Protein AF-A0A0F8DT71-F1 (afdb_monomer_lite)

Foldseek 3Di:
DWDWDADPVRDIWIWDKDKFWWDDDPPFTKGKDKDWLQSLLQQADEDPLDDDDPVVVLVLLVLCVVFPPDDADPAFEKEFDLVQADPVQSVQWDWDWDFDFDPDPDDRDDTTIMIMIIHTADPVNGHPPRSNRRIYGLDCPSVSVSLVVVCVVPVDTDMHMYMYTYPHPDDDPPPSSVVSCCVDPVPPPPPDLVVLCVQLVCCPVNPLVNCLSNPVLSSLLSLVVPDDCVLQVLVQVLCPPNRSVLSSLLSVLCVVLDPLSPDPDSVSSSVVSVVLSSLLSVLSVVLVVDVLCSLQNCNSVLLSNLCSVPVVPPCSVVSSVLVNVLVVVCVVVVVSPDDDDDSVRSSVVSVCLLQVLAQEEEEADDPDPVCVLVVVLVVVLSVVVCVVPVGRRDYDDLVPDDDDDDDDSVVVLLVNLVSYNAYEAEPAPVDPVSVVSLVSNCVVCVVVVNVLSYAYEYEPPRDPPRDRDPVCNPPDYQYHPDSVSVNVVVSVSVNVCCCVRPVPDDDDD

pLDDT: mean 77.31, std 14.42, range [27.39, 97.0]

Radius of gyration: 34.25 Å; chains: 1; bounding box: 77×60×102 Å

Structure (mmCIF, N/CA/C/O backbone):
data_AF-A0A0F8DT71-F1
#
_entry.id   AF-A0A0F8DT71-F1
#
loop_
_atom_site.group_PDB
_atom_site.id
_atom_site.type_symbol
_atom_site.label_atom_id
_atom_site.label_alt_id
_atom_site.label_comp_id
_atom_site.label_asym_id
_atom_site.label_entity_id
_atom_site.label_seq_id
_atom_site.pdbx_PDB_ins_code
_atom_site.Cartn_x
_atom_site.Cartn_y
_atom_site.Cartn_z
_atom_site.occupancy
_atom_site.B_iso_or_equiv
_atom_site.auth_seq_id
_atom_site.auth_comp_id
_atom_site.auth_asym_id
_atom_site.auth_atom_id
_atom_site.pdbx_PDB_model_num
ATOM 1 N N . MET A 1 1 ? -22.049 -19.415 28.858 1.00 54.03 1 MET A N 1
ATOM 2 C CA . MET A 1 1 ? -22.155 -20.859 29.187 1.00 54.03 1 MET A CA 1
ATOM 3 C C . MET A 1 1 ? -23.598 -21.335 29.043 1.00 54.03 1 MET A C 1
ATOM 5 O O . MET A 1 1 ? -24.495 -20.547 29.341 1.00 54.03 1 MET A O 1
ATOM 9 N N . PRO A 1 2 ? -23.836 -22.579 28.586 1.00 56.94 2 PRO A N 1
ATOM 10 C CA . PRO A 1 2 ? -25.172 -23.169 28.523 1.00 56.94 2 PRO A CA 1
ATOM 11 C C . PRO A 1 2 ? -25.809 -23.258 29.915 1.00 56.94 2 PRO A C 1
ATOM 13 O O . PRO A 1 2 ? -25.160 -23.651 30.882 1.00 56.94 2 PRO A O 1
ATOM 16 N N . THR A 1 3 ? -27.079 -22.886 30.004 1.00 67.31 3 THR A N 1
ATOM 17 C CA . THR A 1 3 ? -27.937 -22.995 31.185 1.00 67.31 3 THR A CA 1
ATOM 18 C C . THR A 1 3 ? -28.970 -24.092 30.937 1.00 67.31 3 THR A C 1
ATOM 20 O O . THR A 1 3 ? -29.412 -24.288 29.806 1.00 67.31 3 THR A O 1
ATOM 23 N N . TYR A 1 4 ? -29.344 -24.811 31.992 1.00 60.22 4 TYR A N 1
ATOM 24 C CA . TYR A 1 4 ? -30.255 -25.950 31.921 1.00 60.22 4 TYR A CA 1
ATOM 25 C C . TYR A 1 4 ? -31.569 -25.614 32.629 1.00 60.22 4 TYR A C 1
ATOM 27 O O . TYR A 1 4 ? -31.551 -25.170 33.778 1.00 60.22 4 TYR A O 1
ATOM 35 N N . SER A 1 5 ? -32.704 -25.863 31.973 1.00 55.94 5 SER A N 1
ATOM 36 C CA . SER A 1 5 ? -34.026 -25.879 32.610 1.00 55.94 5 SER A CA 1
ATOM 37 C C . SER A 1 5 ? -34.730 -27.204 32.363 1.00 55.94 5 SER A C 1
ATOM 39 O O . SER A 1 5 ? -34.824 -27.644 31.224 1.00 55.94 5 SER A O 1
ATOM 41 N N . PHE A 1 6 ? -35.242 -27.834 33.416 1.00 51.41 6 PHE A N 1
ATOM 42 C CA . PHE A 1 6 ? -35.923 -29.127 33.341 1.00 51.41 6 PHE A CA 1
ATOM 43 C C . PHE A 1 6 ? -37.441 -28.933 33.318 1.00 51.41 6 PHE A C 1
ATOM 45 O O . PHE A 1 6 ? -37.961 -28.119 34.084 1.00 51.41 6 PHE A O 1
ATOM 52 N N . ASP A 1 7 ? -38.141 -29.657 32.442 1.00 51.72 7 ASP A N 1
ATOM 53 C CA . ASP A 1 7 ? -39.603 -29.740 32.478 1.00 51.72 7 ASP A CA 1
ATOM 54 C C . ASP A 1 7 ? -40.092 -30.697 33.589 1.00 51.72 7 ASP A C 1
ATOM 56 O O . ASP A 1 7 ? -39.301 -31.395 34.230 1.00 51.72 7 ASP A O 1
ATOM 60 N N . GLU A 1 8 ? -41.408 -30.755 33.824 1.00 41.75 8 GLU A N 1
ATOM 61 C CA . GLU A 1 8 ? -42.026 -31.629 34.843 1.00 41.75 8 GLU A CA 1
ATOM 62 C C . GLU A 1 8 ? -41.784 -33.135 34.600 1.00 41.75 8 GLU A C 1
ATOM 64 O O . GLU A 1 8 ? -42.017 -33.954 35.489 1.00 41.75 8 GLU A O 1
ATOM 69 N N . ARG A 1 9 ? -41.292 -33.513 33.411 1.00 47.34 9 ARG A N 1
ATOM 70 C CA . ARG A 1 9 ? -40.943 -34.884 33.012 1.00 47.34 9 ARG A CA 1
ATOM 71 C C . ARG A 1 9 ? -39.435 -35.154 33.071 1.00 47.34 9 ARG A C 1
ATOM 73 O O . ARG A 1 9 ? -39.004 -36.247 32.706 1.00 47.34 9 ARG A O 1
ATOM 80 N N . GLY A 1 10 ? -38.635 -34.196 33.543 1.00 45.47 10 GLY A N 1
ATOM 81 C CA . GLY A 1 10 ? -37.183 -34.316 33.656 1.00 45.47 10 GLY A CA 1
ATOM 82 C C . GLY A 1 10 ? -36.429 -34.177 32.329 1.00 45.47 10 GLY A C 1
ATOM 83 O O . GLY A 1 10 ? -35.224 -34.432 32.300 1.00 45.47 10 GLY A O 1
ATOM 84 N N . GLN A 1 11 ? -37.086 -33.761 31.239 1.00 50.62 11 GLN A N 1
ATOM 85 C CA . GLN A 1 11 ? -36.403 -33.406 29.994 1.00 50.62 11 GLN A CA 1
ATOM 86 C C . GLN A 1 11 ? -35.814 -31.996 30.129 1.00 50.62 11 GLN A C 1
ATOM 88 O O . GLN A 1 11 ? -36.524 -31.008 30.317 1.00 50.62 11 GLN A O 1
ATOM 93 N N . GLY A 1 12 ? -34.482 -31.912 30.093 1.00 58.00 12 GLY A N 1
ATOM 94 C CA . GLY A 1 12 ? -33.745 -30.654 30.179 1.00 58.00 12 GLY A CA 1
ATOM 95 C C . GLY A 1 12 ? -33.685 -29.943 28.830 1.00 58.00 12 GLY A C 1
ATOM 96 O O . GLY A 1 12 ? -33.129 -30.483 27.881 1.00 58.00 12 GLY A O 1
ATOM 97 N N . SER A 1 13 ? -34.190 -28.715 28.756 1.00 64.12 13 SER A N 1
ATOM 98 C CA . SER A 1 13 ? -33.876 -27.776 27.677 1.00 64.12 13 SER A CA 1
ATOM 99 C C . SER A 1 13 ? -32.575 -27.044 28.004 1.00 64.12 13 SER A C 1
ATOM 101 O O . SER A 1 13 ? -32.399 -26.509 29.106 1.00 64.12 13 SER A O 1
ATOM 103 N N . ARG A 1 14 ? -31.639 -27.051 27.051 1.00 82.75 14 ARG A N 1
ATOM 104 C CA . ARG A 1 14 ? -30.366 -26.333 27.139 1.00 82.75 14 ARG A CA 1
ATOM 105 C C . ARG A 1 14 ? -30.484 -25.025 26.377 1.00 82.75 14 ARG A C 1
ATOM 107 O O . ARG A 1 14 ? -30.928 -25.016 25.233 1.00 82.75 14 ARG A O 1
ATOM 114 N N . TYR A 1 15 ? -30.046 -23.929 26.981 1.00 86.88 15 TYR A N 1
ATOM 115 C CA . TYR A 1 15 ? -30.048 -22.629 26.320 1.00 86.88 15 TYR A CA 1
ATOM 116 C C . TYR A 1 15 ? -28.832 -21.788 26.693 1.00 86.88 15 TYR A C 1
ATOM 118 O O . TYR A 1 15 ? -28.318 -21.849 27.806 1.00 86.88 15 TYR A O 1
ATOM 126 N N . ILE A 1 16 ? -28.377 -20.953 25.770 1.00 88.50 16 ILE A N 1
ATOM 127 C CA . ILE A 1 16 ? -27.458 -19.858 26.060 1.00 88.50 16 ILE A CA 1
ATOM 128 C C . ILE A 1 16 ? -28.287 -18.674 26.553 1.00 88.50 16 ILE A C 1
ATOM 130 O O . ILE A 1 16 ? -29.320 -18.342 25.973 1.00 88.50 16 ILE A O 1
ATOM 134 N N . ARG A 1 17 ? -27.839 -18.046 27.642 1.00 89.94 17 ARG A N 1
ATOM 135 C CA . ARG A 1 17 ? -28.493 -16.886 28.247 1.00 89.94 17 ARG A CA 1
ATOM 136 C C . ARG A 1 17 ? -27.676 -15.627 27.993 1.00 89.94 17 ARG A C 1
ATOM 138 O O . ARG A 1 17 ? -26.497 -15.592 28.341 1.00 89.94 17 ARG A O 1
ATOM 145 N N . LEU A 1 18 ? -28.331 -14.593 27.476 1.00 90.75 18 LEU A N 1
ATOM 146 C CA . LEU A 1 18 ? -27.871 -13.210 27.567 1.00 90.75 18 LEU A CA 1
ATOM 147 C C . LEU A 1 18 ? -28.824 -12.413 28.453 1.00 90.75 18 LEU A C 1
ATOM 149 O O . LEU A 1 18 ? -30.006 -12.732 28.566 1.00 90.75 18 LEU A O 1
ATOM 153 N N . GLU A 1 19 ? -28.312 -11.358 29.067 1.00 90.25 19 GLU A N 1
ATOM 154 C CA . GLU A 1 19 ? -29.113 -10.426 29.847 1.00 90.25 19 GLU A CA 1
ATOM 155 C C . GLU A 1 19 ? -28.697 -9.003 29.501 1.00 90.25 19 GLU A C 1
ATOM 157 O O . GLU A 1 19 ? -27.508 -8.712 29.345 1.00 90.25 19 GLU A O 1
ATOM 162 N N . GLY A 1 20 ? -29.678 -8.121 29.366 1.00 90.31 20 GLY A N 1
ATOM 163 C CA . GLY A 1 20 ? -29.418 -6.720 29.101 1.00 90.31 20 GLY A CA 1
ATOM 164 C C . GLY A 1 20 ? -30.557 -5.817 29.535 1.00 90.31 20 GLY A C 1
ATOM 165 O O . GLY A 1 20 ? -31.670 -6.257 29.823 1.00 90.31 20 GLY A O 1
ATOM 166 N N . LEU A 1 21 ? -30.253 -4.530 29.583 1.00 90.19 21 LEU A N 1
ATOM 167 C CA . LEU A 1 21 ? -31.209 -3.468 29.835 1.00 90.19 21 LEU A CA 1
ATOM 168 C C . LEU A 1 21 ? -31.942 -3.144 28.538 1.00 90.19 21 LEU A C 1
ATOM 170 O O . LEU A 1 21 ? -31.316 -2.835 27.522 1.00 90.19 21 LEU A O 1
ATOM 174 N N . GLU A 1 22 ? -33.264 -3.224 28.590 1.00 87.06 22 GLU A N 1
ATOM 175 C CA . GLU A 1 22 ? -34.153 -2.896 27.484 1.00 87.06 22 GLU A CA 1
ATOM 176 C C . GLU A 1 22 ? -34.408 -1.385 27.467 1.00 87.06 22 GLU A C 1
ATOM 178 O O . GLU A 1 22 ? -34.774 -0.787 28.484 1.00 87.06 22 GLU A O 1
ATOM 183 N N . ASN A 1 23 ? -34.171 -0.751 26.321 1.00 83.38 23 ASN A N 1
ATOM 184 C CA . ASN A 1 23 ? -34.373 0.682 26.138 1.00 83.38 23 ASN A CA 1
ATOM 185 C C . ASN A 1 23 ? -34.707 1.006 24.673 1.00 83.38 23 ASN A C 1
ATOM 187 O O . ASN A 1 23 ? -34.608 0.158 23.788 1.00 83.38 23 ASN A O 1
ATOM 191 N N . ARG A 1 24 ? -35.088 2.255 24.400 1.00 79.44 24 ARG A N 1
ATOM 192 C CA . ARG A 1 24 ? -35.326 2.758 23.047 1.00 79.44 24 ARG A CA 1
ATOM 193 C C . ARG A 1 24 ? -34.214 3.729 22.652 1.00 79.44 24 ARG A C 1
ATOM 195 O O . ARG A 1 24 ? -34.066 4.792 23.249 1.00 79.44 24 ARG A O 1
ATOM 202 N N . ALA A 1 25 ? -33.428 3.366 21.643 1.00 73.75 25 ALA A N 1
ATOM 203 C CA . ALA A 1 25 ? -32.403 4.222 21.057 1.00 73.75 25 ALA A CA 1
ATOM 204 C C . ALA A 1 25 ? -32.966 4.886 19.795 1.00 73.75 25 ALA A C 1
ATOM 206 O O . ALA A 1 25 ? -32.996 4.285 18.719 1.00 73.75 25 ALA A O 1
ATOM 207 N N . LEU A 1 26 ? -33.430 6.133 19.934 1.00 77.19 26 LEU A N 1
ATOM 208 C CA . LEU A 1 26 ? -34.192 6.840 18.899 1.00 77.19 26 LEU A CA 1
ATOM 209 C C . LEU A 1 26 ? -35.409 6.008 18.453 1.00 77.19 26 LEU A C 1
ATOM 211 O O . LEU A 1 26 ? -36.350 5.817 19.222 1.00 77.19 26 LEU A O 1
ATOM 215 N N . ASN A 1 27 ? -35.381 5.491 17.226 1.00 76.12 27 ASN A N 1
ATOM 216 C CA . ASN A 1 27 ? -36.475 4.711 16.661 1.00 76.12 27 ASN A CA 1
ATOM 217 C C . ASN A 1 27 ? -36.340 3.212 16.935 1.00 76.12 27 ASN A C 1
ATOM 219 O O . ASN A 1 27 ? -37.333 2.509 16.811 1.00 76.12 27 ASN A O 1
ATOM 223 N N . TYR A 1 28 ? -35.166 2.738 17.356 1.00 80.25 28 TYR A N 1
ATOM 224 C CA . TYR A 1 28 ? -34.903 1.315 17.525 1.00 80.25 28 TYR A CA 1
ATOM 225 C C . TYR A 1 28 ? -35.113 0.852 18.958 1.00 80.25 28 TYR A C 1
ATOM 227 O O . TYR A 1 28 ? -34.681 1.494 19.920 1.00 80.25 28 TYR A O 1
ATOM 235 N N . HIS A 1 29 ? -35.737 -0.310 19.084 1.00 85.38 29 HIS A N 1
ATOM 236 C CA . HIS A 1 29 ? -35.796 -1.048 20.328 1.00 85.38 29 HIS A CA 1
ATOM 237 C C . HIS A 1 29 ? -34.479 -1.812 20.530 1.00 85.38 29 HIS A C 1
ATOM 239 O O . HIS A 1 29 ? -34.037 -2.534 19.635 1.00 85.38 29 HIS A O 1
ATOM 245 N N . VAL A 1 30 ? -33.812 -1.618 21.672 1.00 88.88 30 VAL A N 1
ATOM 246 C CA . VAL A 1 30 ? -32.473 -2.172 21.919 1.00 88.88 30 VAL A CA 1
ATOM 247 C C . VAL A 1 30 ? -32.356 -2.834 23.286 1.00 88.88 30 VAL A C 1
ATOM 249 O O . VAL A 1 30 ? -32.930 -2.378 24.273 1.00 88.88 30 VAL A O 1
ATOM 252 N N . ILE A 1 31 ? -31.547 -3.888 23.349 1.00 91.44 31 ILE A N 1
ATOM 253 C CA . ILE A 1 31 ? -31.153 -4.569 24.583 1.00 91.44 31 ILE A CA 1
ATOM 254 C C . ILE A 1 31 ? -29.634 -4.458 24.703 1.00 91.44 31 ILE A C 1
ATOM 256 O O . ILE A 1 31 ? -28.906 -4.986 23.861 1.00 91.44 31 ILE A O 1
ATOM 260 N N . ARG A 1 32 ? -29.144 -3.762 25.734 1.00 92.62 32 ARG A N 1
ATOM 261 C CA . ARG A 1 32 ? -27.702 -3.565 25.963 1.00 92.62 32 ARG A CA 1
ATOM 262 C C . ARG A 1 32 ? -27.213 -4.325 27.181 1.00 92.62 32 ARG A C 1
ATOM 264 O O . ARG A 1 32 ? -27.830 -4.247 28.240 1.00 92.62 32 ARG A O 1
ATOM 271 N N . GLY A 1 33 ? -26.094 -5.023 27.053 1.00 91.81 33 GLY A N 1
ATOM 272 C CA . GLY A 1 33 ? -25.553 -5.843 28.131 1.00 91.81 33 GLY A CA 1
ATOM 273 C C . GLY A 1 33 ? -24.082 -6.175 27.941 1.00 91.81 33 GLY A C 1
ATOM 274 O O . GLY A 1 33 ? -23.389 -5.575 27.120 1.00 91.81 33 GLY A O 1
ATOM 275 N N . PHE A 1 34 ? -23.617 -7.150 28.714 1.00 90.81 34 PHE A N 1
ATOM 276 C CA . PHE A 1 34 ? -22.254 -7.661 28.647 1.00 90.81 34 PHE A CA 1
ATOM 277 C C . PHE A 1 34 ? -22.280 -9.168 28.435 1.00 90.81 34 PHE A C 1
ATOM 279 O O . PHE A 1 34 ? -23.103 -9.870 29.024 1.00 90.81 34 PHE A O 1
ATOM 286 N N . ALA A 1 35 ? -21.383 -9.668 27.594 1.00 89.50 35 ALA A N 1
ATOM 287 C CA . ALA A 1 35 ? -21.276 -11.089 27.309 1.00 89.50 35 ALA A CA 1
ATOM 288 C C . ALA A 1 35 ? -19.842 -11.470 26.955 1.00 89.50 35 ALA A C 1
ATOM 290 O O . ALA A 1 35 ? -19.049 -10.638 26.515 1.00 89.50 35 ALA A O 1
ATOM 291 N N . HIS A 1 36 ? -19.533 -12.749 27.131 1.00 86.25 36 HIS A N 1
ATOM 292 C CA . HIS A 1 36 ? -18.288 -13.322 26.647 1.00 86.25 36 HIS A CA 1
ATOM 293 C C . HIS A 1 36 ? -18.224 -13.270 25.121 1.00 86.25 36 HIS A C 1
ATOM 295 O O . HIS A 1 36 ? -19.224 -13.564 24.453 1.00 86.25 36 HIS A O 1
ATOM 301 N N . ILE A 1 37 ? -17.052 -12.951 24.573 1.00 82.88 37 ILE A N 1
ATOM 302 C CA . ILE A 1 37 ? -16.852 -12.909 23.122 1.00 82.88 37 ILE A CA 1
ATOM 303 C C . ILE A 1 37 ? -17.176 -14.271 22.501 1.00 82.88 37 ILE A C 1
ATOM 305 O O . ILE A 1 37 ? -17.926 -14.315 21.525 1.00 82.88 37 ILE A O 1
ATOM 309 N N . SER A 1 38 ? -16.725 -15.373 23.113 1.00 81.44 38 SER A N 1
ATOM 310 C CA . SER A 1 38 ? -17.038 -16.732 22.640 1.00 81.44 38 SER A CA 1
ATOM 311 C C . SER A 1 38 ? -18.548 -16.979 22.525 1.00 81.44 38 SER A C 1
ATOM 313 O O . SER A 1 38 ? -19.035 -17.627 21.600 1.00 81.44 38 SER A O 1
ATOM 315 N N . THR A 1 39 ? -19.321 -16.417 23.459 1.00 86.88 39 THR A N 1
ATOM 316 C CA . THR A 1 39 ? -20.773 -16.566 23.498 1.00 86.88 39 THR A CA 1
ATOM 317 C C . THR A 1 39 ? -21.420 -15.752 22.385 1.00 86.88 39 THR A C 1
ATOM 319 O O . THR A 1 39 ? -22.256 -16.292 21.667 1.00 86.88 39 THR A O 1
ATOM 322 N N . LEU A 1 40 ? -21.022 -14.487 22.207 1.00 88.38 40 LEU A N 1
ATOM 323 C CA . LEU A 1 40 ? -21.535 -13.636 21.128 1.00 88.38 40 LEU A CA 1
ATOM 324 C C . LEU A 1 40 ? -21.206 -14.211 19.752 1.00 88.38 40 LEU A C 1
ATOM 326 O O . LEU A 1 40 ? -22.043 -14.173 18.852 1.00 88.38 40 LEU A O 1
ATOM 330 N N . GLU A 1 41 ? -20.014 -14.779 19.594 1.00 85.31 41 GLU A N 1
ATOM 331 C CA . GLU A 1 41 ? -19.627 -15.436 18.360 1.00 85.31 41 GLU A CA 1
ATOM 332 C C . GLU A 1 41 ? -20.486 -16.678 18.091 1.00 85.31 41 GLU A C 1
ATOM 334 O O . GLU A 1 41 ? -21.040 -16.830 17.000 1.00 85.31 41 GLU A O 1
ATOM 339 N N . LYS A 1 42 ? -20.651 -17.536 19.103 1.00 85.56 42 LYS A N 1
ATOM 340 C CA . LYS A 1 42 ? -21.396 -18.792 18.997 1.00 85.56 42 LYS A CA 1
ATOM 341 C C . LYS A 1 42 ? -22.853 -18.591 18.582 1.00 85.56 42 LYS A C 1
ATOM 343 O O . LYS A 1 42 ? -23.379 -19.410 17.829 1.00 85.56 42 LYS A O 1
ATOM 348 N N . ILE A 1 43 ? -23.500 -17.530 19.062 1.00 88.06 43 ILE A N 1
ATOM 349 C CA . ILE A 1 43 ? -24.932 -17.286 18.836 1.00 88.06 43 ILE A CA 1
ATOM 350 C C . ILE A 1 43 ? -25.257 -16.480 17.576 1.00 88.06 43 ILE A C 1
ATOM 352 O O . ILE A 1 43 ? -26.432 -16.388 17.235 1.00 88.06 43 ILE A O 1
ATOM 356 N N . SER A 1 44 ? -24.269 -15.859 16.925 1.00 88.31 44 SER A N 1
ATOM 357 C CA . SER A 1 44 ? -24.514 -14.882 15.857 1.00 88.31 44 SER A CA 1
ATOM 358 C C . SER A 1 44 ? -23.790 -15.212 14.558 1.00 88.31 44 SER A C 1
ATOM 360 O O . SER A 1 44 ? -22.685 -15.761 14.569 1.00 88.31 44 SER A O 1
ATOM 362 N N . ASN A 1 45 ? -24.394 -14.818 13.438 1.00 86.75 45 ASN A N 1
ATOM 363 C CA . ASN A 1 45 ? -23.830 -14.974 12.101 1.00 86.75 45 ASN A CA 1
ATOM 364 C C . ASN A 1 45 ? -23.382 -13.627 11.504 1.00 86.75 45 ASN A C 1
ATOM 366 O O . ASN A 1 45 ? -23.837 -12.564 11.927 1.00 86.75 45 ASN A O 1
ATOM 370 N N . SER A 1 46 ? -22.489 -13.655 10.517 1.00 79.94 46 SER A N 1
ATOM 371 C CA . SER A 1 46 ? -22.071 -12.471 9.748 1.00 79.94 46 SER A CA 1
ATOM 372 C C . SER A 1 46 ? -22.590 -12.545 8.316 1.00 79.94 46 SER A C 1
ATOM 374 O O . SER A 1 46 ? -22.650 -13.633 7.749 1.00 79.94 46 SER A O 1
ATOM 376 N N . ASP A 1 47 ? -22.916 -11.403 7.716 1.00 69.19 47 ASP A N 1
ATOM 377 C CA . ASP A 1 47 ? -23.427 -11.335 6.342 1.00 69.19 47 ASP A CA 1
ATOM 378 C C . ASP A 1 47 ? -22.347 -10.922 5.317 1.00 69.19 47 ASP A C 1
ATOM 380 O O . ASP A 1 47 ? -21.257 -10.480 5.682 1.00 69.19 47 ASP A O 1
ATOM 384 N N . LYS A 1 48 ? -22.670 -11.030 4.021 1.00 59.97 48 LYS A N 1
ATOM 385 C CA . LYS A 1 48 ? -21.767 -10.786 2.877 1.00 59.97 48 LYS A CA 1
ATOM 386 C C . LYS A 1 48 ? -21.449 -9.313 2.598 1.00 59.97 48 LYS A C 1
ATOM 388 O O . LYS A 1 48 ? -20.508 -9.043 1.862 1.00 59.97 48 LYS A O 1
ATOM 393 N N . TYR A 1 49 ? -22.224 -8.366 3.131 1.00 53.09 49 TYR A N 1
ATOM 394 C CA . TYR A 1 49 ? -21.997 -6.924 2.921 1.00 53.09 49 TYR A CA 1
ATOM 395 C C . TYR A 1 49 ? -20.839 -6.359 3.761 1.00 53.09 49 TYR A C 1
ATOM 397 O O . TYR A 1 49 ? -20.469 -5.192 3.620 1.00 53.09 49 TYR A O 1
ATOM 405 N N . GLN A 1 50 ? -20.275 -7.163 4.660 1.00 56.91 50 GLN A N 1
ATOM 406 C CA . GLN A 1 50 ? -19.070 -6.811 5.399 1.00 56.91 50 GLN A CA 1
ATOM 407 C C . GLN A 1 50 ? -17.841 -7.057 4.522 1.00 56.91 50 GLN A C 1
ATOM 409 O O . GLN A 1 50 ? -17.827 -7.986 3.717 1.00 56.91 50 GLN A O 1
ATOM 414 N N . ARG A 1 51 ? -16.815 -6.205 4.656 1.00 52.25 51 ARG A N 1
ATOM 415 C CA . ARG A 1 51 ? -15.579 -6.328 3.869 1.00 52.25 51 ARG A CA 1
ATOM 416 C C . ARG A 1 51 ? -14.944 -7.701 4.097 1.00 52.25 51 ARG A C 1
ATOM 418 O O . ARG A 1 51 ? -15.042 -8.251 5.198 1.00 52.25 51 ARG A O 1
ATOM 425 N N . GLU A 1 52 ? -14.273 -8.223 3.068 1.00 54.78 52 GLU A N 1
ATOM 426 C CA . GLU A 1 52 ? -13.333 -9.323 3.270 1.00 54.78 52 GLU A CA 1
ATOM 427 C C . GLU A 1 52 ? -12.365 -8.962 4.393 1.00 54.78 52 GLU A C 1
ATOM 429 O O . GLU A 1 52 ? -12.083 -7.789 4.663 1.00 54.78 52 GLU A O 1
ATOM 434 N N . ILE A 1 53 ? -11.930 -9.990 5.108 1.00 53.38 53 ILE A N 1
ATOM 435 C CA . ILE A 1 53 ? -11.083 -9.805 6.267 1.00 53.38 53 ILE A CA 1
ATOM 436 C C . ILE A 1 53 ? -9.762 -9.186 5.826 1.00 53.38 53 ILE A C 1
ATOM 438 O O . ILE A 1 53 ? -8.981 -9.823 5.133 1.00 53.38 53 ILE A O 1
ATOM 442 N N . ASP A 1 54 ? -9.527 -7.953 6.263 1.00 57.50 54 ASP A N 1
ATOM 443 C CA . ASP A 1 54 ? -8.215 -7.329 6.196 1.00 57.50 54 ASP A CA 1
ATOM 444 C C . ASP A 1 54 ? -7.305 -8.028 7.218 1.00 57.50 54 ASP A C 1
ATOM 446 O O . ASP A 1 54 ? -7.480 -7.882 8.435 1.00 57.50 54 ASP A O 1
ATOM 450 N N . GLU A 1 55 ? -6.392 -8.858 6.711 1.00 56.03 55 GLU A N 1
ATOM 451 C CA . GLU A 1 55 ? -5.427 -9.617 7.510 1.00 56.03 55 GLU A CA 1
ATOM 452 C C . GLU A 1 55 ? -4.452 -8.705 8.275 1.00 56.03 55 GLU A C 1
ATOM 454 O O . GLU A 1 55 ? -4.001 -9.075 9.359 1.00 56.03 55 GLU A O 1
ATOM 459 N N . ASP A 1 56 ? -4.177 -7.490 7.794 1.00 53.22 56 ASP A N 1
ATOM 460 C CA . ASP A 1 56 ? -3.315 -6.541 8.503 1.00 53.22 56 ASP A CA 1
ATOM 461 C C . ASP A 1 56 ? -4.073 -5.912 9.679 1.00 53.22 56 ASP A C 1
ATOM 463 O O . ASP A 1 56 ? -3.590 -5.907 10.817 1.00 53.22 56 ASP A O 1
ATOM 467 N N . HIS A 1 57 ? -5.322 -5.490 9.451 1.00 56.47 57 HIS A N 1
ATOM 468 C CA . HIS A 1 57 ? -6.185 -4.978 10.521 1.00 56.47 57 HIS A CA 1
ATOM 469 C C . HIS A 1 57 ? -6.463 -6.039 11.603 1.00 56.47 57 HIS A C 1
ATOM 471 O O . HIS A 1 57 ? -6.560 -5.735 12.797 1.00 56.47 57 HIS A O 1
ATOM 477 N N . ALA A 1 58 ? -6.543 -7.308 11.198 1.00 58.19 58 ALA A N 1
ATOM 478 C CA . ALA A 1 58 ? -6.626 -8.456 12.094 1.00 58.19 58 ALA A CA 1
ATOM 479 C C . ALA A 1 58 ? -5.443 -8.548 13.061 1.00 58.19 58 ALA A C 1
ATOM 481 O O . ALA A 1 58 ? -5.614 -8.739 14.272 1.00 58.19 58 ALA A O 1
ATOM 482 N N . LEU A 1 59 ? -4.231 -8.433 12.512 1.00 61.03 59 LEU A N 1
ATOM 483 C CA . LEU A 1 59 ? -2.987 -8.527 13.264 1.00 61.03 59 LEU A CA 1
ATOM 484 C C . LEU A 1 59 ? -2.863 -7.379 14.263 1.00 61.03 59 LEU A C 1
ATOM 486 O O . LEU A 1 59 ? -2.382 -7.601 15.377 1.00 61.03 59 LEU A O 1
ATOM 490 N N . ASP A 1 60 ? -3.345 -6.190 13.915 1.00 62.03 60 ASP A N 1
ATOM 491 C CA . ASP A 1 60 ? -3.341 -5.035 14.811 1.00 62.03 60 ASP A CA 1
ATOM 492 C C . ASP A 1 60 ? -4.296 -5.216 15.998 1.00 62.03 60 ASP A C 1
ATOM 494 O O . ASP A 1 60 ? -3.891 -5.003 17.145 1.00 62.03 60 ASP A O 1
ATOM 498 N N . ILE A 1 61 ? -5.511 -5.735 15.776 1.00 63.34 61 ILE A N 1
ATOM 499 C CA . ILE A 1 61 ? -6.430 -6.101 16.871 1.00 63.34 61 ILE A CA 1
ATOM 500 C C . ILE A 1 61 ? -5.803 -7.191 17.761 1.00 63.34 61 ILE A C 1
ATOM 502 O O . ILE A 1 61 ? -5.879 -7.112 18.991 1.00 63.34 61 ILE A O 1
ATOM 506 N N . LYS A 1 62 ? -5.131 -8.190 17.169 1.00 62.19 62 LYS A N 1
ATOM 507 C CA . LYS A 1 62 ? -4.439 -9.257 17.918 1.00 62.19 62 LYS A CA 1
ATOM 508 C C . LYS A 1 62 ? -3.295 -8.699 18.774 1.00 62.19 62 LYS A C 1
ATOM 510 O O . LYS A 1 62 ? -3.158 -9.090 19.934 1.00 62.19 62 LYS A O 1
ATOM 515 N N . LYS A 1 63 ? -2.487 -7.771 18.246 1.00 64.38 63 LYS A N 1
ATOM 516 C CA . LYS A 1 63 ? -1.426 -7.075 19.003 1.00 64.38 63 LYS A CA 1
ATOM 517 C C . LYS A 1 63 ? -2.008 -6.240 20.143 1.00 64.38 63 LYS A C 1
ATOM 519 O O . LYS A 1 63 ? -1.495 -6.313 21.261 1.00 64.38 63 LYS A O 1
ATOM 524 N N . TYR A 1 64 ? -3.100 -5.521 19.884 1.00 65.94 64 TYR A N 1
ATOM 525 C CA . TYR A 1 64 ? -3.799 -4.708 20.878 1.00 65.94 64 TYR A CA 1
ATOM 526 C C . TYR A 1 64 ? -4.290 -5.547 22.068 1.00 65.94 64 TYR A C 1
ATOM 528 O O . TYR A 1 64 ? -4.010 -5.215 23.221 1.00 65.94 64 TYR A O 1
ATOM 536 N N . LEU A 1 65 ? -4.934 -6.690 21.803 1.00 64.25 65 LEU A N 1
ATOM 537 C CA . LEU A 1 65 ? -5.400 -7.606 22.851 1.00 64.25 65 LEU A CA 1
ATOM 538 C C . LEU A 1 65 ? -4.247 -8.279 23.625 1.00 64.25 65 LEU A C 1
ATOM 540 O O . LEU A 1 65 ? -4.380 -8.495 24.832 1.00 64.25 65 LEU A O 1
ATOM 544 N N . LYS A 1 66 ? -3.112 -8.569 22.963 1.00 63.03 66 LYS A N 1
ATOM 545 C CA . LYS A 1 66 ? -1.914 -9.182 23.576 1.00 63.03 66 LYS A CA 1
ATOM 546 C C . LYS A 1 66 ? -1.110 -8.229 24.470 1.00 63.03 66 LYS A C 1
ATOM 548 O O . LYS A 1 66 ? -0.563 -8.677 25.475 1.00 63.03 66 LYS A O 1
ATOM 553 N N . GLY A 1 67 ? -0.963 -6.958 24.084 1.00 57.44 67 GLY A N 1
ATOM 554 C CA . GLY A 1 67 ? 0.077 -6.075 24.636 1.00 57.44 67 GLY A CA 1
ATOM 555 C C . GLY A 1 67 ? -0.387 -4.743 25.229 1.00 57.44 67 GLY A C 1
ATOM 556 O O . GLY A 1 67 ? 0.380 -4.135 25.987 1.00 57.44 67 GLY A O 1
ATOM 557 N N . GLY A 1 68 ? -1.606 -4.293 24.916 1.00 56.69 68 GLY A N 1
ATOM 558 C CA . GLY A 1 68 ? -2.090 -2.966 25.294 1.00 56.69 68 GLY A CA 1
ATOM 559 C C . GLY A 1 68 ? -2.290 -2.816 26.803 1.00 56.69 68 GLY A C 1
ATOM 560 O O . GLY A 1 68 ? -2.889 -3.677 27.453 1.00 56.69 68 GLY A O 1
ATOM 561 N N . VAL A 1 69 ? -1.803 -1.715 27.386 1.00 52.53 69 VAL A N 1
ATOM 562 C CA . VAL A 1 69 ? -2.091 -1.390 28.804 1.00 52.53 69 VAL A CA 1
ATOM 563 C C . VAL A 1 69 ? -3.558 -0.971 28.975 1.00 52.53 69 VAL A C 1
ATOM 565 O O . VAL A 1 69 ? -4.166 -1.232 30.011 1.00 52.53 69 VAL A O 1
ATOM 568 N N . ASN A 1 70 ? -4.148 -0.393 27.925 1.00 55.41 70 ASN A N 1
ATOM 569 C CA . ASN A 1 70 ? -5.538 0.046 27.871 1.00 55.41 70 ASN A CA 1
ATOM 570 C C . ASN A 1 70 ? -6.323 -0.861 26.924 1.00 55.41 70 ASN A C 1
ATOM 572 O O . ASN A 1 70 ? -6.274 -0.655 25.718 1.00 55.41 70 ASN A O 1
ATOM 576 N N . ARG A 1 71 ? -7.045 -1.852 27.460 1.00 66.62 71 ARG A N 1
ATOM 577 C CA . ARG A 1 71 ? -7.859 -2.802 26.682 1.00 66.62 71 ARG A CA 1
ATOM 578 C C . ARG A 1 71 ? -9.334 -2.410 26.750 1.00 66.62 71 ARG A C 1
ATOM 580 O O . ARG A 1 71 ? -9.996 -2.664 27.751 1.00 66.62 71 ARG A O 1
ATOM 587 N N . PHE A 1 72 ? -9.840 -1.789 25.691 1.00 70.00 72 PHE A N 1
ATOM 588 C CA . PHE A 1 72 ? -11.245 -1.437 25.520 1.00 70.00 72 PHE A CA 1
ATOM 589 C C . PHE A 1 72 ? -11.682 -1.789 24.099 1.00 70.00 72 PHE A C 1
ATOM 591 O O . PHE A 1 72 ? -11.115 -1.297 23.127 1.00 70.00 72 PHE A O 1
ATOM 598 N N . LEU A 1 73 ? -12.699 -2.640 23.976 1.00 72.69 73 LEU A N 1
ATOM 599 C CA . LEU A 1 73 ? -13.318 -2.941 22.691 1.00 72.69 73 LEU A CA 1
ATOM 600 C C . LEU A 1 73 ? -14.598 -2.116 22.543 1.00 72.69 73 LEU A C 1
ATOM 602 O O . LEU A 1 73 ? -15.424 -2.125 23.459 1.00 72.69 73 LEU A O 1
ATOM 606 N N . PRO A 1 74 ? -14.798 -1.436 21.399 1.00 75.44 74 PRO A N 1
ATOM 607 C CA . PRO A 1 74 ? -16.078 -0.817 21.097 1.00 75.44 74 PRO A CA 1
ATOM 608 C C . PRO A 1 74 ? -17.211 -1.850 21.133 1.00 75.44 74 PRO A C 1
ATOM 610 O O . PRO A 1 74 ? -17.000 -3.026 20.815 1.00 75.44 74 PRO A O 1
ATOM 613 N N . GLU A 1 75 ? -18.411 -1.386 21.482 1.00 86.06 75 GLU A N 1
ATOM 614 C CA . GLU A 1 75 ? -19.619 -2.206 21.629 1.00 86.06 75 GLU A CA 1
ATOM 615 C C . GLU A 1 75 ? -19.894 -3.044 20.368 1.00 86.06 75 GLU A C 1
ATOM 617 O O . GLU A 1 75 ? -19.788 -2.555 19.238 1.00 86.06 75 GLU A O 1
ATOM 622 N N . ILE A 1 76 ? -20.218 -4.324 20.560 1.00 89.19 76 ILE A N 1
ATOM 623 C CA . ILE A 1 76 ? -20.621 -5.229 19.479 1.00 89.19 76 ILE A CA 1
ATOM 624 C C . ILE A 1 76 ? -22.096 -4.988 19.163 1.00 89.19 76 ILE A C 1
ATOM 626 O O . ILE A 1 76 ? -22.944 -5.095 20.049 1.00 89.19 76 ILE A O 1
ATOM 630 N N . ILE A 1 77 ? -22.418 -4.691 17.904 1.00 90.12 77 ILE A N 1
ATOM 631 C CA . ILE A 1 77 ? -23.794 -4.395 17.495 1.00 90.12 77 ILE A CA 1
ATOM 632 C C . ILE A 1 77 ? -24.362 -5.613 16.779 1.00 90.12 77 ILE A C 1
ATOM 634 O O . ILE A 1 77 ? -23.890 -6.022 15.717 1.00 90.12 77 ILE A O 1
ATOM 638 N N . LEU A 1 78 ? -25.399 -6.183 17.377 1.00 91.19 78 LEU A N 1
ATOM 639 C CA . LEU A 1 78 ? -26.152 -7.316 16.868 1.00 91.19 78 LEU A CA 1
ATOM 640 C C . LEU A 1 78 ? -27.556 -6.857 16.477 1.00 91.19 78 LEU A C 1
ATOM 642 O O . LEU A 1 78 ? -28.076 -5.875 17.002 1.00 91.19 78 LEU A O 1
ATOM 646 N N . SER A 1 79 ? -28.195 -7.605 15.594 1.00 89.50 79 SER A N 1
ATOM 647 C CA . SER A 1 79 ? -29.614 -7.457 15.274 1.00 89.50 79 SER A CA 1
ATOM 648 C C . SER A 1 79 ? -30.332 -8.771 15.529 1.00 89.50 79 SER A C 1
ATOM 650 O O . SER A 1 79 ? -29.761 -9.828 15.278 1.00 89.50 79 SER A O 1
ATOM 652 N N . LEU A 1 80 ? -31.558 -8.703 16.042 1.00 89.31 80 LEU A N 1
ATOM 653 C CA . LEU A 1 80 ? -32.453 -9.839 16.215 1.00 89.31 80 LEU A CA 1
ATOM 654 C C . LEU A 1 80 ? -33.596 -9.730 15.206 1.00 89.31 80 LEU A C 1
ATOM 656 O O . LEU A 1 80 ? -34.385 -8.790 15.264 1.00 89.31 80 LEU A O 1
ATOM 660 N N . ASN A 1 81 ? -33.703 -10.704 14.306 1.00 87.50 81 ASN A N 1
ATOM 661 C CA . ASN A 1 81 ? -34.759 -10.774 13.305 1.00 87.50 81 ASN A CA 1
ATOM 662 C C . ASN A 1 81 ? -35.279 -12.210 13.163 1.00 87.50 81 ASN A C 1
ATOM 664 O O . ASN A 1 81 ? -34.758 -13.014 12.389 1.00 87.50 81 ASN A O 1
ATOM 668 N N . LEU A 1 82 ? -36.355 -12.528 13.887 1.00 84.88 82 LEU A N 1
ATOM 669 C CA . LEU A 1 82 ? -36.965 -13.861 13.856 1.00 84.88 82 LEU A CA 1
ATOM 670 C C . LEU A 1 82 ? -37.573 -14.220 12.490 1.00 84.88 82 LEU A C 1
ATOM 672 O O . LEU A 1 82 ? -37.798 -15.396 12.228 1.00 84.88 82 LEU A O 1
ATOM 676 N N . ASN A 1 83 ? -37.806 -13.255 11.591 1.00 82.69 83 ASN A N 1
ATOM 677 C CA . ASN A 1 83 ? -38.321 -13.537 10.245 1.00 82.69 83 ASN A CA 1
ATOM 678 C C . ASN A 1 83 ? -37.280 -14.201 9.330 1.00 82.69 83 ASN A C 1
ATOM 680 O O . ASN A 1 83 ? -37.652 -14.761 8.302 1.00 82.69 83 ASN A O 1
ATOM 684 N N . LYS A 1 84 ? -35.991 -14.164 9.697 1.00 80.00 84 LYS A N 1
ATOM 685 C CA . LYS A 1 84 ? -34.907 -14.863 8.984 1.00 80.00 84 LYS A CA 1
ATOM 686 C C . LYS A 1 84 ? -34.796 -16.347 9.345 1.00 80.00 84 LYS A C 1
ATOM 688 O O . LYS A 1 84 ? -33.916 -17.036 8.837 1.00 80.00 84 LYS A O 1
ATOM 693 N N . VAL A 1 85 ? -35.669 -16.832 10.224 1.00 83.81 85 VAL A N 1
ATOM 694 C CA . VAL A 1 85 ? -35.627 -18.182 10.781 1.00 83.81 85 VAL A CA 1
ATOM 695 C C . VAL A 1 85 ? -36.950 -18.903 10.485 1.00 83.81 85 VAL A C 1
ATOM 697 O O . VAL A 1 85 ? -38.006 -18.265 10.552 1.00 83.81 85 VAL A O 1
ATOM 700 N N . PRO A 1 86 ? -36.937 -20.213 10.158 1.00 83.75 86 PRO A N 1
ATOM 701 C CA . PRO A 1 86 ? -38.169 -20.969 9.938 1.00 83.75 86 PRO A CA 1
ATOM 702 C C . PRO A 1 86 ? -39.090 -20.936 11.169 1.00 83.75 86 PRO A C 1
ATOM 704 O O . PRO A 1 86 ? -38.616 -20.890 12.304 1.00 83.75 86 PRO A O 1
ATOM 707 N N . GLU A 1 87 ? -40.410 -20.996 10.960 1.00 83.81 87 GLU A N 1
ATOM 708 C CA . GLU A 1 87 ? -41.417 -20.879 12.035 1.00 83.81 87 GLU A CA 1
ATOM 709 C C . GLU A 1 87 ? -41.168 -21.829 13.219 1.00 83.81 87 GLU A C 1
ATOM 711 O O . GLU A 1 87 ? -41.281 -21.431 14.376 1.00 83.81 87 GLU A O 1
ATOM 716 N N . GLU A 1 88 ? -40.748 -23.066 12.947 1.00 83.44 88 GLU A N 1
ATOM 717 C CA . GLU A 1 88 ? -40.459 -24.085 13.969 1.00 83.44 88 GLU A CA 1
ATOM 718 C C . GLU A 1 88 ? -39.267 -23.739 14.884 1.00 83.44 88 GLU A C 1
ATOM 720 O O . GLU A 1 88 ? -39.130 -24.293 15.976 1.00 83.44 88 GLU A O 1
ATOM 725 N N . TYR A 1 89 ? -38.412 -22.807 14.458 1.00 82.50 89 TYR A N 1
ATOM 726 C CA . TYR A 1 89 ? -37.243 -22.343 15.199 1.00 82.50 89 TYR A CA 1
ATOM 727 C C . TYR A 1 89 ? -37.484 -20.994 15.896 1.00 82.50 89 TYR A C 1
ATOM 729 O O . TYR A 1 89 ? -36.705 -20.638 16.777 1.00 82.50 89 TYR A O 1
ATOM 737 N N . LYS A 1 90 ? -38.562 -20.255 15.592 1.00 82.62 90 LYS A N 1
ATOM 738 C CA . LYS A 1 90 ? -38.839 -18.957 16.243 1.00 82.62 90 LYS A CA 1
ATOM 739 C C . LYS A 1 90 ? -39.028 -19.081 17.755 1.00 82.62 90 LYS A C 1
ATOM 741 O O . LYS A 1 90 ? -38.547 -18.240 18.505 1.00 82.62 90 LYS A O 1
ATOM 746 N N . SER A 1 91 ? -39.661 -20.162 18.213 1.00 83.56 91 SER A N 1
ATOM 747 C CA . SER A 1 91 ? -39.845 -20.459 19.642 1.00 83.56 91 SER A CA 1
ATOM 748 C C . SER A 1 91 ? -38.548 -20.834 20.369 1.00 83.56 91 SER A C 1
ATOM 750 O O . SER A 1 91 ? -38.530 -20.872 21.597 1.00 83.56 91 SER A O 1
ATOM 752 N N . LYS A 1 92 ? -37.453 -21.086 19.636 1.00 86.38 92 LYS A N 1
ATOM 753 C CA . LYS A 1 92 ? -36.131 -21.398 20.199 1.00 86.38 92 LYS A CA 1
ATOM 754 C C . LYS A 1 92 ? -35.336 -20.153 20.608 1.00 86.38 92 LYS A C 1
ATOM 756 O O . LYS A 1 92 ? -34.241 -20.301 21.150 1.00 86.38 92 LYS A O 1
ATOM 761 N N . ILE A 1 93 ? -35.870 -18.949 20.394 1.00 86.62 93 ILE A N 1
ATOM 762 C CA . ILE A 1 93 ? -35.360 -17.709 20.989 1.00 86.62 93 ILE A CA 1
ATOM 763 C C . ILE A 1 93 ? -36.469 -17.081 21.835 1.00 86.62 93 ILE A C 1
ATOM 765 O O . ILE A 1 93 ? -37.516 -16.699 21.322 1.00 86.62 93 ILE A O 1
ATOM 769 N N . GLU A 1 94 ? -36.236 -16.952 23.140 1.00 88.25 94 GLU A N 1
ATOM 770 C CA . GLU A 1 94 ? -37.201 -16.383 24.084 1.00 88.25 94 GLU A CA 1
ATOM 771 C C . GLU A 1 94 ? -36.680 -15.066 24.665 1.00 88.25 94 GLU A C 1
ATOM 773 O O . GLU A 1 94 ? -35.568 -15.009 25.190 1.00 88.25 94 GLU A O 1
ATOM 778 N N . LEU A 1 95 ? -37.515 -14.024 24.645 1.00 86.56 95 LEU A N 1
ATOM 779 C CA . LEU A 1 95 ? -37.264 -12.750 25.323 1.00 86.56 95 LEU A CA 1
ATOM 780 C C . LEU A 1 95 ? -38.105 -12.676 26.603 1.00 86.56 95 LEU A C 1
ATOM 782 O O . LEU A 1 95 ? -39.313 -12.432 26.555 1.00 86.56 95 LEU A O 1
ATOM 786 N N . LYS A 1 96 ? -37.482 -12.887 27.766 1.00 88.00 96 LYS A N 1
ATOM 787 C CA . LYS A 1 96 ? -38.146 -12.796 29.075 1.00 88.00 96 LYS A CA 1
ATOM 788 C C . LYS A 1 96 ? -37.864 -11.456 29.728 1.00 88.00 96 LYS A C 1
ATOM 790 O O . LYS A 1 96 ? -36.769 -11.198 30.218 1.00 88.00 96 LYS A O 1
ATOM 795 N N . ARG A 1 97 ? -38.894 -10.616 29.765 1.00 86.69 97 ARG A N 1
ATOM 796 C CA . ARG A 1 97 ? -38.845 -9.280 30.360 1.00 86.69 97 ARG A CA 1
ATOM 797 C C . ARG A 1 97 ? -39.124 -9.345 31.854 1.00 86.69 97 ARG A C 1
ATOM 799 O O . ARG A 1 97 ? -40.158 -9.861 32.280 1.00 86.69 97 ARG A O 1
ATOM 806 N N . LYS A 1 98 ? -38.232 -8.768 32.650 1.00 82.94 98 LYS A N 1
ATOM 807 C CA . LYS A 1 98 ? -38.371 -8.618 34.097 1.00 82.94 98 LYS A CA 1
ATOM 808 C C . LYS A 1 98 ? -38.302 -7.140 34.461 1.00 82.94 98 LYS A C 1
ATOM 810 O O . LYS A 1 98 ? -37.259 -6.498 34.344 1.00 82.94 98 LYS A O 1
ATOM 815 N N . LYS A 1 99 ? -39.420 -6.600 34.951 1.00 75.38 99 LYS A N 1
ATOM 816 C CA . LYS A 1 99 ? -39.439 -5.263 35.556 1.00 75.38 99 LYS A CA 1
ATOM 817 C C . LYS A 1 99 ? -38.700 -5.325 36.886 1.00 75.38 99 LYS A C 1
ATOM 819 O O . LYS A 1 99 ? -39.064 -6.123 37.752 1.00 75.38 99 LYS A O 1
ATOM 824 N N . THR A 1 100 ? -37.672 -4.501 37.038 1.00 64.38 100 THR A N 1
ATOM 825 C CA . THR A 1 100 ? -36.894 -4.422 38.274 1.00 64.38 100 THR A CA 1
ATOM 826 C C . THR A 1 100 ? -37.025 -3.018 38.849 1.00 64.38 100 THR A C 1
ATOM 828 O O . THR A 1 100 ? -36.811 -2.032 38.150 1.00 64.38 100 THR A O 1
ATOM 831 N N . LEU A 1 101 ? -37.385 -2.927 40.130 1.00 57.94 101 LEU A N 1
ATOM 832 C CA . LEU A 1 101 ? -37.343 -1.673 40.878 1.00 57.94 101 LEU A CA 1
ATOM 833 C C . LEU A 1 101 ? -35.886 -1.411 41.260 1.00 57.94 101 LEU A C 1
ATOM 835 O O . LEU A 1 101 ? -35.324 -2.130 42.088 1.00 57.94 101 LEU A O 1
ATOM 839 N N . MET A 1 102 ? -35.258 -0.407 40.653 1.00 53.53 102 MET A N 1
ATOM 840 C CA . MET A 1 102 ? -33.997 0.111 41.172 1.00 53.53 102 MET A CA 1
ATOM 841 C C . MET A 1 102 ? -34.315 1.060 42.328 1.00 53.53 102 MET A C 1
ATOM 843 O O . MET A 1 102 ? -34.936 2.099 42.136 1.00 53.53 102 MET A O 1
ATOM 847 N N . ASN A 1 103 ? -33.892 0.699 43.542 1.00 47.16 103 ASN A N 1
ATOM 848 C CA . ASN A 1 103 ? -33.898 1.613 44.684 1.00 47.16 103 ASN A CA 1
ATOM 849 C C . ASN A 1 103 ? -32.783 2.654 44.494 1.00 47.16 103 ASN A C 1
ATOM 851 O O . ASN A 1 103 ? -31.721 2.562 45.106 1.00 47.16 103 ASN A O 1
ATOM 855 N N . SER A 1 104 ? -33.003 3.646 43.635 1.00 49.38 104 SER A N 1
ATOM 856 C CA . SER A 1 104 ? -32.225 4.881 43.663 1.00 49.38 104 SER A CA 1
ATOM 857 C C . SER A 1 104 ? -32.811 5.777 44.747 1.00 49.38 104 SER A C 1
ATOM 859 O O . SER A 1 104 ? -33.966 6.197 44.678 1.00 49.38 104 SER A O 1
ATOM 861 N N . GLY A 1 105 ? -32.025 6.026 45.794 1.00 47.16 105 GLY A N 1
ATOM 862 C CA . GLY A 1 105 ? -32.424 6.898 46.888 1.00 47.16 105 GLY A CA 1
ATOM 863 C C . GLY A 1 105 ? -32.962 8.243 46.389 1.00 47.16 105 GLY A C 1
ATOM 864 O O . GLY A 1 105 ? -32.429 8.857 45.467 1.00 47.16 105 GLY A O 1
ATOM 865 N N . SER A 1 106 ? -33.991 8.721 47.082 1.00 49.72 106 SER A N 1
ATOM 866 C CA . SER A 1 106 ? -34.626 10.046 47.005 1.00 49.72 106 SER A CA 1
ATOM 867 C C . SER A 1 106 ? -35.616 10.338 45.875 1.00 49.72 106 SER A C 1
ATOM 869 O O . SER A 1 106 ? -36.550 11.071 46.177 1.00 49.72 106 SER A O 1
ATOM 871 N N . HIS A 1 107 ? -35.520 9.794 44.657 1.00 47.91 107 HIS A N 1
ATOM 872 C CA . HIS A 1 107 ? -36.545 9.969 43.602 1.00 47.91 107 HIS A CA 1
ATOM 873 C C . HIS A 1 107 ? -36.754 8.633 42.854 1.00 47.91 107 HIS A C 1
ATOM 875 O O . HIS A 1 107 ? -35.834 8.183 42.168 1.00 47.91 107 HIS A O 1
ATOM 881 N N . PRO A 1 108 ? -37.914 7.959 42.997 1.00 47.59 108 PRO A N 1
ATOM 882 C CA . PRO A 1 108 ? -38.193 6.713 42.295 1.00 47.59 108 PRO A CA 1
ATOM 883 C C . PRO A 1 108 ? -38.602 7.039 40.858 1.00 47.59 108 PRO A C 1
ATOM 885 O O . PRO A 1 108 ? -39.784 7.226 40.583 1.00 47.59 108 PRO A O 1
ATOM 888 N N . ASP A 1 109 ? -37.630 7.141 39.952 1.00 46.97 109 ASP A N 1
ATOM 889 C CA . ASP A 1 109 ? -37.908 7.346 38.531 1.00 46.97 109 ASP A CA 1
ATOM 890 C C . ASP A 1 109 ? -37.682 6.048 37.734 1.00 46.97 109 ASP A C 1
ATOM 892 O O . ASP A 1 109 ? -36.566 5.565 37.573 1.00 46.97 109 ASP A O 1
ATOM 896 N N . ASN A 1 110 ? -38.817 5.524 37.266 1.00 49.94 110 ASN A N 1
ATOM 897 C CA . ASN A 1 110 ? -39.096 4.569 36.189 1.00 49.94 110 ASN A CA 1
ATOM 898 C C . ASN A 1 110 ? -38.549 3.125 36.234 1.00 49.94 110 ASN A C 1
ATOM 900 O O . ASN A 1 110 ? -37.367 2.838 36.365 1.00 49.94 110 ASN A O 1
ATOM 904 N N . ASN A 1 111 ? -39.490 2.190 36.037 1.00 59.31 111 ASN A N 1
ATOM 905 C CA . ASN A 1 111 ? -39.291 0.747 35.892 1.00 59.31 111 ASN A CA 1
ATOM 906 C C . ASN A 1 111 ? -38.245 0.413 34.813 1.00 59.31 111 ASN A C 1
ATOM 908 O O . ASN A 1 111 ? -38.577 0.345 33.628 1.00 59.31 111 ASN A O 1
ATOM 912 N N . THR A 1 112 ? -37.014 0.115 35.219 1.00 67.25 112 THR A N 1
ATOM 913 C CA . THR A 1 112 ? -36.014 -0.474 34.329 1.00 67.25 112 THR A CA 1
ATOM 914 C C . THR A 1 112 ? -36.448 -1.889 33.956 1.00 67.25 112 THR A C 1
ATOM 916 O O . THR A 1 112 ? -36.692 -2.735 34.826 1.00 67.25 112 THR A O 1
ATOM 919 N N . THR A 1 113 ? -36.559 -2.156 32.655 1.00 82.06 113 THR A N 1
ATOM 920 C CA . THR A 1 113 ? -36.861 -3.501 32.161 1.00 82.06 113 THR A CA 1
ATOM 921 C C . THR A 1 113 ? -35.552 -4.198 31.829 1.00 82.06 113 THR A C 1
ATOM 923 O O . THR A 1 113 ? -34.762 -3.725 31.016 1.00 82.06 113 THR A O 1
ATOM 926 N N . VAL A 1 114 ? -35.299 -5.302 32.523 1.00 85.44 114 VAL A N 1
ATOM 927 C CA . VAL A 1 114 ? -34.191 -6.208 32.227 1.00 85.44 114 VAL A CA 1
ATOM 928 C C . VAL A 1 114 ? -34.754 -7.321 31.360 1.00 85.44 114 VAL A C 1
ATOM 930 O O . VAL A 1 114 ? -35.744 -7.949 31.741 1.00 85.44 114 VAL A O 1
ATOM 933 N N . THR A 1 115 ? -34.131 -7.577 30.218 1.00 88.44 115 THR A N 1
ATOM 934 C CA . THR A 1 115 ? -34.558 -8.621 29.288 1.00 88.44 115 THR A CA 1
ATOM 935 C C . THR A 1 115 ? -33.532 -9.737 29.260 1.00 88.44 115 THR A C 1
ATOM 937 O O . THR A 1 115 ? -32.362 -9.534 28.936 1.00 88.44 115 THR A O 1
ATOM 940 N N . GLU A 1 116 ? -33.990 -10.930 29.625 1.00 89.81 116 GLU A N 1
ATOM 941 C CA . GLU A 1 116 ? -33.254 -12.177 29.485 1.00 89.81 116 GLU A CA 1
ATOM 942 C C . GLU A 1 116 ? -33.549 -12.767 28.101 1.00 89.81 116 GLU A C 1
ATOM 944 O O . GLU A 1 116 ? -34.698 -13.069 27.782 1.00 89.81 116 GLU A O 1
ATOM 949 N N . ILE A 1 117 ? -32.512 -12.945 27.289 1.00 89.62 117 ILE A N 1
ATOM 950 C CA . ILE A 1 117 ? -32.591 -13.568 25.967 1.00 89.62 117 ILE A CA 1
ATOM 951 C C . ILE A 1 117 ? -32.118 -15.013 26.122 1.00 89.62 117 ILE A C 1
ATOM 953 O O . ILE A 1 117 ? -30.968 -15.253 26.501 1.00 89.62 117 ILE A O 1
ATOM 957 N N . ARG A 1 118 ? -32.992 -15.983 25.848 1.00 91.31 118 ARG A N 1
ATOM 958 C CA . ARG A 1 118 ? -32.663 -17.415 25.888 1.00 91.31 118 ARG A CA 1
ATOM 959 C C . ARG A 1 118 ? -32.619 -17.968 24.481 1.00 91.31 118 ARG A C 1
ATOM 961 O O . ARG A 1 118 ? -33.593 -17.840 23.753 1.00 91.31 118 ARG A O 1
ATOM 968 N N . ILE A 1 119 ? -31.507 -18.593 24.122 1.00 89.75 119 ILE A N 1
ATOM 969 C CA . ILE A 1 119 ? -31.268 -19.161 22.795 1.00 89.75 119 ILE A CA 1
ATOM 970 C C . ILE A 1 119 ? -31.057 -20.655 22.984 1.00 89.75 119 ILE A C 1
ATOM 972 O O . ILE A 1 119 ? -30.042 -21.062 23.552 1.00 89.75 119 ILE A O 1
ATOM 976 N N . HIS A 1 120 ? -32.026 -21.468 22.576 1.00 88.31 120 HIS A N 1
ATOM 977 C CA . HIS A 1 120 ? -31.958 -22.917 22.756 1.00 88.31 120 HIS A CA 1
ATOM 978 C C . HIS A 1 120 ? -30.850 -23.524 21.890 1.00 88.31 120 HIS A C 1
ATOM 980 O O . HIS A 1 120 ? -30.660 -23.138 20.735 1.00 88.31 120 HIS A O 1
ATOM 986 N N . VAL A 1 121 ? -30.120 -24.469 22.473 1.00 86.19 121 VAL A N 1
ATOM 987 C CA . VAL A 1 121 ? -29.013 -25.188 21.833 1.00 86.19 121 VAL A CA 1
ATOM 988 C C . VAL A 1 121 ? -29.354 -26.666 21.676 1.00 86.19 121 VAL A C 1
ATOM 990 O O . VAL A 1 121 ? -30.270 -27.169 22.328 1.00 86.19 121 VAL A O 1
ATOM 993 N N . ASP A 1 122 ? -28.635 -27.348 20.794 1.00 84.25 122 ASP A N 1
ATOM 994 C CA . ASP A 1 122 ? -28.736 -28.794 20.613 1.00 84.25 122 ASP A CA 1
ATOM 995 C C . ASP A 1 122 ? -28.061 -29.591 21.752 1.00 84.25 122 ASP A C 1
ATOM 997 O O . ASP A 1 122 ? -27.596 -29.043 22.763 1.00 84.25 122 ASP A O 1
ATOM 1001 N N . ASP A 1 123 ? -28.026 -30.915 21.597 1.00 79.69 123 ASP A N 1
ATOM 1002 C CA . ASP A 1 123 ? -27.460 -31.846 22.577 1.00 79.69 123 ASP A CA 1
ATOM 1003 C C . ASP A 1 123 ? -25.936 -31.711 22.739 1.00 79.69 123 ASP A C 1
ATOM 1005 O O . ASP A 1 123 ? -25.399 -32.045 23.802 1.00 79.69 123 ASP A O 1
ATOM 1009 N N . GLU A 1 124 ? -25.240 -31.173 21.736 1.00 79.56 124 GLU A N 1
ATOM 1010 C CA . GLU A 1 124 ? -23.807 -30.847 21.784 1.00 79.56 124 GLU A CA 1
ATOM 1011 C C . GLU A 1 124 ? -23.569 -29.466 22.423 1.00 79.56 124 GLU A C 1
ATOM 1013 O O . GLU A 1 124 ? -22.457 -29.113 22.819 1.00 79.56 124 GLU A O 1
ATOM 1018 N N . GLY A 1 125 ? -24.648 -28.712 22.646 1.00 77.25 125 GLY A N 1
ATOM 1019 C CA . GLY A 1 125 ? -24.628 -27.382 23.227 1.00 77.25 125 GLY A CA 1
ATOM 1020 C C . GLY A 1 125 ? -24.385 -26.290 22.193 1.00 77.25 125 GLY A C 1
ATOM 1021 O O . GLY A 1 125 ? -24.068 -25.165 22.596 1.00 77.25 125 GLY A O 1
ATOM 1022 N N . ASP A 1 126 ? -24.521 -26.594 20.902 1.00 81.62 126 ASP A N 1
ATOM 1023 C CA . ASP A 1 126 ? -24.362 -25.674 19.785 1.00 81.62 126 ASP A CA 1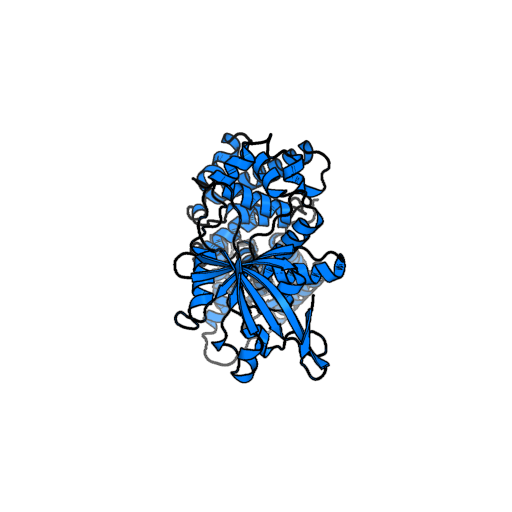
ATOM 1024 C C . ASP A 1 126 ? -25.685 -25.049 19.334 1.00 81.62 126 ASP A C 1
ATOM 1026 O O . ASP A 1 126 ? -26.779 -25.573 19.533 1.00 81.62 126 ASP A O 1
ATOM 1030 N N . VAL A 1 127 ? -25.588 -23.835 18.785 1.00 84.50 127 VAL A N 1
ATOM 1031 C CA . VAL A 1 127 ? -26.752 -23.127 18.242 1.00 84.50 127 VAL A CA 1
ATOM 1032 C C . VAL A 1 127 ? -26.990 -23.648 16.825 1.00 84.50 127 VAL A C 1
ATOM 1034 O O . VAL A 1 127 ? -26.081 -23.501 16.000 1.00 84.50 127 VAL A O 1
ATOM 1037 N N . PRO A 1 128 ? -28.182 -24.196 16.509 1.00 85.12 128 PRO A N 1
ATOM 1038 C CA . PRO A 1 128 ? -28.491 -24.684 15.169 1.00 85.12 128 PRO A CA 1
ATOM 1039 C C . PRO A 1 128 ? -28.229 -23.615 14.103 1.00 85.12 128 PRO A C 1
ATOM 1041 O O . PRO A 1 128 ? -28.576 -22.450 14.307 1.00 85.12 128 PRO A O 1
ATOM 1044 N N . SER A 1 129 ? -27.657 -23.993 12.957 1.00 80.81 129 SER A N 1
ATOM 1045 C CA . SER A 1 129 ? -27.269 -23.030 11.912 1.00 80.81 129 SER A CA 1
ATOM 1046 C C . SER A 1 129 ? -28.431 -22.151 11.442 1.00 80.81 129 SER A C 1
ATOM 1048 O O . SER A 1 129 ? -28.252 -20.945 11.290 1.00 80.81 129 SER A O 1
ATOM 1050 N N . ASP A 1 130 ? -29.636 -22.714 11.304 1.00 81.44 130 ASP A N 1
ATOM 1051 C CA . ASP A 1 130 ? -30.834 -21.946 10.940 1.00 81.44 130 ASP A CA 1
ATOM 1052 C C . ASP A 1 130 ? -31.227 -20.929 12.017 1.00 81.44 130 ASP A C 1
ATOM 1054 O O . ASP A 1 130 ? -31.716 -19.849 11.698 1.00 81.44 130 ASP A O 1
ATOM 1058 N N . LEU A 1 131 ? -30.963 -21.235 13.293 1.00 83.56 131 LEU A N 1
ATOM 1059 C CA . LEU A 1 131 ? -31.241 -20.343 14.419 1.00 83.56 131 LEU A CA 1
ATOM 1060 C C . LEU A 1 131 ? -30.225 -19.197 14.509 1.00 83.56 131 LEU A C 1
ATOM 1062 O O . LEU A 1 131 ? -30.591 -18.095 14.912 1.00 83.56 131 LEU A O 1
ATOM 1066 N N . LYS A 1 132 ? -28.970 -19.411 14.086 1.00 83.69 132 LYS A N 1
ATOM 1067 C CA . LYS A 1 132 ? -27.952 -18.343 14.042 1.00 83.69 132 LYS A CA 1
ATOM 1068 C C . LYS A 1 132 ? -28.341 -17.197 13.106 1.00 83.69 132 LYS A C 1
ATOM 1070 O O . LYS A 1 132 ? -27.938 -16.064 13.348 1.00 83.69 132 LYS A O 1
ATOM 1075 N N . ASN A 1 133 ? -29.158 -17.459 12.084 1.00 85.19 133 ASN A N 1
ATOM 1076 C CA . ASN A 1 133 ? -29.632 -16.430 11.152 1.00 85.19 133 ASN A CA 1
ATOM 1077 C C . ASN A 1 133 ? -30.614 -15.431 11.788 1.00 85.19 133 ASN A C 1
ATOM 1079 O O . ASN A 1 133 ? -30.835 -14.362 11.221 1.00 85.19 133 ASN A O 1
ATOM 1083 N N . ALA A 1 134 ? -31.177 -15.736 12.966 1.00 87.56 134 ALA A N 1
ATOM 1084 C CA . ALA A 1 134 ? -31.956 -14.754 13.719 1.00 87.56 134 ALA A CA 1
ATOM 1085 C C . ALA A 1 134 ? -31.081 -13.651 14.314 1.00 87.56 134 ALA A C 1
ATOM 1087 O O . ALA A 1 134 ? -31.600 -12.563 14.543 1.00 87.56 134 ALA A O 1
ATOM 1088 N N . ILE A 1 135 ? -29.798 -13.913 14.594 1.00 90.06 135 ILE A N 1
ATOM 1089 C CA . ILE A 1 135 ? -28.908 -12.951 15.248 1.00 90.06 135 ILE A CA 1
ATOM 1090 C C . ILE A 1 135 ? -27.758 -12.603 14.308 1.00 90.06 135 ILE A C 1
ATOM 1092 O O . ILE A 1 135 ? -26.763 -13.321 14.225 1.00 90.06 135 ILE A O 1
ATOM 1096 N N . MET A 1 136 ? -27.876 -11.472 13.617 1.00 87.94 136 MET A N 1
ATOM 1097 C CA . MET A 1 136 ? -26.856 -11.022 12.668 1.00 87.94 136 MET A CA 1
ATOM 1098 C C . MET A 1 136 ? -25.932 -9.988 13.308 1.00 87.94 136 MET A C 1
ATOM 1100 O O . MET A 1 136 ? -26.385 -9.044 13.961 1.00 87.94 136 MET A O 1
ATOM 1104 N N . ARG A 1 137 ? -24.626 -10.138 13.084 1.00 88.38 137 ARG A N 1
ATOM 1105 C CA . ARG A 1 137 ? -23.608 -9.144 13.431 1.00 88.38 137 ARG A CA 1
ATOM 1106 C C . ARG A 1 137 ? -23.767 -7.962 12.490 1.00 88.38 137 ARG A C 1
ATOM 1108 O O . ARG A 1 137 ? -23.490 -8.087 11.303 1.00 88.38 137 ARG A O 1
ATOM 1115 N N . VAL A 1 138 ? -24.199 -6.822 13.014 1.00 83.38 138 VAL A N 1
ATOM 1116 C CA . VAL A 1 138 ? -24.274 -5.580 12.242 1.00 83.38 138 VAL A CA 1
ATOM 1117 C C . VAL A 1 138 ? -22.902 -4.923 12.229 1.00 83.38 138 VAL A C 1
ATOM 1119 O O . VAL A 1 138 ? -22.412 -4.591 11.160 1.00 83.38 138 VAL A O 1
ATOM 1122 N N . ASP A 1 139 ? -22.251 -4.819 13.390 1.00 82.50 139 ASP A N 1
ATOM 1123 C CA . ASP A 1 139 ? -20.892 -4.295 13.529 1.00 82.50 139 ASP A CA 1
ATOM 1124 C C . ASP A 1 139 ? -20.106 -5.079 14.597 1.00 82.50 139 ASP A C 1
ATOM 1126 O O . ASP A 1 139 ? -20.662 -5.587 15.572 1.00 82.50 139 ASP A O 1
ATOM 1130 N N . GLY A 1 140 ? -18.793 -5.196 14.399 1.00 77.88 140 GLY A N 1
ATOM 1131 C CA . GLY A 1 140 ? -17.889 -5.928 15.290 1.00 77.88 140 GLY A CA 1
ATOM 1132 C C . GLY A 1 140 ? -17.560 -7.354 14.873 1.00 77.88 140 GLY A C 1
ATOM 1133 O O . GLY A 1 140 ? -17.013 -8.111 15.670 1.00 77.88 140 GLY A O 1
ATOM 1134 N N . ASN A 1 141 ? -17.813 -7.725 13.617 1.00 80.19 141 ASN A N 1
ATOM 1135 C CA . ASN A 1 141 ? -17.479 -9.060 13.126 1.00 80.19 141 ASN A CA 1
ATOM 1136 C C . ASN A 1 141 ? -15.976 -9.376 13.186 1.00 80.19 141 ASN A C 1
ATOM 1138 O O . ASN A 1 141 ? -15.609 -10.430 13.697 1.00 80.19 141 ASN A O 1
ATOM 1142 N N . HIS A 1 142 ? -15.115 -8.445 12.756 1.00 70.88 142 HIS A N 1
ATOM 1143 C CA . HIS A 1 142 ? -13.659 -8.584 12.901 1.00 70.88 142 HIS A CA 1
ATOM 1144 C C . HIS A 1 142 ? -13.277 -8.794 14.377 1.00 70.88 142 HIS A C 1
ATOM 1146 O O . HIS A 1 142 ? -12.557 -9.729 14.709 1.00 70.88 142 HIS A O 1
ATOM 1152 N N . ARG A 1 143 ? -13.855 -8.000 15.290 1.00 72.56 143 ARG A N 1
ATOM 1153 C CA . ARG A 1 143 ? -13.614 -8.104 16.741 1.00 72.56 143 ARG A CA 1
ATOM 1154 C C . ARG A 1 143 ? -13.999 -9.481 17.308 1.00 72.56 143 ARG A C 1
ATOM 1156 O O . ARG A 1 143 ? -13.252 -10.014 18.120 1.00 72.56 143 ARG A O 1
ATOM 1163 N N . LEU A 1 144 ? -15.124 -10.062 16.877 1.00 72.75 144 LEU A N 1
ATOM 1164 C CA . LEU A 1 144 ? -15.579 -11.382 17.339 1.00 72.75 144 LEU A CA 1
ATOM 1165 C C . LEU A 1 144 ? -14.764 -12.537 16.745 1.00 72.75 144 LEU A C 1
ATOM 1167 O O . LEU A 1 144 ? -14.366 -13.435 17.481 1.00 72.75 144 LEU A O 1
ATOM 1171 N N . ARG A 1 145 ? -14.494 -12.513 15.434 1.00 68.31 145 ARG A N 1
ATOM 1172 C CA . ARG A 1 145 ? -13.796 -13.610 14.747 1.00 68.31 145 ARG A CA 1
ATOM 1173 C C . ARG A 1 145 ? -12.341 -13.746 15.204 1.00 68.31 145 ARG A C 1
ATOM 1175 O O . ARG A 1 145 ? -11.894 -14.852 15.467 1.00 68.31 145 ARG A O 1
ATOM 1182 N N . PHE A 1 146 ? -11.630 -12.635 15.413 1.00 61.88 146 PHE A N 1
ATOM 1183 C CA . PHE A 1 146 ? -10.242 -12.698 15.897 1.00 61.88 146 PHE A CA 1
ATOM 1184 C C . PHE A 1 146 ? -10.119 -13.071 17.360 1.00 61.88 146 PHE A C 1
ATOM 1186 O O . PHE A 1 146 ? -9.160 -13.734 17.748 1.00 61.88 146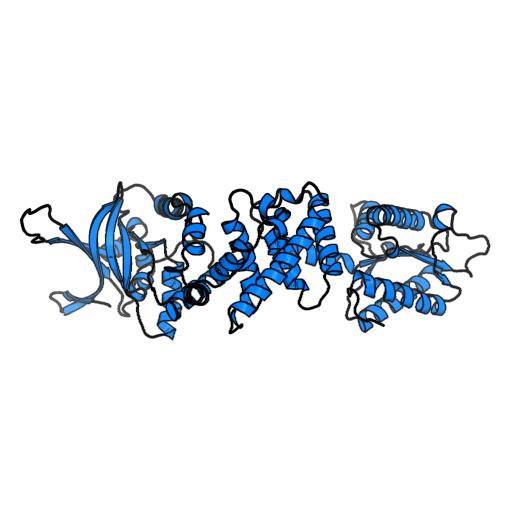 PHE A O 1
ATOM 1193 N N . ALA A 1 147 ? -11.081 -12.659 18.179 1.00 59.06 147 ALA A N 1
ATOM 1194 C CA . ALA A 1 147 ? -11.128 -13.109 19.552 1.00 59.06 147 ALA A CA 1
ATOM 1195 C C . ALA A 1 147 ? -11.386 -14.620 19.630 1.00 59.06 147 ALA A C 1
ATOM 1197 O O . ALA A 1 147 ? -10.808 -15.249 20.497 1.00 59.06 147 ALA A O 1
ATOM 1198 N N . SER A 1 148 ? -12.146 -15.221 18.711 1.00 58.69 148 SER A N 1
ATOM 1199 C CA . SER A 1 148 ? -12.318 -16.680 18.634 1.00 58.69 148 SER A CA 1
ATOM 1200 C C . SER A 1 148 ? -11.024 -17.439 18.359 1.00 58.69 148 SER A C 1
ATOM 1202 O O . SER A 1 148 ? -10.598 -18.248 19.185 1.00 58.69 148 SER A O 1
ATOM 1204 N N . ASP A 1 149 ? -10.346 -17.091 17.256 1.00 62.50 149 ASP A N 1
ATOM 1205 C CA . ASP A 1 149 ? -9.066 -17.691 16.859 1.00 62.50 149 ASP A CA 1
ATOM 1206 C C . ASP A 1 149 ? -8.000 -17.504 17.961 1.00 62.50 149 ASP A C 1
ATOM 1208 O O . ASP A 1 149 ? -7.119 -18.339 18.172 1.00 62.50 149 ASP A O 1
ATOM 1212 N N . TYR A 1 150 ? -8.092 -16.404 18.714 1.00 58.00 150 TYR A N 1
ATOM 1213 C CA . TYR A 1 150 ? -7.211 -16.096 19.836 1.00 58.00 150 TYR A CA 1
ATOM 1214 C C . TYR A 1 150 ? -7.593 -16.786 21.153 1.00 58.00 150 TYR A C 1
ATOM 1216 O O . TYR A 1 150 ? -6.705 -17.192 21.900 1.00 58.00 150 TYR A O 1
ATOM 1224 N N . ILE A 1 151 ? -8.882 -16.942 21.466 1.00 57.38 151 ILE A N 1
ATOM 1225 C CA . ILE A 1 151 ? -9.361 -17.628 22.678 1.00 57.38 151 ILE A CA 1
ATOM 1226 C C . ILE A 1 151 ? -8.877 -19.083 22.669 1.00 57.38 151 ILE A C 1
ATOM 1228 O O . ILE A 1 151 ? -8.475 -19.589 23.719 1.00 57.38 151 ILE A O 1
ATOM 1232 N N . SER A 1 152 ? -8.795 -19.719 21.492 1.00 57.38 152 SER A N 1
ATOM 1233 C CA . SER A 1 152 ? -8.146 -21.030 21.348 1.00 57.38 152 SER A CA 1
ATOM 1234 C C . SER A 1 152 ? -6.643 -21.030 21.660 1.00 57.38 152 SER A C 1
ATOM 1236 O O . SER A 1 152 ? -6.113 -22.067 22.051 1.00 57.38 152 SER A O 1
ATOM 1238 N N . GLU A 1 153 ? -5.952 -19.894 21.524 1.00 56.03 153 GLU A N 1
ATOM 1239 C CA . GLU A 1 153 ? -4.514 -19.759 21.797 1.00 56.03 153 GLU A CA 1
ATOM 1240 C C . GLU A 1 153 ? -4.202 -19.332 23.247 1.00 56.03 153 GLU A C 1
ATOM 1242 O O . GLU A 1 153 ? -3.140 -19.688 23.757 1.00 56.03 153 GLU A O 1
ATOM 1247 N N . VAL A 1 154 ? -5.068 -18.543 23.907 1.00 53.16 154 VAL A N 1
ATOM 1248 C CA . VAL A 1 154 ? -4.699 -17.805 25.143 1.00 53.16 154 VAL A CA 1
ATOM 1249 C C . VAL A 1 154 ? -5.561 -18.125 26.372 1.00 53.16 154 VAL A C 1
ATOM 1251 O O . VAL A 1 154 ? -5.262 -17.657 27.464 1.00 53.16 154 VAL A O 1
ATOM 1254 N N . SER A 1 155 ? -6.560 -19.007 26.257 1.00 51.28 155 SER A N 1
ATOM 1255 C CA . SER A 1 155 ? -7.352 -19.541 27.387 1.00 51.28 155 SER A CA 1
ATOM 1256 C C . SER A 1 155 ? -8.188 -18.521 28.194 1.00 51.28 155 SER A C 1
ATOM 1258 O O . SER A 1 155 ? -8.898 -18.940 29.110 1.00 51.28 155 SER A O 1
ATOM 1260 N N . ASP A 1 156 ? -8.166 -17.227 27.853 1.00 62.16 156 ASP A N 1
ATOM 1261 C CA . ASP A 1 156 ? -8.972 -16.173 28.487 1.00 62.16 156 ASP A CA 1
ATOM 1262 C C . ASP A 1 156 ? -10.131 -15.736 27.573 1.00 62.16 156 ASP A C 1
ATOM 1264 O O . ASP A 1 156 ? -9.913 -15.214 26.480 1.00 62.16 156 ASP A O 1
ATOM 1268 N N . ASP A 1 157 ? -11.374 -15.903 28.038 1.00 71.44 157 ASP A N 1
ATOM 1269 C CA . ASP A 1 157 ? -12.592 -15.470 27.339 1.00 71.44 157 ASP A CA 1
ATOM 1270 C C . ASP A 1 157 ? -13.058 -14.095 27.848 1.00 71.44 157 ASP A C 1
ATOM 1272 O O . ASP A 1 157 ? -13.650 -13.973 28.926 1.00 71.44 157 ASP A O 1
ATOM 1276 N N . TYR A 1 158 ? -12.772 -13.038 27.085 1.00 76.88 158 TYR A N 1
ATOM 1277 C CA . TYR A 1 158 ? -13.053 -11.659 27.490 1.00 76.88 158 TYR A CA 1
ATOM 1278 C C . TYR A 1 158 ? -14.549 -11.327 27.491 1.00 76.88 158 TYR A C 1
ATOM 1280 O O . TYR A 1 158 ? -15.309 -11.765 26.629 1.00 76.88 158 TYR A O 1
ATOM 1288 N N . ILE A 1 159 ? -14.956 -10.476 28.436 1.00 81.81 159 ILE A N 1
ATOM 1289 C CA . ILE A 1 159 ? -16.300 -9.894 28.495 1.00 81.81 159 ILE A CA 1
ATOM 1290 C C . ILE A 1 159 ? -16.296 -8.562 27.740 1.00 81.81 159 ILE A C 1
ATOM 1292 O O . ILE A 1 159 ? -15.471 -7.692 28.018 1.00 81.81 159 ILE A O 1
ATOM 1296 N N . VAL A 1 160 ? -17.239 -8.389 26.815 1.00 85.81 160 VAL A N 1
ATOM 1297 C CA . VAL A 1 160 ? -17.428 -7.164 26.023 1.00 85.81 160 VAL A CA 1
ATOM 1298 C C . VAL A 1 160 ? -18.861 -6.655 26.133 1.00 85.81 160 VAL A C 1
ATOM 1300 O O . VAL A 1 160 ? -19.777 -7.417 26.455 1.00 85.81 160 VAL A O 1
ATOM 1303 N N . SER A 1 161 ? -19.064 -5.364 25.867 1.00 90.69 161 SER A N 1
ATOM 1304 C CA . SER A 1 161 ? -20.407 -4.802 25.736 1.00 90.69 161 SER A CA 1
ATOM 1305 C C . SER A 1 161 ? -21.036 -5.196 24.401 1.00 90.69 161 SER A C 1
ATOM 1307 O O . SER A 1 161 ? -20.364 -5.263 23.367 1.00 90.69 161 SER A O 1
ATOM 1309 N N . PHE A 1 162 ? -22.345 -5.434 24.420 1.00 92.38 162 PHE A N 1
ATOM 1310 C CA . PHE A 1 162 ? -23.140 -5.649 23.219 1.00 92.38 162 PHE A CA 1
ATOM 1311 C C . PHE A 1 162 ? -24.407 -4.791 23.228 1.00 92.38 162 PHE A C 1
ATOM 1313 O O . PHE A 1 162 ? -24.978 -4.502 24.282 1.00 92.38 162 PHE A O 1
ATOM 1320 N N . CYS A 1 163 ? -24.879 -4.453 22.032 1.00 92.31 163 CYS A N 1
ATOM 1321 C CA . CYS A 1 163 ? -26.184 -3.860 21.779 1.00 92.31 163 CYS A CA 1
ATOM 1322 C C . CYS A 1 163 ? -26.926 -4.731 20.767 1.00 92.31 163 CYS A C 1
ATOM 1324 O O . CYS A 1 163 ? -26.505 -4.846 19.619 1.00 92.31 163 CYS A O 1
ATOM 1326 N N . LEU A 1 164 ? -28.021 -5.354 21.199 1.00 91.31 164 LEU A N 1
ATOM 1327 C CA . LEU A 1 164 ? -28.914 -6.126 20.346 1.00 91.31 164 LEU A CA 1
ATOM 1328 C C . LEU A 1 164 ? -30.086 -5.244 19.917 1.00 91.31 164 LEU A C 1
ATOM 1330 O O . LEU A 1 164 ? -30.873 -4.812 20.756 1.00 91.31 164 LEU A O 1
ATOM 1334 N N . ILE A 1 165 ? -30.194 -4.981 18.621 1.00 89.88 165 ILE A N 1
ATOM 1335 C CA . ILE A 1 165 ? -31.293 -4.232 18.015 1.00 89.88 165 ILE A CA 1
ATOM 1336 C C . ILE A 1 165 ? -32.416 -5.215 17.687 1.00 89.88 165 ILE A C 1
ATOM 1338 O O . ILE A 1 165 ? -32.225 -6.114 16.871 1.00 89.88 165 ILE A O 1
ATOM 1342 N N . ASP A 1 166 ? -33.578 -5.060 18.316 1.00 86.94 166 ASP A N 1
ATOM 1343 C CA . ASP A 1 166 ? -34.744 -5.897 18.037 1.00 86.94 166 ASP A CA 1
ATOM 1344 C C . ASP A 1 166 ? -35.471 -5.374 16.792 1.00 86.94 166 ASP A C 1
ATOM 1346 O O . ASP A 1 166 ? -36.100 -4.317 16.824 1.00 86.94 166 ASP A O 1
ATOM 1350 N N . LEU A 1 167 ? -35.343 -6.097 15.677 1.00 81.75 167 LEU A N 1
ATOM 1351 C CA . LEU A 1 167 ? -35.922 -5.741 14.377 1.00 81.75 167 LEU A CA 1
ATOM 1352 C C . LEU A 1 167 ? -37.246 -6.472 14.110 1.00 81.75 167 LEU A C 1
ATOM 1354 O O . LEU A 1 167 ? -37.690 -6.554 12.966 1.00 81.75 167 LEU A O 1
ATOM 1358 N N . GLN A 1 168 ? -37.882 -7.025 15.146 1.00 69.94 168 GLN A N 1
ATOM 1359 C CA . GLN A 1 168 ? -39.147 -7.746 14.999 1.00 69.94 168 GLN A CA 1
ATOM 1360 C C . GLN A 1 168 ? -40.331 -6.846 14.614 1.00 69.94 168 GLN A C 1
ATOM 1362 O O . GLN A 1 168 ? -41.249 -7.332 13.955 1.00 69.94 168 GLN A O 1
ATOM 1367 N N . GLU A 1 169 ? -40.320 -5.561 14.991 1.00 55.44 169 GLU A N 1
ATOM 1368 C CA . GLU A 1 169 ? -41.497 -4.681 14.871 1.00 55.44 169 GLU A CA 1
ATOM 1369 C C . GLU A 1 169 ? -41.420 -3.605 13.770 1.00 55.44 169 GLU A C 1
ATOM 1371 O O . GLU A 1 169 ? -42.439 -2.982 13.492 1.00 55.44 169 GLU A O 1
ATOM 1376 N N . ASP A 1 170 ? -40.294 -3.425 13.066 1.00 50.09 170 ASP A N 1
ATOM 1377 C CA . ASP A 1 170 ? -40.163 -2.379 12.036 1.00 50.09 170 ASP A CA 1
ATOM 1378 C C . ASP A 1 170 ? -39.511 -2.884 10.728 1.00 50.09 170 ASP A C 1
ATOM 1380 O O . ASP A 1 170 ? -38.306 -3.106 10.636 1.00 50.09 170 ASP A O 1
ATOM 1384 N N . ILE A 1 171 ? -40.356 -3.020 9.697 1.00 47.75 171 ILE A N 1
ATOM 1385 C CA . ILE A 1 171 ? -40.089 -2.819 8.259 1.00 47.75 171 ILE A CA 1
ATOM 1386 C C . ILE A 1 171 ? -38.784 -3.439 7.703 1.00 47.75 171 ILE A C 1
ATOM 1388 O O . ILE A 1 171 ? -37.773 -2.761 7.576 1.00 47.75 171 ILE A O 1
ATOM 1392 N N . GLY A 1 172 ? -38.874 -4.676 7.198 1.00 45.94 172 GLY A N 1
ATOM 1393 C CA . GLY A 1 172 ? -38.076 -5.178 6.064 1.00 45.94 172 GLY A CA 1
ATOM 1394 C C . GLY A 1 172 ? -36.582 -5.488 6.287 1.00 45.94 172 GLY A C 1
ATOM 1395 O O . GLY A 1 172 ? -35.871 -4.876 7.073 1.00 45.94 172 GLY A O 1
ATOM 1396 N N . THR A 1 173 ? -36.074 -6.445 5.509 1.00 48.69 173 THR A N 1
ATOM 1397 C CA . THR A 1 173 ? -34.670 -6.908 5.453 1.00 48.69 173 THR A CA 1
ATOM 1398 C C . THR A 1 173 ? -33.644 -5.841 5.039 1.00 48.69 173 THR A C 1
ATOM 1400 O O . THR A 1 173 ? -32.449 -6.072 5.153 1.00 48.69 173 THR A O 1
ATOM 1403 N N . SER A 1 174 ? -34.077 -4.660 4.593 1.00 51.44 174 SER A N 1
ATOM 1404 C CA . SER A 1 174 ? -33.227 -3.540 4.155 1.00 51.44 174 SER A CA 1
ATOM 1405 C C . SER A 1 174 ? -32.625 -2.694 5.295 1.00 51.44 174 SER A C 1
ATOM 1407 O O . SER A 1 174 ? -31.961 -1.693 5.027 1.00 51.44 174 SER A O 1
ATOM 1409 N N . ASN A 1 175 ? -32.830 -3.077 6.562 1.00 64.94 175 ASN A N 1
ATOM 1410 C CA . ASN A 1 175 ? -32.369 -2.304 7.720 1.00 64.94 175 ASN A CA 1
ATOM 1411 C C . ASN A 1 175 ? -30.951 -2.650 8.194 1.00 64.94 175 ASN A C 1
ATOM 1413 O O . ASN A 1 175 ? -30.248 -1.731 8.596 1.00 64.94 175 ASN A O 1
ATOM 1417 N N . GLU A 1 176 ? -30.475 -3.901 8.153 1.00 73.69 176 GLU A N 1
ATOM 1418 C CA . GLU A 1 176 ? -29.140 -4.211 8.709 1.00 73.69 176 GLU A CA 1
ATOM 1419 C C . GLU A 1 176 ? -28.008 -3.580 7.890 1.00 73.69 176 GLU A C 1
ATOM 1421 O O . GLU A 1 176 ? -27.107 -2.968 8.462 1.00 73.69 176 GLU A O 1
ATOM 1426 N N . GLU A 1 177 ? -28.097 -3.649 6.559 1.00 71.88 177 GLU A N 1
ATOM 1427 C CA . GLU A 1 177 ? -27.174 -2.979 5.634 1.00 71.88 177 GLU A CA 1
ATOM 1428 C C . GLU A 1 177 ? -27.205 -1.459 5.809 1.00 71.88 177 GLU A C 1
ATOM 1430 O O . GLU A 1 177 ? -26.163 -0.803 5.813 1.00 71.88 177 GLU A O 1
ATOM 1435 N N . PHE A 1 178 ? -28.398 -0.886 5.995 1.00 72.44 178 PHE A N 1
ATOM 1436 C CA . PHE A 1 178 ? -28.555 0.549 6.199 1.00 72.44 178 PHE A CA 1
ATOM 1437 C C . PHE A 1 178 ? -28.044 0.992 7.574 1.00 72.44 178 PHE A C 1
ATOM 1439 O O . PHE A 1 178 ? -27.382 2.021 7.675 1.00 72.44 178 PHE A O 1
ATOM 1446 N N . ILE A 1 179 ? -28.275 0.210 8.632 1.00 76.19 179 ILE A N 1
ATOM 1447 C CA . ILE A 1 179 ? -27.719 0.453 9.968 1.00 76.19 179 ILE A CA 1
ATOM 1448 C C . ILE A 1 179 ? -26.192 0.328 9.920 1.00 76.19 179 ILE A C 1
ATOM 1450 O O . ILE A 1 179 ? -25.505 1.212 10.426 1.00 76.19 179 ILE A O 1
ATOM 1454 N N . PHE A 1 180 ? -25.647 -0.695 9.255 1.00 74.31 180 PHE A N 1
ATOM 1455 C CA . PHE A 1 180 ? -24.207 -0.827 9.020 1.00 74.31 180 PHE A CA 1
ATOM 1456 C C . PHE A 1 180 ? -23.651 0.381 8.257 1.00 74.31 180 PHE A C 1
ATOM 1458 O O . PHE A 1 180 ? -22.647 0.965 8.668 1.00 74.31 180 PHE A O 1
ATOM 1465 N N . TYR A 1 181 ? -24.329 0.813 7.190 1.00 70.12 181 TYR A N 1
ATOM 1466 C CA . TYR A 1 181 ? -23.980 2.021 6.447 1.00 70.12 181 TYR A CA 1
ATOM 1467 C C . TYR A 1 181 ? -23.996 3.262 7.347 1.00 70.12 181 TYR A C 1
ATOM 1469 O O . TYR A 1 181 ? -23.055 4.050 7.291 1.00 70.12 181 TYR A O 1
ATOM 1477 N N . LEU A 1 182 ? -25.020 3.446 8.185 1.00 72.00 182 LEU A N 1
ATOM 1478 C CA . LEU A 1 182 ? -25.125 4.582 9.101 1.00 72.00 182 LEU A CA 1
ATOM 1479 C C . LEU A 1 182 ? -23.993 4.570 10.132 1.00 72.00 182 LEU A C 1
ATOM 1481 O O . LEU A 1 182 ? -23.340 5.596 10.309 1.00 72.00 182 LEU A O 1
ATOM 1485 N N . ILE A 1 183 ? -23.721 3.423 10.759 1.00 72.19 183 ILE A N 1
ATOM 1486 C CA . ILE A 1 183 ? -22.637 3.276 11.738 1.00 72.19 183 ILE A CA 1
ATOM 1487 C C . ILE A 1 183 ? -21.293 3.636 11.101 1.00 72.19 183 ILE A C 1
ATOM 1489 O O . ILE A 1 183 ? -20.539 4.396 11.691 1.00 72.19 183 ILE A O 1
ATOM 1493 N N . ASN A 1 184 ? -21.013 3.165 9.883 1.00 62.81 184 ASN A N 1
ATOM 1494 C CA . ASN A 1 184 ? -19.696 3.342 9.261 1.00 62.81 184 ASN A CA 1
ATOM 1495 C C . ASN A 1 184 ? -19.524 4.644 8.461 1.00 62.81 184 ASN A C 1
ATOM 1497 O O . ASN A 1 184 ? -18.399 5.103 8.298 1.00 62.81 184 ASN A O 1
ATOM 1501 N N . ASN A 1 185 ? -20.602 5.234 7.929 1.00 57.53 185 ASN A N 1
ATOM 1502 C CA . ASN A 1 185 ? -20.521 6.436 7.084 1.00 57.53 185 ASN A CA 1
ATOM 1503 C C . ASN A 1 185 ? -21.029 7.711 7.762 1.00 57.53 185 ASN A C 1
ATOM 1505 O O . ASN A 1 185 ? -20.616 8.803 7.369 1.00 57.53 185 ASN A O 1
ATOM 1509 N N . LYS A 1 186 ? -21.940 7.626 8.746 1.00 56.19 186 LYS A N 1
ATOM 1510 C CA . LYS A 1 186 ? -22.366 8.812 9.517 1.00 56.19 186 LYS A CA 1
ATOM 1511 C C . LYS A 1 186 ? -21.466 9.065 10.718 1.00 56.19 186 LYS A C 1
ATOM 1513 O O . LYS A 1 186 ? -21.287 10.229 11.070 1.00 56.19 186 LYS A O 1
ATOM 1518 N N . ALA A 1 187 ? -20.859 8.027 11.296 1.00 48.19 187 ALA A N 1
ATOM 1519 C CA . ALA A 1 187 ? -19.680 8.213 12.127 1.00 48.19 187 ALA A CA 1
ATOM 1520 C C . ALA A 1 187 ? -18.494 8.419 11.180 1.00 48.19 187 ALA A C 1
ATOM 1522 O O . ALA A 1 187 ? -17.883 7.458 10.725 1.00 48.19 187 ALA A O 1
ATOM 1523 N N . LYS A 1 188 ? -18.199 9.673 10.814 1.00 41.88 188 LYS A N 1
ATOM 1524 C CA . LYS A 1 188 ? -16.904 9.979 10.193 1.00 41.88 188 LYS A CA 1
ATOM 1525 C C . LYS A 1 188 ? -15.823 9.338 11.074 1.00 41.88 188 LYS A C 1
ATOM 1527 O O . LYS A 1 188 ? -15.819 9.626 12.273 1.00 41.88 188 LYS A O 1
ATOM 1532 N N . PRO A 1 189 ? -14.952 8.469 10.534 1.00 42.97 189 PRO A N 1
ATOM 1533 C CA . PRO A 1 189 ? -13.816 7.972 11.287 1.00 42.97 189 PRO A CA 1
ATOM 1534 C C . PRO A 1 189 ? -13.046 9.176 11.821 1.00 42.97 189 PRO A C 1
ATOM 1536 O O . PRO A 1 189 ? -12.603 10.019 11.047 1.00 42.97 189 PRO A O 1
ATOM 1539 N N . LEU A 1 190 ? -12.936 9.257 13.144 1.00 44.41 190 LEU A N 1
ATOM 1540 C CA . LEU A 1 190 ? -12.263 10.312 13.902 1.00 44.41 190 LEU A CA 1
ATOM 1541 C C . LEU A 1 190 ? -10.731 10.230 13.744 1.00 44.41 190 LEU A C 1
ATOM 1543 O O . LEU A 1 190 ? -9.991 10.370 14.711 1.00 44.41 190 LEU A O 1
ATOM 1547 N N . MET A 1 191 ? -10.234 10.039 12.524 1.00 55.25 191 MET A N 1
ATOM 1548 C CA . MET A 1 191 ? -8.873 10.433 12.152 1.00 55.25 191 MET A CA 1
ATOM 1549 C C . MET A 1 191 ? -8.937 11.861 11.607 1.00 55.25 191 MET A C 1
ATOM 1551 O O . MET A 1 191 ? -8.516 12.148 10.490 1.00 55.25 191 MET A O 1
ATOM 1555 N N . ASP A 1 192 ? -9.560 12.740 12.391 1.00 68.50 192 ASP A N 1
ATOM 1556 C CA . ASP A 1 192 ? -9.596 14.162 12.108 1.00 68.50 192 ASP A CA 1
ATOM 1557 C C . ASP A 1 192 ? -8.269 14.772 12.571 1.00 68.50 192 ASP A C 1
ATOM 1559 O O . ASP A 1 192 ? -7.712 14.403 13.609 1.00 68.50 192 ASP A O 1
ATOM 1563 N N . GLU A 1 193 ? -7.768 15.721 11.786 1.00 82.62 193 GLU A N 1
ATOM 1564 C CA . GLU A 1 193 ? -6.525 16.460 12.022 1.00 82.62 193 GLU A CA 1
ATOM 1565 C C . GLU A 1 193 ? -6.403 16.966 13.477 1.00 82.62 193 GLU A C 1
ATOM 1567 O O . GLU A 1 193 ? -5.319 16.970 14.060 1.00 82.62 193 GLU A O 1
ATOM 1572 N N . GLU A 1 194 ? -7.529 17.329 14.096 1.00 79.31 194 GLU A N 1
ATOM 1573 C CA . GLU A 1 194 ? -7.620 17.803 15.480 1.00 79.31 194 GLU A CA 1
ATOM 1574 C C . GLU A 1 194 ? -7.305 16.717 16.523 1.00 79.31 194 GLU A C 1
ATOM 1576 O O . GLU A 1 194 ? -6.640 17.005 17.521 1.00 79.31 194 GLU A O 1
ATOM 1581 N N . ASN A 1 195 ? -7.710 15.465 16.289 1.00 81.31 195 ASN A N 1
ATOM 1582 C CA . ASN A 1 195 ? -7.413 14.353 17.199 1.00 81.31 195 ASN A CA 1
ATOM 1583 C C . ASN A 1 195 ? -5.935 13.988 17.151 1.00 81.31 195 ASN A C 1
ATOM 1585 O O . ASN A 1 195 ? -5.304 13.810 18.194 1.00 81.31 195 ASN A O 1
ATOM 1589 N N . LEU A 1 196 ? -5.370 13.926 15.940 1.00 86.94 196 LEU A N 1
ATOM 1590 C CA . LEU A 1 196 ? -3.933 13.738 15.771 1.00 86.94 196 LEU A CA 1
ATOM 1591 C C . LEU A 1 196 ? -3.191 14.866 16.480 1.00 86.94 196 LEU A C 1
ATOM 1593 O O . LEU A 1 196 ? -2.304 14.598 17.283 1.00 86.94 196 LEU A O 1
ATOM 1597 N N . LYS A 1 197 ? -3.608 16.119 16.285 1.00 87.19 197 LYS A N 1
ATOM 1598 C CA . LYS A 1 197 ? -3.001 17.262 16.966 1.00 87.19 197 LYS A CA 1
ATOM 1599 C C . LYS A 1 197 ? -3.029 17.114 18.488 1.00 87.19 197 LYS A C 1
ATOM 1601 O O . LYS A 1 197 ? -1.992 17.282 19.122 1.00 87.19 197 LYS A O 1
ATOM 1606 N N . PHE A 1 198 ? -4.163 16.721 19.072 1.00 84.75 198 PHE A N 1
ATOM 1607 C CA . PHE A 1 198 ? -4.279 16.483 20.515 1.00 84.75 198 PHE A CA 1
ATOM 1608 C C . PHE A 1 198 ? -3.281 15.433 21.026 1.00 84.75 198 PHE A C 1
ATOM 1610 O O . PHE A 1 198 ? -2.652 15.634 22.066 1.00 84.75 198 PHE A O 1
ATOM 1617 N N . ILE A 1 199 ? -3.099 14.333 20.291 1.00 85.94 199 ILE A N 1
ATOM 1618 C CA . ILE A 1 199 ? -2.156 13.271 20.665 1.00 85.94 199 ILE A CA 1
ATOM 1619 C C . ILE A 1 199 ? -0.703 13.738 20.494 1.00 85.94 199 ILE A C 1
ATOM 1621 O O . ILE A 1 199 ? 0.142 13.522 21.369 1.00 85.94 199 ILE A O 1
ATOM 1625 N N . ILE A 1 200 ? -0.386 14.386 19.372 1.00 89.12 200 ILE A N 1
ATOM 1626 C CA . ILE A 1 200 ? 0.978 14.806 19.032 1.00 89.12 200 ILE A CA 1
ATOM 1627 C C . ILE A 1 200 ? 1.475 15.928 19.960 1.00 89.12 200 ILE A C 1
ATOM 1629 O O . ILE A 1 200 ? 2.634 15.879 20.397 1.00 89.12 200 ILE A O 1
ATOM 1633 N N . ASP A 1 201 ? 0.601 16.873 20.319 1.00 86.62 201 ASP A N 1
ATOM 1634 C CA . ASP A 1 201 ? 0.927 18.057 21.126 1.00 86.62 201 ASP A CA 1
ATOM 1635 C C . ASP A 1 201 ? 0.897 17.800 22.644 1.00 86.62 201 ASP A C 1
ATOM 1637 O O . ASP A 1 201 ? 1.362 18.644 23.412 1.00 86.62 201 ASP A O 1
ATOM 1641 N N . ASN A 1 202 ? 0.415 16.637 23.103 1.00 83.94 202 ASN A N 1
ATOM 1642 C CA . ASN A 1 202 ? 0.309 16.304 24.528 1.00 83.94 202 ASN A CA 1
ATOM 1643 C C . ASN A 1 202 ? 1.272 15.172 24.957 1.00 83.94 202 ASN A C 1
ATOM 1645 O O . ASN A 1 202 ? 0.845 14.039 25.198 1.00 83.94 202 ASN A O 1
ATOM 1649 N N . PRO A 1 203 ? 2.583 15.454 25.107 1.00 84.25 203 PRO A N 1
ATOM 1650 C CA . PRO A 1 203 ? 3.577 14.453 25.502 1.00 84.25 203 PRO A CA 1
ATOM 1651 C C . PRO A 1 203 ? 3.429 13.974 26.956 1.00 84.25 203 PRO A C 1
ATOM 1653 O O . PRO A 1 203 ? 4.036 12.973 27.326 1.00 84.25 203 PRO A O 1
ATOM 1656 N N . VAL A 1 204 ? 2.647 14.680 27.784 1.00 79.62 204 VAL A N 1
ATOM 1657 C CA . VAL A 1 204 ? 2.383 14.293 29.179 1.00 79.62 204 VAL A CA 1
ATOM 1658 C C . VAL A 1 204 ? 1.382 13.141 29.230 1.00 79.62 204 VAL A C 1
ATOM 1660 O O . VAL A 1 204 ? 1.630 12.153 29.913 1.00 79.62 204 VAL A O 1
ATOM 1663 N N . ALA A 1 205 ? 0.269 13.253 28.497 1.00 72.94 205 ALA A N 1
ATOM 1664 C CA . ALA A 1 205 ? -0.728 12.186 28.412 1.00 72.94 205 ALA A CA 1
ATOM 1665 C C . ALA A 1 205 ? -0.278 11.042 27.489 1.00 72.94 205 ALA A C 1
ATOM 1667 O O . ALA A 1 205 ? -0.569 9.880 27.758 1.00 72.94 205 ALA A O 1
ATOM 1668 N N . PHE A 1 206 ? 0.463 11.368 26.426 1.00 82.62 206 PHE A N 1
ATOM 1669 C CA . PHE A 1 206 ? 0.939 10.415 25.429 1.00 82.62 206 PHE A CA 1
ATOM 1670 C C . PHE A 1 206 ? 2.461 10.496 25.339 1.00 82.62 206 PHE A C 1
ATOM 1672 O O . PHE A 1 206 ? 2.995 11.167 24.460 1.00 82.62 206 PHE A O 1
ATOM 1679 N N . SER A 1 207 ? 3.185 9.855 26.253 1.00 87.00 207 SER A N 1
ATOM 1680 C CA . SER A 1 207 ? 4.654 9.854 26.211 1.00 87.00 207 SER A CA 1
ATOM 1681 C C . SER A 1 207 ? 5.191 9.133 24.967 1.00 87.00 207 SER A C 1
ATOM 1683 O O . SER A 1 207 ? 4.494 8.322 24.358 1.00 87.00 207 SER A O 1
ATOM 1685 N N . ASP A 1 208 ? 6.437 9.407 24.576 1.00 89.88 208 ASP A N 1
ATOM 1686 C CA . ASP A 1 208 ? 7.066 8.719 23.437 1.00 89.88 208 ASP A CA 1
ATOM 1687 C C . ASP A 1 208 ? 7.122 7.200 23.664 1.00 89.88 208 ASP A C 1
ATOM 1689 O O . ASP A 1 208 ? 6.786 6.435 22.767 1.00 89.88 208 ASP A O 1
ATOM 1693 N N . ALA A 1 209 ? 7.420 6.758 24.892 1.00 85.75 209 ALA A N 1
ATOM 1694 C CA . ALA A 1 209 ? 7.386 5.346 25.273 1.00 85.75 209 ALA A CA 1
ATOM 1695 C C . ALA A 1 209 ? 5.980 4.726 25.155 1.00 85.75 209 ALA A C 1
ATOM 1697 O O . ALA A 1 209 ? 5.852 3.565 24.766 1.00 85.75 209 ALA A O 1
ATOM 1698 N N . PHE A 1 210 ? 4.929 5.492 25.474 1.00 82.25 210 PHE A N 1
ATOM 1699 C CA . PHE A 1 210 ? 3.545 5.055 25.295 1.00 82.25 210 PHE A CA 1
ATOM 1700 C C . PHE A 1 210 ? 3.211 4.893 23.810 1.00 82.25 210 PHE A C 1
ATOM 1702 O O . PHE A 1 210 ? 2.762 3.824 23.406 1.00 82.25 210 PHE A O 1
ATOM 1709 N N . LEU A 1 211 ? 3.495 5.907 22.984 1.00 85.81 211 LEU A N 1
ATOM 1710 C CA . LEU A 1 211 ? 3.249 5.829 21.541 1.00 85.81 211 LEU A CA 1
ATOM 1711 C C . LEU A 1 211 ? 4.065 4.708 20.894 1.00 85.81 211 LEU A C 1
ATOM 1713 O O . LEU A 1 211 ? 3.518 3.925 20.133 1.00 85.81 211 LEU A O 1
ATOM 1717 N N . LYS A 1 212 ? 5.341 4.550 21.267 1.00 86.25 212 LYS A N 1
ATOM 1718 C CA . LYS A 1 212 ? 6.206 3.470 20.770 1.00 86.25 212 LYS A CA 1
ATOM 1719 C C . LYS A 1 212 ? 5.575 2.088 20.943 1.00 86.25 212 LYS A C 1
ATOM 1721 O O . LYS A 1 212 ? 5.760 1.221 20.094 1.00 86.25 212 LYS A O 1
ATOM 1726 N N . LYS A 1 213 ? 4.874 1.888 22.062 1.00 79.81 213 LYS A N 1
ATOM 1727 C CA . LYS A 1 213 ? 4.241 0.623 22.426 1.00 79.81 213 LYS A CA 1
ATOM 1728 C C . LYS A 1 213 ? 2.864 0.443 21.784 1.00 79.81 213 LYS A C 1
ATOM 1730 O O . LYS A 1 213 ? 2.562 -0.657 21.334 1.00 79.81 213 LYS A O 1
ATOM 1735 N N . GLU A 1 214 ? 2.030 1.477 21.814 1.00 78.25 214 GLU A N 1
ATOM 1736 C CA . GLU A 1 214 ? 0.608 1.359 21.469 1.00 78.25 214 GLU A CA 1
ATOM 1737 C C . GLU A 1 214 ? 0.328 1.674 19.987 1.00 78.25 214 GLU A C 1
ATOM 1739 O O . GLU A 1 214 ? -0.498 1.003 19.381 1.00 78.25 214 GLU A O 1
ATOM 1744 N N . ASP A 1 215 ? 1.031 2.641 19.386 1.00 82.25 215 ASP A N 1
ATOM 1745 C CA . ASP A 1 215 ? 0.931 2.995 17.960 1.00 82.25 215 ASP A CA 1
ATOM 1746 C C . ASP A 1 215 ? 2.236 3.683 17.508 1.00 82.25 215 ASP A C 1
ATOM 1748 O O . ASP A 1 215 ? 2.434 4.898 17.641 1.00 82.25 215 ASP A O 1
ATOM 1752 N N . PHE A 1 216 ? 3.171 2.876 17.003 1.00 86.56 216 PHE A N 1
ATOM 1753 C CA . PHE A 1 216 ? 4.485 3.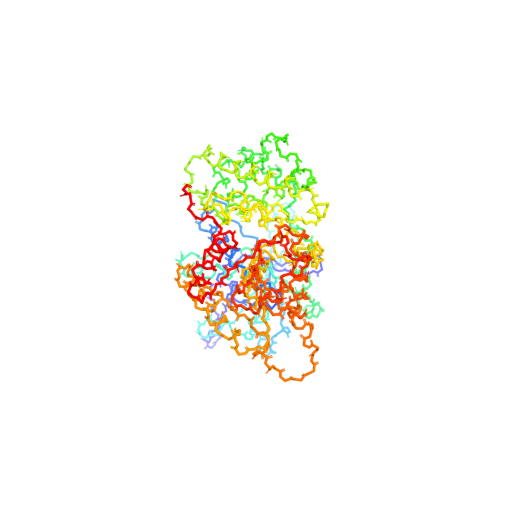351 16.572 1.00 86.56 216 PHE A CA 1
ATOM 1754 C C . PHE A 1 216 ? 4.413 4.404 15.443 1.00 86.56 216 PHE A C 1
ATOM 1756 O O . PHE A 1 216 ? 5.138 5.401 15.529 1.00 86.56 216 PHE A O 1
ATOM 1763 N N . PRO A 1 217 ? 3.534 4.280 14.425 1.00 90.62 217 PRO A N 1
ATOM 1764 C CA . PRO A 1 217 ? 3.282 5.359 13.468 1.00 90.62 217 PRO A CA 1
ATOM 1765 C C . PRO A 1 217 ? 2.948 6.724 14.097 1.00 90.62 217 PRO A C 1
ATOM 1767 O O . PRO A 1 217 ? 3.426 7.744 13.589 1.00 90.62 217 PRO A O 1
ATOM 1770 N N . LEU A 1 218 ? 2.217 6.797 15.220 1.00 91.19 218 LEU A N 1
ATOM 1771 C CA . LEU A 1 218 ? 1.988 8.075 15.925 1.00 91.19 218 LEU A CA 1
ATOM 1772 C C . LEU A 1 218 ? 3.280 8.679 16.494 1.00 91.19 218 LEU A C 1
ATOM 1774 O O . LEU A 1 218 ? 3.453 9.901 16.459 1.00 91.19 218 LEU A O 1
ATOM 1778 N N . LEU A 1 219 ? 4.216 7.854 16.976 1.00 92.00 219 LEU A N 1
ATOM 1779 C CA . LEU A 1 219 ? 5.530 8.330 17.423 1.00 92.00 219 LEU A CA 1
ATOM 1780 C C . LEU A 1 219 ? 6.328 8.933 16.260 1.00 92.00 219 LEU A C 1
ATOM 1782 O O . LEU A 1 219 ? 6.853 10.043 16.361 1.00 92.00 219 LEU A O 1
ATOM 1786 N N . LEU A 1 220 ? 6.382 8.222 15.133 1.00 93.00 220 LEU A N 1
ATOM 1787 C CA . LEU A 1 220 ? 7.049 8.696 13.919 1.00 93.00 220 LEU A CA 1
ATOM 1788 C C . LEU A 1 220 ? 6.420 10.003 13.412 1.00 93.00 220 LEU A C 1
ATOM 1790 O O . LEU A 1 220 ? 7.131 10.949 13.068 1.00 93.00 220 LEU A O 1
ATOM 1794 N N . THR A 1 221 ? 5.088 10.085 13.452 1.00 93.19 221 THR A N 1
ATOM 1795 C CA . THR A 1 221 ? 4.318 11.290 13.113 1.00 93.19 221 THR A CA 1
ATOM 1796 C C . THR A 1 221 ? 4.719 12.464 13.991 1.00 93.19 221 THR A C 1
ATOM 1798 O O . THR A 1 221 ? 4.961 13.556 13.479 1.00 93.19 221 THR A O 1
ATOM 1801 N N . ARG A 1 222 ? 4.854 12.245 15.306 1.00 92.88 222 ARG A N 1
ATOM 1802 C CA . ARG A 1 222 ? 5.302 13.273 16.253 1.00 92.88 222 ARG A CA 1
ATOM 1803 C C . ARG A 1 222 ? 6.682 13.801 15.897 1.00 92.88 222 ARG A C 1
ATOM 1805 O O . ARG A 1 222 ? 6.892 15.011 15.950 1.00 92.88 222 ARG A O 1
ATOM 1812 N N . TYR A 1 223 ? 7.613 12.916 15.550 1.00 92.94 223 TYR A N 1
ATOM 1813 C CA . TYR A 1 223 ? 8.965 13.320 15.177 1.00 92.94 223 TYR A CA 1
ATOM 1814 C C . TYR A 1 223 ? 8.985 14.154 13.903 1.00 92.94 223 TYR A C 1
ATOM 1816 O O . TYR A 1 223 ? 9.586 15.222 13.913 1.00 92.94 223 TYR A O 1
ATOM 1824 N N . ILE A 1 224 ? 8.270 13.742 12.855 1.00 92.25 224 ILE A N 1
ATOM 1825 C CA . ILE A 1 224 ? 8.183 14.520 11.611 1.00 92.25 224 ILE A CA 1
ATOM 1826 C C . ILE A 1 224 ? 7.490 15.872 11.855 1.00 92.25 224 ILE A C 1
ATOM 1828 O O . ILE A 1 224 ? 7.982 16.915 11.424 1.00 92.25 224 ILE A O 1
ATOM 1832 N N . ALA A 1 225 ? 6.367 15.881 12.579 1.00 90.12 225 ALA A N 1
ATOM 1833 C CA . ALA A 1 225 ? 5.554 17.078 12.787 1.00 90.12 225 ALA A CA 1
ATOM 1834 C C . ALA A 1 225 ? 6.258 18.169 13.613 1.00 90.12 225 ALA A C 1
ATOM 1836 O O . ALA A 1 225 ? 5.979 19.352 13.410 1.00 90.12 225 ALA A O 1
ATOM 1837 N N . LYS A 1 226 ? 7.157 17.782 14.529 1.00 87.38 226 LYS A N 1
ATOM 1838 C CA . LYS A 1 226 ? 7.926 18.707 15.379 1.00 87.38 226 LYS A CA 1
ATOM 1839 C C . LYS A 1 226 ? 9.178 19.276 14.708 1.00 87.38 226 LYS A C 1
ATOM 1841 O O . LYS A 1 226 ? 9.791 20.180 15.276 1.00 87.38 226 LYS A O 1
ATOM 1846 N N . GLU A 1 227 ? 9.570 18.775 13.538 1.00 83.94 227 GLU A N 1
ATOM 1847 C CA . GLU A 1 227 ? 10.705 19.330 12.802 1.00 83.94 227 GLU A CA 1
ATOM 1848 C C . GLU A 1 227 ? 10.384 20.649 12.097 1.00 83.94 227 GLU A C 1
ATOM 1850 O O . GLU A 1 227 ? 9.235 20.973 11.786 1.00 83.94 227 GLU A O 1
ATOM 1855 N N . ASN A 1 228 ? 11.444 21.416 11.827 1.00 66.62 228 ASN A N 1
ATOM 1856 C CA . ASN A 1 228 ? 11.344 22.733 11.211 1.00 66.62 228 ASN A CA 1
ATOM 1857 C C . ASN A 1 228 ? 10.652 22.667 9.839 1.00 66.62 228 ASN A C 1
ATOM 1859 O O . ASN A 1 228 ? 11.106 21.993 8.912 1.00 66.62 228 ASN A O 1
ATOM 1863 N N . THR A 1 229 ? 9.568 23.430 9.701 1.00 66.19 229 THR A N 1
ATOM 1864 C CA . THR A 1 229 ? 8.699 23.429 8.524 1.00 66.19 229 THR A CA 1
ATOM 1865 C C . THR A 1 229 ? 9.365 23.928 7.252 1.00 66.19 229 THR A C 1
ATOM 1867 O O . THR A 1 229 ? 8.929 23.543 6.173 1.00 66.19 229 THR A O 1
ATOM 1870 N N . ALA A 1 230 ? 10.433 24.722 7.358 1.00 73.12 230 ALA A N 1
ATOM 1871 C CA . ALA A 1 230 ? 11.113 25.285 6.195 1.00 73.12 230 ALA A CA 1
ATOM 1872 C C . ALA A 1 230 ? 11.804 24.228 5.315 1.00 73.12 230 ALA A C 1
ATOM 1874 O O . ALA A 1 230 ? 11.967 24.449 4.121 1.00 73.12 230 ALA A O 1
ATOM 1875 N N . ILE A 1 231 ? 12.201 23.083 5.884 1.00 75.94 231 ILE A N 1
ATOM 1876 C CA . ILE A 1 231 ? 12.914 22.022 5.152 1.00 75.94 231 ILE A CA 1
ATOM 1877 C C . ILE A 1 231 ? 11.947 21.165 4.318 1.00 75.94 231 ILE A C 1
ATOM 1879 O O . ILE A 1 231 ? 12.353 20.576 3.323 1.00 75.94 231 ILE A O 1
ATOM 1883 N N . PHE A 1 232 ? 10.670 21.110 4.704 1.00 84.56 232 PHE A N 1
ATOM 1884 C CA . PHE A 1 232 ? 9.652 20.247 4.090 1.00 84.56 232 PHE A CA 1
ATOM 1885 C C . PHE A 1 232 ? 8.499 21.050 3.473 1.00 84.56 232 PHE A C 1
ATOM 1887 O O . PHE A 1 232 ? 7.383 20.548 3.345 1.00 84.56 232 PHE A O 1
ATOM 1894 N N . ASP A 1 233 ? 8.750 22.317 3.130 1.00 83.06 233 ASP A N 1
ATOM 1895 C CA . ASP A 1 233 ? 7.731 23.265 2.667 1.00 83.06 233 ASP A CA 1
ATOM 1896 C C . ASP A 1 233 ? 6.969 22.743 1.438 1.00 83.06 233 ASP A C 1
ATOM 1898 O O . ASP A 1 233 ? 5.747 22.856 1.367 1.00 83.06 233 ASP A O 1
ATOM 1902 N N . SER A 1 234 ? 7.669 22.087 0.510 1.00 83.81 234 SER A N 1
ATOM 1903 C CA . SER A 1 234 ? 7.100 21.516 -0.715 1.00 83.81 234 SER A CA 1
ATOM 1904 C C . SER A 1 234 ? 6.037 20.451 -0.424 1.00 83.81 234 SER A C 1
ATOM 1906 O O . SER A 1 234 ? 4.907 20.548 -0.910 1.00 83.81 234 SER A O 1
ATOM 1908 N N . ILE A 1 235 ? 6.366 19.462 0.413 1.00 88.75 235 ILE A N 1
ATOM 1909 C CA . ILE A 1 235 ? 5.413 18.430 0.843 1.00 88.75 235 ILE A CA 1
ATOM 1910 C C . ILE A 1 235 ? 4.312 19.030 1.729 1.00 88.75 235 ILE A C 1
ATOM 1912 O O . ILE A 1 235 ? 3.139 18.699 1.574 1.00 88.75 235 ILE A O 1
ATOM 1916 N N . TYR A 1 236 ? 4.647 19.940 2.646 1.00 88.06 236 TYR A N 1
ATOM 1917 C CA . TYR A 1 236 ? 3.658 20.530 3.552 1.00 88.06 236 TYR A CA 1
ATOM 1918 C C . TYR A 1 236 ? 2.630 21.404 2.830 1.00 88.06 236 TYR A C 1
ATOM 1920 O O . TYR A 1 236 ? 1.456 21.371 3.196 1.00 88.06 236 TYR A O 1
ATOM 1928 N N . LYS A 1 237 ? 3.023 22.111 1.766 1.00 85.75 237 LYS A N 1
ATOM 1929 C CA . LYS A 1 237 ? 2.084 22.807 0.874 1.00 85.75 237 LYS A CA 1
ATOM 1930 C C . LYS A 1 237 ? 1.124 21.844 0.185 1.00 85.75 237 LYS A C 1
ATOM 1932 O O . LYS A 1 237 ? -0.056 22.156 0.070 1.00 85.75 237 LYS A O 1
ATOM 1937 N N . ASN A 1 238 ? 1.611 20.680 -0.243 1.00 85.75 238 ASN A N 1
ATOM 1938 C CA . ASN A 1 238 ? 0.769 19.649 -0.847 1.00 85.75 238 ASN A CA 1
ATOM 1939 C C . ASN A 1 238 ? -0.232 19.052 0.144 1.00 85.75 238 ASN A C 1
ATOM 1941 O O . ASN A 1 238 ? -1.382 18.823 -0.216 1.00 85.75 238 ASN A O 1
ATOM 1945 N N . PHE A 1 239 ? 0.178 18.851 1.396 1.00 87.19 239 PHE A N 1
ATOM 1946 C CA . PHE A 1 239 ? -0.704 18.301 2.423 1.00 87.19 239 PHE A CA 1
ATOM 1947 C C . PHE A 1 239 ? -1.853 19.236 2.820 1.00 87.19 239 PHE A C 1
ATOM 1949 O O . PHE A 1 239 ? -2.893 18.753 3.279 1.00 87.19 239 PHE A O 1
ATOM 1956 N N . GLY A 1 240 ? -1.679 20.551 2.654 1.00 85.31 240 GLY A N 1
ATOM 1957 C CA . GLY A 1 240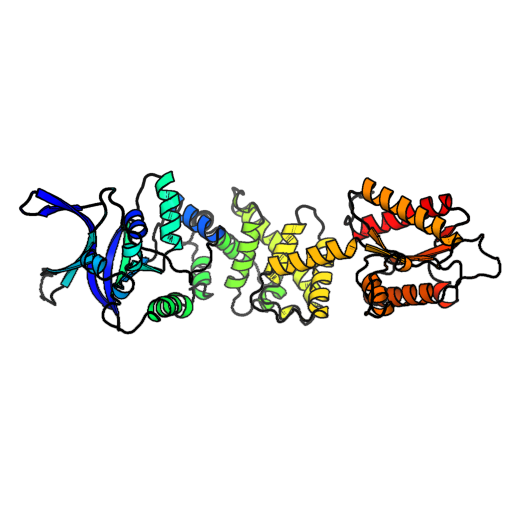 ? -2.697 21.551 2.970 1.00 85.31 240 GLY A CA 1
ATOM 1958 C C . GLY A 1 240 ? -3.214 21.423 4.407 1.00 85.31 240 GLY A C 1
ATOM 1959 O O . GLY A 1 240 ? -2.437 21.267 5.350 1.00 85.31 240 GLY A O 1
ATOM 1960 N N . ASP A 1 241 ? -4.539 21.442 4.566 1.00 84.06 241 ASP A N 1
ATOM 1961 C CA . ASP A 1 241 ? -5.212 21.406 5.874 1.00 84.06 241 ASP A CA 1
ATOM 1962 C C . ASP A 1 241 ? -5.147 20.037 6.580 1.00 84.06 241 ASP A C 1
ATOM 1964 O O . ASP A 1 241 ? -5.518 19.925 7.745 1.00 84.06 241 ASP A O 1
ATOM 1968 N N . LYS A 1 242 ? -4.682 18.982 5.895 1.00 85.25 242 LYS A N 1
ATOM 1969 C CA . LYS A 1 242 ? -4.600 17.605 6.420 1.00 85.25 242 LYS A CA 1
ATOM 1970 C C . LYS A 1 242 ? -3.155 17.186 6.687 1.00 85.25 242 LYS A C 1
ATOM 1972 O O . LYS A 1 242 ? -2.724 16.095 6.300 1.00 85.25 242 LYS A O 1
ATOM 1977 N N . LYS A 1 243 ? -2.363 18.080 7.275 1.00 88.38 243 LYS A N 1
ATOM 1978 C CA . LYS A 1 243 ? -0.917 17.900 7.440 1.00 88.38 243 LYS A CA 1
ATOM 1979 C C . LYS A 1 243 ? -0.569 16.657 8.260 1.00 88.38 243 LYS A C 1
ATOM 1981 O O . LYS A 1 243 ? 0.163 15.800 7.773 1.00 88.38 243 LYS A O 1
ATOM 1986 N N . LEU A 1 244 ? -1.071 16.543 9.483 1.00 89.88 244 LEU A N 1
ATOM 1987 C CA . LEU A 1 244 ? -0.807 15.429 10.393 1.00 89.88 244 LEU A CA 1
ATOM 1988 C C . LEU A 1 244 ? -1.364 14.121 9.848 1.00 89.88 244 LEU A C 1
ATOM 1990 O O . LEU A 1 244 ? -0.696 13.098 9.947 1.00 89.88 244 LEU A O 1
ATOM 1994 N N . SER A 1 245 ? -2.538 14.159 9.223 1.00 88.12 245 SER A N 1
ATOM 1995 C CA . SER A 1 245 ? -3.156 12.977 8.612 1.00 88.12 245 SER A CA 1
ATOM 1996 C C . SER A 1 245 ? -2.285 12.390 7.489 1.00 88.12 245 SER A C 1
ATOM 1998 O O . SER A 1 245 ? -2.076 11.175 7.399 1.00 88.12 245 SER A O 1
ATOM 2000 N N . ASN A 1 246 ? -1.709 13.258 6.653 1.00 88.69 246 ASN A N 1
ATOM 2001 C CA . ASN A 1 246 ? -0.787 12.846 5.598 1.00 88.69 246 ASN A CA 1
ATOM 2002 C C . ASN A 1 246 ? 0.580 12.410 6.146 1.00 88.69 246 ASN A C 1
ATOM 2004 O O . ASN A 1 246 ? 1.115 11.395 5.700 1.00 88.69 246 ASN A O 1
ATOM 2008 N N . ILE A 1 247 ? 1.123 13.109 7.151 1.00 91.69 247 ILE A N 1
ATOM 2009 C CA . ILE A 1 247 ? 2.351 12.680 7.842 1.00 91.69 247 ILE A CA 1
ATOM 2010 C C . ILE A 1 247 ? 2.155 11.292 8.463 1.00 91.69 247 ILE A C 1
ATOM 2012 O O . ILE A 1 247 ? 3.020 10.435 8.305 1.00 91.69 247 ILE A O 1
ATOM 2016 N N . TYR A 1 248 ? 1.017 11.050 9.116 1.00 91.19 248 TYR A N 1
ATOM 2017 C CA . TYR A 1 248 ? 0.680 9.752 9.694 1.00 91.19 248 TYR A CA 1
ATOM 2018 C C . TYR A 1 248 ? 0.633 8.656 8.636 1.00 91.19 248 TYR A C 1
ATOM 2020 O O . TYR A 1 248 ? 1.199 7.584 8.829 1.00 91.19 248 TYR A O 1
ATOM 2028 N N . SER A 1 249 ? 0.045 8.946 7.476 1.00 88.31 249 SER A N 1
ATOM 2029 C CA . SER A 1 249 ? 0.033 8.004 6.356 1.00 88.31 249 SER A CA 1
ATOM 2030 C C . SER A 1 249 ? 1.455 7.633 5.915 1.00 88.31 249 SER A C 1
ATOM 2032 O O . SER A 1 249 ? 1.761 6.454 5.768 1.00 88.31 249 SER A O 1
ATOM 2034 N N . VAL A 1 250 ? 2.351 8.616 5.771 1.00 90.50 250 VAL A N 1
ATOM 2035 C CA . VAL A 1 250 ? 3.769 8.395 5.423 1.00 90.50 250 VAL A CA 1
ATOM 2036 C C . VAL A 1 250 ? 4.513 7.614 6.513 1.00 90.50 250 VAL A C 1
ATOM 2038 O O . VAL A 1 250 ? 5.276 6.690 6.213 1.00 90.50 250 VAL A O 1
ATOM 2041 N N . ALA A 1 251 ? 4.274 7.949 7.780 1.00 91.44 251 ALA A N 1
ATOM 2042 C CA . ALA A 1 251 ? 4.815 7.230 8.927 1.00 91.44 251 ALA A CA 1
ATOM 2043 C C . ALA A 1 251 ? 4.366 5.763 8.940 1.00 91.44 251 ALA A C 1
ATOM 2045 O O . ALA A 1 251 ? 5.184 4.881 9.196 1.00 91.44 251 ALA A O 1
ATOM 2046 N N . ASN A 1 252 ? 3.104 5.497 8.598 1.00 88.56 252 ASN A N 1
ATOM 2047 C CA . ASN A 1 252 ? 2.559 4.148 8.521 1.00 88.56 252 ASN A CA 1
ATOM 2048 C C . ASN A 1 252 ? 3.212 3.330 7.395 1.00 88.56 252 ASN A C 1
ATOM 2050 O O . ASN A 1 252 ? 3.679 2.219 7.640 1.00 88.56 252 ASN A O 1
ATOM 2054 N N . VAL A 1 253 ? 3.354 3.904 6.189 1.00 87.94 253 VAL A N 1
ATOM 2055 C CA . VAL A 1 253 ? 4.104 3.257 5.089 1.00 87.94 253 VAL A CA 1
ATOM 2056 C C . VAL A 1 253 ? 5.524 2.919 5.530 1.00 87.94 253 VAL A C 1
ATOM 2058 O O . VAL A 1 253 ? 6.011 1.815 5.289 1.00 87.94 253 VAL A O 1
ATOM 2061 N N . THR A 1 254 ? 6.179 3.861 6.210 1.00 89.44 254 THR A N 1
ATOM 2062 C CA . THR A 1 254 ? 7.551 3.669 6.676 1.00 89.44 254 THR A CA 1
ATOM 2063 C C . THR A 1 254 ? 7.634 2.546 7.700 1.00 89.44 254 THR A C 1
ATOM 2065 O O . THR A 1 254 ? 8.470 1.660 7.552 1.00 89.44 254 THR A O 1
ATOM 2068 N N . ASN A 1 255 ? 6.754 2.539 8.701 1.00 88.00 255 ASN A N 1
ATOM 2069 C CA . ASN A 1 255 ? 6.692 1.485 9.710 1.00 88.00 255 ASN A CA 1
ATOM 2070 C C . ASN A 1 255 ? 6.488 0.094 9.092 1.00 88.00 255 ASN A C 1
ATOM 2072 O O . ASN A 1 255 ? 7.130 -0.860 9.516 1.00 88.00 255 ASN A O 1
ATOM 2076 N N . ASN A 1 256 ? 5.642 -0.021 8.069 1.00 84.56 256 ASN A N 1
ATOM 2077 C CA . ASN A 1 256 ? 5.340 -1.316 7.458 1.00 84.56 256 ASN A CA 1
ATOM 2078 C C . ASN A 1 256 ? 6.501 -1.866 6.617 1.00 84.56 256 ASN A C 1
ATOM 2080 O O . ASN A 1 256 ? 6.677 -3.078 6.532 1.00 84.56 256 ASN A O 1
ATOM 2084 N N . LEU A 1 257 ? 7.305 -0.991 6.005 1.00 79.88 257 LEU A N 1
ATOM 2085 C CA . LEU A 1 257 ? 8.410 -1.391 5.124 1.00 79.88 257 LEU A CA 1
ATOM 2086 C C . LEU A 1 257 ? 9.782 -1.400 5.799 1.00 79.88 257 LEU A C 1
ATOM 2088 O O . LEU A 1 257 ? 10.760 -1.853 5.204 1.00 79.88 257 LEU A O 1
ATOM 2092 N N . THR A 1 258 ? 9.885 -0.888 7.022 1.00 76.38 258 THR A N 1
ATOM 2093 C CA . THR A 1 258 ? 11.162 -0.773 7.724 1.00 76.38 258 THR A CA 1
ATOM 2094 C C . THR A 1 258 ? 11.078 -1.384 9.105 1.00 76.38 258 THR A C 1
ATOM 2096 O O . THR A 1 258 ? 10.086 -1.265 9.814 1.00 76.38 258 THR A O 1
ATOM 2099 N N . SER A 1 259 ? 12.176 -1.976 9.557 1.00 71.88 259 SER A N 1
ATOM 2100 C CA . SER A 1 259 ? 12.278 -2.478 10.924 1.00 71.88 259 SER A CA 1
ATOM 2101 C C . SER A 1 259 ? 12.546 -1.357 11.939 1.00 71.88 259 SER A C 1
ATOM 2103 O O . SER A 1 259 ? 13.198 -1.605 12.941 1.00 71.88 259 SER A O 1
ATOM 2105 N N . LEU A 1 260 ? 12.082 -0.116 11.721 1.00 69.75 260 LEU A N 1
ATOM 2106 C CA . LEU A 1 260 ? 12.366 1.016 12.622 1.00 69.75 260 LEU A CA 1
ATOM 2107 C C . LEU A 1 260 ? 11.888 0.792 14.071 1.00 69.75 260 LEU A C 1
ATOM 2109 O O . LEU A 1 260 ? 12.394 1.417 14.999 1.00 69.75 260 LEU A O 1
ATOM 2113 N N . SER A 1 261 ? 10.948 -0.119 14.299 1.00 66.62 261 SER A N 1
ATOM 2114 C CA . SER A 1 261 ? 10.527 -0.505 15.647 1.00 66.62 261 SER A CA 1
ATOM 2115 C C . SER A 1 261 ? 11.624 -1.211 16.461 1.00 66.62 261 SER A C 1
ATOM 2117 O O . SER A 1 261 ? 11.539 -1.225 17.688 1.00 66.62 261 SER A O 1
ATOM 2119 N N . ILE A 1 262 ? 12.674 -1.752 15.821 1.00 64.50 262 ILE A N 1
ATOM 2120 C CA . ILE A 1 262 ? 13.755 -2.494 16.501 1.00 64.50 262 ILE A CA 1
ATOM 2121 C C . ILE A 1 262 ? 14.799 -1.591 17.170 1.00 64.50 262 ILE A C 1
ATOM 2123 O O . ILE A 1 262 ? 15.645 -2.090 17.909 1.00 64.50 262 ILE A O 1
ATOM 2127 N N . TYR A 1 263 ? 14.791 -0.280 16.908 1.00 73.75 263 TYR A N 1
ATOM 2128 C CA . TYR A 1 263 ? 15.775 0.625 17.502 1.00 73.75 263 TYR A CA 1
ATOM 2129 C C . TYR A 1 263 ? 15.476 0.854 18.993 1.00 73.75 263 TYR A C 1
ATOM 2131 O O . TYR A 1 263 ? 14.383 1.278 19.386 1.00 73.75 263 TYR A O 1
ATOM 2139 N N . GLU A 1 264 ? 16.475 0.600 19.842 1.00 63.84 264 GLU A N 1
ATOM 2140 C CA . GLU A 1 264 ? 16.327 0.700 21.298 1.00 63.84 264 GLU A CA 1
ATOM 2141 C C . GLU A 1 264 ? 16.209 2.155 21.777 1.00 63.84 264 GLU A C 1
ATOM 2143 O O . GLU A 1 264 ? 15.434 2.430 22.695 1.00 63.84 264 GLU A O 1
ATOM 2148 N N . LYS A 1 265 ? 16.908 3.099 21.130 1.00 74.19 265 LYS A N 1
ATOM 2149 C CA . LYS A 1 265 ? 16.938 4.518 21.520 1.00 74.19 265 LYS A CA 1
ATOM 2150 C C . LYS A 1 265 ? 16.061 5.394 20.628 1.00 74.19 265 LYS A C 1
ATOM 2152 O O . LYS A 1 265 ? 16.103 5.305 19.404 1.00 74.19 265 LYS A O 1
ATOM 2157 N N . ASP A 1 266 ? 15.337 6.314 21.252 1.00 70.31 266 ASP A N 1
ATOM 2158 C CA . ASP A 1 266 ? 14.432 7.248 20.569 1.00 70.31 266 ASP A CA 1
ATOM 2159 C C . ASP A 1 266 ? 15.169 8.223 19.632 1.00 70.31 266 ASP A C 1
ATOM 2161 O O . ASP A 1 266 ? 14.658 8.581 18.571 1.00 70.31 266 ASP A O 1
ATOM 2165 N N . GLU A 1 267 ? 16.408 8.597 19.965 1.00 73.44 267 GLU A N 1
ATOM 2166 C CA . GLU A 1 267 ? 17.261 9.448 19.121 1.00 73.44 267 GLU A CA 1
ATOM 2167 C C . GLU A 1 267 ? 17.630 8.772 17.786 1.00 73.44 267 GLU A C 1
ATOM 2169 O O . GLU A 1 267 ? 17.664 9.436 16.745 1.00 73.44 267 GLU A O 1
ATOM 2174 N N . ASP A 1 268 ? 17.808 7.446 17.784 1.00 82.44 268 ASP A N 1
ATOM 2175 C CA . ASP A 1 268 ? 18.055 6.664 16.568 1.00 82.44 268 ASP A CA 1
ATOM 2176 C C . ASP A 1 268 ? 16.789 6.578 15.704 1.00 82.44 268 ASP A C 1
ATOM 2178 O O . ASP A 1 268 ? 16.850 6.772 14.487 1.00 82.44 268 ASP A O 1
ATOM 2182 N N . ILE A 1 269 ? 15.624 6.368 16.332 1.00 87.69 269 ILE A N 1
ATOM 2183 C CA . ILE A 1 269 ? 14.323 6.336 15.641 1.00 87.69 269 ILE A CA 1
ATOM 2184 C C . ILE A 1 269 ? 14.057 7.676 14.965 1.00 87.69 269 ILE A C 1
ATOM 2186 O O . ILE A 1 269 ? 13.812 7.713 13.756 1.00 87.69 269 ILE A O 1
ATOM 2190 N N . ARG A 1 270 ? 14.147 8.776 15.726 1.00 90.88 270 ARG A N 1
ATOM 2191 C CA . ARG A 1 270 ? 13.937 10.137 15.221 1.00 90.88 270 ARG A CA 1
ATOM 2192 C C . ARG A 1 270 ? 14.886 10.439 14.067 1.00 90.88 270 ARG A C 1
ATOM 2194 O O . ARG A 1 270 ? 14.454 10.895 13.015 1.00 90.88 270 ARG A O 1
ATOM 2201 N N . THR A 1 271 ? 16.174 10.154 14.228 1.00 89.19 271 THR A N 1
ATOM 2202 C CA . THR A 1 271 ? 17.171 10.431 13.187 1.00 89.19 271 THR A CA 1
ATOM 2203 C C . THR A 1 271 ? 16.861 9.673 11.895 1.00 89.19 271 THR A C 1
ATOM 2205 O O . THR A 1 271 ? 16.952 10.240 10.805 1.00 89.19 271 THR A O 1
ATOM 2208 N N . ASN A 1 272 ? 16.470 8.402 11.992 1.00 88.88 272 ASN A N 1
ATOM 2209 C CA . ASN A 1 272 ? 16.215 7.577 10.817 1.00 88.88 272 ASN A CA 1
ATOM 2210 C C . ASN A 1 272 ? 14.925 7.969 10.089 1.00 88.88 272 ASN A C 1
ATOM 2212 O O . ASN A 1 272 ? 14.954 8.101 8.864 1.00 88.88 272 ASN A O 1
ATOM 2216 N N . ILE A 1 273 ? 13.824 8.227 10.808 1.00 91.31 273 ILE A N 1
ATOM 2217 C CA . ILE A 1 273 ? 12.580 8.664 10.157 1.00 91.31 273 ILE A CA 1
ATOM 2218 C C . ILE A 1 273 ? 12.760 10.011 9.456 1.00 91.31 273 ILE A C 1
ATOM 2220 O O . ILE A 1 273 ? 12.287 10.190 8.336 1.00 91.31 273 ILE A O 1
ATOM 2224 N N . LEU A 1 274 ? 13.515 10.934 10.053 1.00 91.00 274 LEU A N 1
ATOM 2225 C CA . LEU A 1 274 ? 13.775 12.236 9.444 1.00 91.00 274 LEU A CA 1
ATOM 2226 C C . LEU A 1 274 ? 14.678 12.143 8.217 1.00 91.00 274 LEU A C 1
ATOM 2228 O O . LEU A 1 274 ? 14.452 12.867 7.253 1.00 91.00 274 LEU A O 1
ATOM 2232 N N . LYS A 1 275 ? 15.653 11.225 8.199 1.00 89.25 275 LYS A N 1
ATOM 2233 C CA . LYS A 1 275 ? 16.448 10.942 6.991 1.00 89.25 275 LYS A CA 1
ATOM 2234 C C . LYS A 1 275 ? 15.574 10.430 5.848 1.00 89.25 275 LYS A C 1
ATOM 2236 O O . LYS A 1 275 ? 15.726 10.894 4.720 1.00 89.25 275 LYS A O 1
ATOM 2241 N N . ILE A 1 276 ? 14.662 9.500 6.138 1.00 89.56 276 ILE A N 1
ATOM 2242 C CA . ILE A 1 276 ? 13.712 8.972 5.150 1.00 89.56 276 ILE A CA 1
ATOM 2243 C C . ILE A 1 276 ? 12.822 10.106 4.641 1.00 89.56 276 ILE A C 1
ATOM 2245 O O . ILE A 1 276 ? 12.754 10.335 3.436 1.00 89.56 276 ILE A O 1
ATOM 2249 N N . PHE A 1 277 ? 12.209 10.867 5.548 1.00 91.38 277 PHE A N 1
ATOM 2250 C CA . PHE A 1 277 ? 11.298 11.951 5.189 1.00 91.38 277 PHE A CA 1
ATOM 2251 C C . PHE A 1 277 ? 11.991 13.062 4.386 1.00 91.38 277 PHE A C 1
ATOM 2253 O O . PHE A 1 277 ? 11.447 13.546 3.397 1.00 91.38 277 PHE A O 1
ATOM 2260 N N . PHE A 1 278 ? 13.236 13.403 4.732 1.00 90.56 278 PHE A N 1
ATOM 2261 C CA . PHE A 1 278 ? 14.063 14.329 3.956 1.00 90.56 278 PHE A CA 1
ATOM 2262 C C . PHE A 1 278 ? 14.301 13.838 2.532 1.00 90.56 278 PHE A C 1
ATOM 2264 O O . PHE A 1 278 ? 14.221 14.612 1.577 1.00 90.56 278 PHE A O 1
ATOM 2271 N N . LYS A 1 279 ? 14.557 12.540 2.369 1.00 88.81 279 LYS A N 1
ATOM 2272 C CA . LYS A 1 279 ? 14.782 11.969 1.048 1.00 88.81 279 LYS A CA 1
ATOM 2273 C C . LYS A 1 279 ? 13.512 11.930 0.204 1.00 88.81 279 LYS A C 1
ATOM 2275 O O . LYS A 1 279 ? 13.566 12.260 -0.977 1.00 88.81 279 LYS A O 1
ATOM 2280 N N . VAL A 1 280 ? 12.381 11.606 0.825 1.00 90.81 280 VAL A N 1
ATOM 2281 C CA . VAL A 1 280 ? 11.053 11.674 0.202 1.00 90.81 280 VAL A CA 1
ATOM 2282 C C . VAL A 1 280 ? 10.734 13.104 -0.239 1.00 90.81 280 VAL A C 1
ATOM 2284 O O . VAL A 1 280 ? 10.284 13.289 -1.367 1.00 90.81 280 VAL A O 1
ATOM 2287 N N . ASN A 1 281 ? 11.044 14.118 0.579 1.00 91.31 281 ASN A N 1
ATOM 2288 C CA . ASN A 1 281 ? 10.884 15.526 0.198 1.00 91.31 281 ASN A CA 1
ATOM 2289 C C . ASN A 1 281 ? 11.707 15.894 -1.039 1.00 91.31 281 ASN A C 1
ATOM 2291 O O . ASN A 1 281 ? 11.165 16.476 -1.972 1.00 91.31 281 ASN A O 1
ATOM 2295 N N . ALA A 1 282 ? 12.978 15.490 -1.093 1.00 89.75 282 ALA A N 1
ATOM 2296 C CA . ALA A 1 282 ? 13.828 15.757 -2.252 1.00 89.75 282 ALA A CA 1
ATOM 2297 C C . ALA A 1 282 ? 13.315 15.079 -3.541 1.00 89.75 282 ALA A C 1
ATOM 2299 O O . ALA A 1 282 ? 13.348 15.683 -4.610 1.00 89.75 282 ALA A O 1
ATOM 2300 N N . LEU A 1 283 ? 12.832 13.833 -3.456 1.00 89.19 283 LEU A N 1
ATOM 2301 C CA . LEU A 1 283 ? 12.231 13.135 -4.602 1.00 89.19 283 LEU A CA 1
ATOM 2302 C C . LEU A 1 283 ? 10.940 13.826 -5.061 1.00 89.19 283 LEU A C 1
ATOM 2304 O O . LEU A 1 283 ? 10.738 14.032 -6.256 1.00 89.19 283 LEU A O 1
ATOM 2308 N N . TYR A 1 284 ? 10.088 14.218 -4.113 1.00 89.88 284 TYR A N 1
ATOM 2309 C CA . TYR A 1 284 ? 8.853 14.944 -4.392 1.00 89.88 284 TYR A CA 1
ATOM 2310 C C . TYR A 1 284 ? 9.120 16.276 -5.103 1.00 89.88 284 TYR A C 1
ATOM 2312 O O . TYR A 1 284 ? 8.494 16.554 -6.123 1.00 89.88 284 TYR A O 1
ATOM 2320 N N . GLU A 1 285 ? 10.088 17.063 -4.628 1.00 89.12 285 GLU A N 1
ATOM 2321 C CA . GLU A 1 285 ? 10.483 18.334 -5.250 1.00 89.12 285 GLU A CA 1
ATOM 2322 C C . GLU A 1 285 ? 10.909 18.174 -6.711 1.00 89.12 285 GLU A C 1
ATOM 2324 O O . GLU A 1 285 ? 10.483 18.957 -7.558 1.00 89.12 285 GLU A O 1
ATOM 2329 N N . ASN A 1 286 ? 11.681 17.132 -7.031 1.00 86.75 286 ASN A N 1
ATOM 2330 C CA . ASN A 1 286 ? 12.092 16.868 -8.412 1.00 86.75 286 ASN A CA 1
ATOM 2331 C C . ASN A 1 286 ? 10.899 16.512 -9.318 1.00 86.75 286 ASN A C 1
ATOM 2333 O O . ASN A 1 286 ? 10.865 16.906 -10.484 1.00 86.75 286 ASN A O 1
ATOM 2337 N N . LEU A 1 287 ? 9.910 15.784 -8.788 1.00 84.50 287 LEU A N 1
ATOM 2338 C CA . LEU A 1 287 ? 8.719 15.367 -9.538 1.00 84.50 287 LEU A CA 1
ATOM 2339 C C . LEU A 1 287 ? 7.715 16.502 -9.755 1.00 84.50 287 LEU A C 1
ATOM 2341 O O . LEU A 1 287 ? 6.961 16.467 -10.723 1.00 84.50 287 LEU A O 1
ATOM 2345 N N . CYS A 1 288 ? 7.723 17.534 -8.907 1.00 81.56 288 CYS A N 1
ATOM 2346 C CA . CYS A 1 288 ? 6.839 18.701 -9.037 1.00 81.56 288 CYS A CA 1
ATOM 2347 C C . CYS A 1 288 ? 7.094 19.543 -10.300 1.00 81.56 288 CYS A C 1
ATOM 2349 O O . CYS A 1 288 ? 6.385 20.514 -10.540 1.00 81.56 288 CYS A O 1
ATOM 2351 N N . THR A 1 289 ? 8.081 19.178 -11.121 1.00 73.69 289 THR A N 1
ATOM 2352 C CA . THR A 1 289 ? 8.250 19.698 -12.486 1.00 73.69 289 THR A CA 1
ATOM 2353 C C . THR A 1 289 ? 7.081 19.337 -13.413 1.00 73.69 289 THR A C 1
ATOM 2355 O O . THR A 1 289 ? 6.867 20.026 -14.408 1.00 73.69 289 THR A O 1
ATOM 2358 N N . HIS A 1 290 ? 6.301 18.305 -13.079 1.00 70.56 290 HIS A N 1
ATOM 2359 C CA . HIS A 1 290 ? 5.073 17.937 -13.780 1.00 70.56 290 HIS A CA 1
ATOM 2360 C C . HIS A 1 290 ? 3.839 18.503 -13.054 1.00 70.56 290 HIS A C 1
ATOM 2362 O O . HIS A 1 290 ? 3.479 18.036 -11.971 1.00 70.56 290 HIS A O 1
ATOM 2368 N N . ASP A 1 291 ? 3.121 19.439 -13.687 1.00 74.31 291 ASP A N 1
ATOM 2369 C CA . ASP A 1 291 ? 1.981 20.169 -13.090 1.00 74.31 291 ASP A CA 1
ATOM 2370 C C . ASP A 1 291 ? 0.879 19.262 -12.503 1.00 74.31 291 ASP A C 1
ATOM 2372 O O . ASP A 1 291 ? 0.197 19.621 -11.541 1.00 74.31 291 ASP A O 1
ATOM 2376 N N . LYS A 1 292 ? 0.699 18.059 -13.065 1.00 77.38 292 LYS A N 1
ATOM 2377 C CA . LYS A 1 292 ? -0.359 17.115 -12.668 1.00 77.38 292 LYS A CA 1
ATOM 2378 C C . LYS A 1 292 ? -0.027 16.283 -11.430 1.00 77.38 292 LYS A C 1
ATOM 2380 O O . LYS A 1 292 ? -0.927 15.650 -10.881 1.00 77.38 292 LYS A O 1
ATOM 2385 N N . VAL A 1 293 ? 1.223 16.279 -10.965 1.00 78.25 293 VAL A N 1
ATOM 2386 C CA . VAL A 1 293 ? 1.667 15.457 -9.822 1.00 78.25 293 VAL A CA 1
ATOM 2387 C C . VAL A 1 293 ? 0.898 15.802 -8.550 1.00 78.25 293 VAL A C 1
ATOM 2389 O O . VAL A 1 293 ? 0.546 14.913 -7.778 1.00 78.25 293 VAL A O 1
ATOM 2392 N N . HIS A 1 294 ? 0.531 17.071 -8.378 1.00 74.31 294 HIS A N 1
ATOM 2393 C CA . HIS A 1 294 ? -0.264 17.536 -7.242 1.00 74.31 294 HIS A CA 1
ATOM 2394 C C . HIS A 1 294 ? -1.707 17.007 -7.221 1.00 74.31 294 HIS A C 1
ATOM 2396 O O . HIS A 1 294 ? -2.367 17.108 -6.190 1.00 74.31 294 HIS A O 1
ATOM 2402 N N . HIS A 1 295 ? -2.215 16.451 -8.327 1.00 73.88 295 HIS A N 1
ATOM 2403 C CA . HIS A 1 295 ? -3.554 15.853 -8.383 1.00 73.88 295 HIS A CA 1
ATOM 2404 C C . HIS A 1 295 ? -3.605 14.426 -7.825 1.00 73.88 295 HIS A C 1
ATOM 2406 O O . HIS A 1 295 ? -4.694 13.898 -7.606 1.00 73.88 295 HIS A O 1
ATOM 2412 N N . LEU A 1 296 ? -2.450 13.804 -7.576 1.00 75.56 296 LEU A N 1
ATOM 2413 C CA . LEU A 1 296 ? -2.368 12.497 -6.936 1.00 75.56 296 LEU A CA 1
ATOM 2414 C C . LEU A 1 296 ? -2.424 12.668 -5.415 1.00 75.56 296 LEU A C 1
ATOM 2416 O O . LEU A 1 296 ? -1.428 13.020 -4.788 1.00 75.56 296 LEU A O 1
ATOM 2420 N N . GLU A 1 297 ? -3.577 12.370 -4.812 1.00 73.75 297 GLU A N 1
ATOM 2421 C CA . GLU A 1 297 ? -3.785 12.493 -3.357 1.00 73.75 297 GLU A CA 1
ATOM 2422 C C . GLU A 1 297 ? -2.789 11.662 -2.525 1.00 73.75 297 GLU A C 1
ATOM 2424 O O . GLU A 1 297 ? -2.480 12.017 -1.392 1.00 73.75 297 GLU A O 1
ATOM 2429 N N . TYR A 1 298 ? -2.265 10.571 -3.089 1.00 80.25 298 TYR A N 1
ATOM 2430 C CA . TYR A 1 298 ? -1.370 9.621 -2.422 1.00 80.25 298 TYR A CA 1
ATOM 2431 C C . TYR A 1 298 ? 0.106 9.756 -2.838 1.00 80.25 298 TYR A C 1
ATOM 2433 O O . TYR A 1 298 ? 0.904 8.846 -2.596 1.00 80.25 298 TYR A O 1
ATOM 2441 N N . ILE A 1 299 ? 0.488 10.841 -3.523 1.00 86.31 299 ILE A N 1
ATOM 2442 C CA . ILE A 1 299 ? 1.815 10.958 -4.148 1.00 86.31 299 ILE A CA 1
ATOM 2443 C C . ILE A 1 299 ? 2.965 10.799 -3.154 1.00 86.31 299 ILE A C 1
ATOM 2445 O O . ILE A 1 299 ? 3.944 10.117 -3.447 1.00 86.31 299 ILE A O 1
ATOM 2449 N N . VAL A 1 300 ? 2.850 11.372 -1.958 1.00 89.50 300 VAL A N 1
ATOM 2450 C CA . VAL A 1 300 ? 3.932 11.307 -0.970 1.00 89.50 300 VAL A CA 1
ATOM 2451 C C . VAL A 1 300 ? 4.037 9.904 -0.367 1.00 89.50 300 VAL A C 1
ATOM 2453 O O . VAL A 1 300 ? 5.144 9.408 -0.162 1.00 89.50 300 VAL A O 1
ATOM 2456 N N . GLN A 1 301 ? 2.910 9.217 -0.159 1.00 89.19 301 GLN A N 1
ATOM 2457 C CA . GLN A 1 301 ? 2.857 7.821 0.283 1.00 89.19 301 GLN A CA 1
ATOM 2458 C C . GLN A 1 301 ? 3.462 6.895 -0.777 1.00 89.19 301 GLN A C 1
ATOM 2460 O O . GLN A 1 301 ? 4.255 6.020 -0.438 1.00 89.19 301 GLN A O 1
ATOM 2465 N N . LEU A 1 302 ? 3.158 7.133 -2.057 1.00 88.69 302 LEU A N 1
ATOM 2466 C CA . LEU A 1 302 ? 3.756 6.412 -3.177 1.00 88.69 302 LEU A CA 1
ATOM 2467 C C . LEU A 1 302 ? 5.270 6.617 -3.226 1.00 88.69 302 LEU A C 1
ATOM 2469 O O . LEU A 1 302 ? 6.009 5.641 -3.272 1.00 88.69 302 LEU A O 1
ATOM 2473 N N . ILE A 1 303 ? 5.746 7.865 -3.199 1.00 90.06 303 ILE A N 1
ATOM 2474 C CA . ILE A 1 303 ? 7.186 8.156 -3.216 1.00 90.06 303 ILE A CA 1
ATOM 2475 C C . ILE A 1 303 ? 7.864 7.479 -2.026 1.00 90.06 303 ILE A C 1
ATOM 2477 O O . ILE A 1 303 ? 8.918 6.879 -2.199 1.00 90.06 303 ILE A O 1
ATOM 2481 N N . THR A 1 304 ? 7.246 7.521 -0.843 1.00 90.75 304 THR A N 1
ATOM 2482 C CA . THR A 1 304 ? 7.740 6.814 0.348 1.00 90.75 304 THR A CA 1
ATOM 2483 C C . THR A 1 304 ? 7.840 5.312 0.100 1.00 90.75 304 THR A C 1
ATOM 2485 O O . THR A 1 304 ? 8.889 4.723 0.348 1.00 90.75 304 THR A O 1
ATOM 2488 N N . TYR A 1 305 ? 6.778 4.701 -0.425 1.00 88.56 305 TYR A N 1
ATOM 2489 C CA . TYR A 1 305 ? 6.719 3.276 -0.734 1.00 88.56 305 TYR A CA 1
ATOM 2490 C C . TYR A 1 305 ? 7.816 2.869 -1.722 1.00 88.56 305 TYR A C 1
ATOM 2492 O O . TYR A 1 305 ? 8.618 1.991 -1.422 1.00 88.56 305 TYR A O 1
ATOM 2500 N N . VAL A 1 306 ? 7.907 3.563 -2.857 1.00 85.06 306 VAL A N 1
ATOM 2501 C CA . VAL A 1 306 ? 8.892 3.296 -3.912 1.00 85.06 306 VAL A CA 1
ATOM 2502 C C . VAL A 1 306 ? 10.311 3.529 -3.413 1.00 85.06 306 VAL A C 1
ATOM 2504 O O . VAL A 1 306 ? 11.202 2.726 -3.674 1.00 85.06 306 VAL A O 1
ATOM 2507 N N . TYR A 1 307 ? 10.538 4.616 -2.675 1.00 86.12 307 TYR A N 1
ATOM 2508 C CA . TYR A 1 307 ? 11.833 4.892 -2.074 1.00 86.12 307 TYR A CA 1
ATOM 2509 C C . TYR A 1 307 ? 12.262 3.731 -1.181 1.00 86.12 307 TYR A C 1
ATOM 2511 O O . TYR A 1 307 ? 13.336 3.185 -1.398 1.00 86.12 307 TYR A O 1
ATOM 2519 N N . LEU A 1 308 ? 11.415 3.296 -0.247 1.00 84.50 308 LEU A N 1
ATOM 2520 C CA . LEU A 1 308 ? 11.744 2.226 0.696 1.00 84.50 308 LEU A CA 1
ATOM 2521 C C . LEU A 1 308 ? 11.884 0.850 0.030 1.00 84.50 308 LEU A C 1
ATOM 2523 O O . LEU A 1 308 ? 12.821 0.125 0.360 1.00 84.50 308 LEU A O 1
ATOM 2527 N N . ASP A 1 309 ? 11.031 0.529 -0.943 1.00 77.00 309 ASP A N 1
ATOM 2528 C CA . ASP A 1 309 ? 11.107 -0.712 -1.724 1.00 77.00 309 ASP A CA 1
ATOM 2529 C C . ASP A 1 309 ? 12.435 -0.812 -2.506 1.00 77.00 309 ASP A C 1
ATOM 2531 O O . ASP A 1 309 ? 13.106 -1.848 -2.513 1.00 77.00 309 ASP A O 1
ATOM 2535 N N . PHE A 1 310 ? 12.908 0.306 -3.072 1.00 68.94 310 PHE A N 1
ATOM 2536 C CA . PHE A 1 310 ? 14.188 0.372 -3.791 1.00 68.94 310 PHE A CA 1
ATOM 2537 C C . PHE A 1 310 ? 15.407 0.599 -2.873 1.00 68.94 310 PHE A C 1
ATOM 2539 O O . PHE A 1 310 ? 16.542 0.270 -3.244 1.00 68.94 310 PHE A O 1
ATOM 2546 N N . CYS A 1 311 ? 15.209 1.147 -1.671 1.00 56.78 311 CYS A N 1
ATOM 2547 C CA . CYS A 1 311 ? 16.278 1.621 -0.787 1.00 56.78 311 CYS A CA 1
ATOM 2548 C C . CYS A 1 311 ? 17.146 0.552 -0.160 1.00 56.78 311 CYS A C 1
ATOM 2550 O O . CYS A 1 311 ? 18.258 0.869 0.267 1.00 56.78 311 CYS A O 1
ATOM 2552 N N . ASN A 1 312 ? 16.737 -0.711 -0.204 1.00 51.38 312 ASN A N 1
ATOM 2553 C CA . ASN A 1 312 ? 17.619 -1.806 0.185 1.00 51.38 312 ASN A CA 1
ATOM 2554 C C . ASN A 1 312 ? 18.894 -1.903 -0.695 1.00 51.38 312 ASN A C 1
ATOM 2556 O O . ASN A 1 312 ? 19.735 -2.763 -0.444 1.00 51.38 312 ASN A O 1
ATOM 2560 N N . LYS A 1 313 ? 19.077 -1.035 -1.714 1.00 50.09 313 LYS A N 1
ATOM 2561 C CA . LYS A 1 313 ? 20.210 -1.073 -2.661 1.00 50.09 313 LYS A CA 1
ATOM 2562 C C . LYS A 1 313 ? 20.974 0.250 -2.906 1.00 50.09 313 LYS A C 1
ATOM 2564 O O . LYS A 1 313 ? 21.820 0.257 -3.796 1.00 50.09 313 LYS A O 1
ATOM 2569 N N . ASN A 1 314 ? 20.751 1.345 -2.158 1.00 52.06 314 ASN A N 1
ATOM 2570 C CA . ASN A 1 314 ? 21.455 2.645 -2.340 1.00 52.06 314 ASN A CA 1
ATOM 2571 C C . ASN A 1 314 ? 21.423 3.196 -3.789 1.00 52.06 314 ASN A C 1
ATOM 2573 O O . ASN A 1 314 ? 22.463 3.500 -4.381 1.00 52.06 314 ASN A O 1
ATOM 2577 N N . LYS A 1 315 ? 20.230 3.328 -4.385 1.00 61.38 315 LYS A N 1
ATOM 2578 C CA . LYS A 1 315 ? 20.073 3.717 -5.798 1.00 61.38 315 LYS A CA 1
ATOM 2579 C C . LYS A 1 315 ? 19.156 4.918 -6.032 1.00 61.38 315 LYS A C 1
ATOM 2581 O O . LYS A 1 315 ? 18.305 4.882 -6.911 1.00 61.38 315 LYS A O 1
ATOM 2586 N N . ASP A 1 316 ? 19.371 6.018 -5.319 1.00 64.81 316 ASP A N 1
ATOM 2587 C CA . ASP A 1 316 ? 18.519 7.218 -5.406 1.00 64.81 316 ASP A CA 1
ATOM 2588 C C . ASP A 1 316 ? 18.251 7.716 -6.838 1.00 64.81 316 ASP A C 1
ATOM 2590 O O . ASP A 1 316 ? 17.133 8.097 -7.172 1.00 64.81 316 ASP A O 1
ATOM 2594 N N . LYS A 1 317 ? 19.274 7.694 -7.706 1.00 66.00 317 LYS A N 1
ATOM 2595 C CA . LYS A 1 317 ? 19.130 8.083 -9.121 1.00 66.00 317 LYS A CA 1
ATOM 2596 C C . LYS A 1 317 ? 18.240 7.121 -9.911 1.00 66.00 317 LYS A C 1
ATOM 2598 O O . LYS A 1 317 ? 17.601 7.533 -10.871 1.00 66.00 317 LYS A O 1
ATOM 2603 N N . GLU A 1 318 ? 18.229 5.846 -9.537 1.00 70.06 318 GLU A N 1
ATOM 2604 C CA . GLU A 1 318 ? 17.363 4.836 -10.145 1.00 70.06 318 GLU A CA 1
ATOM 2605 C C . GLU A 1 318 ? 15.924 5.014 -9.654 1.00 70.06 318 GLU A C 1
ATOM 2607 O O . GLU A 1 318 ? 15.015 5.034 -10.476 1.00 70.06 318 GLU A O 1
ATOM 2612 N N . THR A 1 319 ? 15.726 5.251 -8.352 1.00 75.31 319 THR A N 1
ATOM 2613 C CA . THR A 1 319 ? 14.415 5.570 -7.764 1.00 75.31 319 THR A CA 1
ATOM 2614 C C . THR A 1 319 ? 13.782 6.789 -8.435 1.00 75.31 319 THR A C 1
ATOM 2616 O O . THR A 1 319 ? 12.637 6.716 -8.868 1.00 75.31 319 THR A O 1
ATOM 2619 N N . GLN A 1 320 ? 14.539 7.883 -8.585 1.00 81.31 320 GLN A N 1
ATOM 2620 C CA . GLN A 1 320 ? 14.071 9.097 -9.262 1.00 81.31 320 GLN A CA 1
ATOM 2621 C C . GLN A 1 320 ? 13.613 8.800 -10.699 1.00 81.31 320 GLN A C 1
ATOM 2623 O O . GLN A 1 320 ? 12.501 9.154 -11.075 1.00 81.31 320 GLN A O 1
ATOM 2628 N N . LYS A 1 321 ? 14.429 8.076 -11.474 1.00 76.38 321 LYS A N 1
ATOM 2629 C CA . LYS A 1 321 ? 14.104 7.715 -12.860 1.00 76.38 321 LYS A CA 1
ATOM 2630 C C . LYS A 1 321 ? 12.840 6.855 -12.961 1.00 76.38 321 LYS A C 1
ATOM 2632 O O . LYS A 1 321 ? 12.030 7.053 -13.860 1.00 76.38 321 LYS A O 1
ATOM 2637 N N . TRP A 1 322 ? 12.674 5.881 -12.068 1.00 77.50 322 TRP A N 1
ATOM 2638 C CA . TRP A 1 322 ? 11.478 5.038 -12.053 1.00 77.50 322 TRP A CA 1
ATOM 2639 C C . TRP A 1 322 ? 10.220 5.829 -11.691 1.00 77.50 322 TRP A C 1
ATOM 2641 O O . TRP A 1 322 ? 9.169 5.583 -12.280 1.00 77.50 322 TRP A O 1
ATOM 2651 N N . LEU A 1 323 ? 10.329 6.789 -10.769 1.00 83.75 323 LEU A N 1
ATOM 2652 C CA . LEU A 1 323 ? 9.231 7.691 -10.432 1.00 83.75 323 LEU A CA 1
ATOM 2653 C C . LEU A 1 323 ? 8.861 8.600 -11.613 1.00 83.75 323 LEU A C 1
ATOM 2655 O O . LEU A 1 323 ? 7.681 8.711 -11.921 1.00 83.75 323 LEU A O 1
ATOM 2659 N N . GLU A 1 324 ? 9.835 9.178 -12.319 1.00 81.19 324 GLU A N 1
ATOM 2660 C CA . GLU A 1 324 ? 9.595 9.968 -13.541 1.00 81.19 324 GLU A CA 1
ATOM 2661 C C . GLU A 1 324 ? 8.877 9.134 -14.612 1.00 81.19 324 GLU A C 1
ATOM 2663 O O . GLU A 1 324 ? 7.812 9.516 -15.091 1.00 81.19 324 GLU A O 1
ATOM 2668 N N . MET A 1 325 ? 9.374 7.924 -14.895 1.00 73.75 325 MET A N 1
ATOM 2669 C CA . MET A 1 325 ? 8.725 6.999 -15.833 1.00 73.75 325 MET A CA 1
ATOM 2670 C C . MET A 1 325 ? 7.299 6.624 -15.408 1.00 73.75 325 MET A C 1
ATOM 2672 O O . MET A 1 325 ? 6.433 6.411 -16.258 1.00 73.75 325 MET A O 1
ATOM 2676 N N . PHE A 1 326 ? 7.048 6.509 -14.103 1.00 81.38 326 PHE A N 1
ATOM 2677 C CA . PHE A 1 326 ? 5.716 6.248 -13.572 1.00 81.38 326 PHE A CA 1
ATOM 2678 C C . PHE A 1 326 ? 4.776 7.437 -13.789 1.00 81.38 326 PHE A C 1
ATOM 2680 O O . PHE A 1 326 ? 3.652 7.234 -14.248 1.00 81.38 326 PHE A O 1
ATOM 2687 N N . ILE A 1 327 ? 5.231 8.664 -13.519 1.00 81.38 327 ILE A N 1
ATOM 2688 C CA . ILE A 1 327 ? 4.465 9.894 -13.762 1.00 81.38 327 ILE A CA 1
ATOM 2689 C C . ILE A 1 327 ? 4.136 10.045 -15.252 1.00 81.38 327 ILE A C 1
ATOM 2691 O O . ILE A 1 327 ? 2.966 10.238 -15.593 1.00 81.38 327 ILE A O 1
ATOM 2695 N N . ASP A 1 328 ? 5.112 9.841 -16.138 1.00 73.44 328 ASP A N 1
ATOM 2696 C CA . ASP A 1 328 ? 4.899 9.843 -17.589 1.00 73.44 328 ASP A CA 1
ATOM 2697 C C . ASP A 1 328 ? 3.888 8.771 -18.009 1.00 73.44 328 ASP A C 1
ATOM 2699 O O . ASP A 1 328 ? 2.994 9.007 -18.823 1.00 73.44 328 ASP A O 1
ATOM 2703 N N . TRP A 1 329 ? 3.990 7.569 -17.436 1.00 76.75 329 TRP A N 1
ATOM 2704 C CA . TRP A 1 329 ? 3.052 6.490 -17.723 1.00 76.75 329 TRP A CA 1
ATOM 2705 C C . TRP A 1 329 ? 1.628 6.827 -17.268 1.00 76.75 329 TRP A C 1
ATOM 2707 O O . TRP A 1 329 ? 0.681 6.563 -18.016 1.00 76.75 329 TRP A O 1
ATOM 2717 N N . LEU A 1 330 ? 1.451 7.436 -16.093 1.00 78.06 330 LEU A N 1
ATOM 2718 C CA . LEU A 1 330 ? 0.141 7.913 -15.649 1.00 78.06 330 LEU A CA 1
ATOM 2719 C C . LEU A 1 330 ? -0.419 8.975 -16.598 1.00 78.06 330 LEU A C 1
ATOM 2721 O O . LEU A 1 330 ? -1.617 8.956 -16.886 1.00 78.06 330 LEU A O 1
ATOM 2725 N N . GLU A 1 331 ? 0.429 9.874 -17.104 1.00 73.12 331 GLU A N 1
ATOM 2726 C CA . GLU A 1 331 ? 0.023 10.930 -18.033 1.00 73.12 331 GLU A CA 1
ATOM 2727 C C . GLU A 1 331 ? -0.435 10.348 -19.365 1.00 73.12 331 GLU A C 1
ATOM 2729 O O . GLU A 1 331 ? -1.557 10.605 -19.803 1.00 73.12 331 GLU A O 1
ATOM 2734 N N . LEU A 1 332 ? 0.395 9.493 -19.961 1.00 69.69 332 LEU A N 1
ATOM 2735 C CA . LEU A 1 332 ? 0.124 8.840 -21.239 1.00 69.69 332 LEU A CA 1
ATOM 2736 C C . LEU A 1 332 ? -1.168 8.016 -21.221 1.00 69.69 332 LEU A C 1
ATOM 2738 O O . LEU A 1 332 ? -1.828 7.881 -22.250 1.00 69.69 332 LEU A O 1
ATOM 2742 N N . ASN A 1 333 ? -1.528 7.457 -20.065 1.00 70.88 333 ASN A N 1
ATOM 2743 C CA . ASN A 1 333 ? -2.717 6.621 -19.908 1.00 70.88 333 ASN A CA 1
ATOM 2744 C C . ASN A 1 333 ? -3.896 7.363 -19.250 1.00 70.88 333 ASN A C 1
ATOM 2746 O O . ASN A 1 333 ? -4.922 6.740 -18.985 1.00 70.88 333 ASN A O 1
ATOM 2750 N N . ASN A 1 334 ? -3.785 8.678 -19.010 1.00 73.12 334 ASN A N 1
ATOM 2751 C CA . ASN A 1 334 ? -4.803 9.506 -18.347 1.00 73.12 334 ASN A CA 1
ATOM 2752 C C . ASN A 1 334 ? -5.273 8.953 -16.985 1.00 73.12 334 ASN A C 1
ATOM 2754 O O . ASN A 1 334 ? -6.455 9.005 -16.647 1.00 73.12 334 ASN A O 1
ATOM 2758 N N . LEU A 1 335 ? -4.344 8.427 -16.184 1.00 77.50 335 LEU A N 1
ATOM 2759 C CA . LEU A 1 335 ? -4.643 7.719 -14.933 1.00 77.50 335 LEU A CA 1
ATOM 2760 C C . LEU A 1 335 ? -4.594 8.605 -13.679 1.00 77.50 335 LEU A C 1
ATOM 2762 O O . LEU A 1 335 ? -4.942 8.142 -12.597 1.00 77.50 335 LEU A O 1
ATOM 2766 N N . PHE A 1 336 ? -4.242 9.888 -13.810 1.00 75.94 336 PHE A N 1
ATOM 2767 C CA . PHE A 1 336 ? -4.228 10.851 -12.695 1.00 75.94 336 PHE A CA 1
ATOM 2768 C C . PHE A 1 336 ? -5.586 11.026 -11.995 1.00 75.94 336 PHE A C 1
ATOM 2770 O O . PHE A 1 336 ? -5.631 11.464 -10.852 1.00 75.94 336 PHE A O 1
ATOM 2777 N N . GLY A 1 337 ? -6.692 10.702 -12.672 1.00 67.75 337 GLY A N 1
ATOM 2778 C CA . GLY A 1 337 ? -8.049 10.817 -12.129 1.00 67.75 337 GLY A CA 1
ATOM 2779 C C . GLY A 1 337 ? -8.593 9.547 -11.470 1.00 67.75 337 GLY A C 1
ATOM 2780 O O . GLY A 1 337 ? -9.764 9.540 -11.083 1.00 67.75 337 GLY A O 1
ATOM 2781 N N . LEU A 1 338 ? -7.804 8.468 -11.386 1.00 67.62 338 LEU A N 1
ATOM 2782 C CA . LEU A 1 338 ? -8.256 7.223 -10.769 1.00 67.62 338 LEU A CA 1
ATOM 2783 C C . LEU A 1 338 ? -8.546 7.439 -9.283 1.00 67.62 338 LEU A C 1
ATOM 2785 O O . LEU A 1 338 ? -7.690 7.860 -8.511 1.00 67.62 338 LEU A O 1
ATOM 2789 N N . LYS A 1 339 ? -9.771 7.104 -8.884 1.00 62.03 339 LYS A N 1
ATOM 2790 C CA . LYS A 1 339 ? -10.192 7.050 -7.484 1.00 62.03 339 LYS A CA 1
ATOM 2791 C C . LYS A 1 339 ? -10.268 5.585 -7.067 1.00 62.03 339 LYS A C 1
ATOM 2793 O O . LYS A 1 339 ? -10.648 4.745 -7.879 1.00 62.03 339 LYS A O 1
ATOM 2798 N N . SER A 1 340 ? -9.929 5.296 -5.812 1.00 59.00 340 SER A N 1
ATOM 2799 C CA . SER A 1 340 ? -10.096 3.970 -5.187 1.00 59.00 340 SER A CA 1
ATOM 2800 C C . SER A 1 340 ? -9.096 2.869 -5.577 1.00 59.00 340 SER A C 1
ATOM 2802 O O . SER A 1 340 ? -9.341 1.719 -5.233 1.00 59.00 340 SER A O 1
ATOM 2804 N N . VAL A 1 341 ? -7.972 3.188 -6.229 1.00 62.66 341 VAL A N 1
ATOM 2805 C CA . VAL A 1 341 ? -6.854 2.240 -6.431 1.00 62.66 341 VAL A CA 1
ATOM 2806 C C . VAL A 1 341 ? -5.744 2.569 -5.438 1.00 62.66 341 VAL A C 1
ATOM 2808 O O . VAL A 1 341 ? -5.406 3.745 -5.279 1.00 62.66 341 VAL A O 1
ATOM 2811 N N . SER A 1 342 ? -5.185 1.565 -4.757 1.00 77.19 342 SER A N 1
ATOM 2812 C CA . SER A 1 342 ? -4.075 1.805 -3.831 1.00 77.19 342 SER A CA 1
ATOM 2813 C C . SER A 1 342 ? -2.797 2.189 -4.585 1.00 77.19 342 SER A C 1
ATOM 2815 O O . SER A 1 342 ? -2.551 1.755 -5.717 1.00 77.19 342 SER A O 1
ATOM 2817 N N . TYR A 1 343 ? -1.942 2.993 -3.948 1.00 79.88 343 TYR A N 1
ATOM 2818 C CA . TYR A 1 343 ? -0.663 3.382 -4.541 1.00 79.88 343 TYR A CA 1
ATOM 2819 C C . TYR A 1 343 ? 0.261 2.173 -4.772 1.00 79.88 343 TYR A C 1
ATOM 2821 O O . TYR A 1 343 ? 1.035 2.188 -5.727 1.00 79.88 343 TYR A O 1
ATOM 2829 N N . GLN A 1 344 ? 0.160 1.109 -3.958 1.00 81.94 344 GLN A N 1
ATOM 2830 C CA . GLN A 1 344 ? 0.923 -0.126 -4.170 1.00 81.94 344 GLN A CA 1
ATOM 2831 C C . GLN A 1 344 ? 0.463 -0.875 -5.421 1.00 81.94 344 GLN A C 1
ATOM 2833 O O . GLN A 1 344 ? 1.291 -1.306 -6.217 1.00 81.94 344 GLN A O 1
ATOM 2838 N N . GLU A 1 345 ? -0.847 -1.037 -5.621 1.00 79.31 345 GLU A N 1
ATOM 2839 C CA . GLU A 1 345 ? -1.383 -1.784 -6.764 1.00 79.31 345 GLU A CA 1
ATOM 2840 C C . GLU A 1 345 ? -1.036 -1.107 -8.086 1.00 79.31 345 GLU A C 1
ATOM 2842 O O . GLU A 1 345 ? -0.552 -1.764 -9.008 1.00 79.31 345 GLU A O 1
ATOM 2847 N N . ILE A 1 346 ? -1.230 0.213 -8.181 1.00 80.12 346 ILE A N 1
ATOM 2848 C CA . ILE A 1 346 ? -0.928 0.946 -9.414 1.00 80.12 346 ILE A CA 1
ATOM 2849 C C . ILE A 1 346 ? 0.574 0.955 -9.710 1.00 80.12 346 ILE A C 1
ATOM 2851 O O . ILE A 1 346 ? 0.971 0.810 -10.869 1.00 80.12 346 ILE A O 1
ATOM 2855 N N . TRP A 1 347 ? 1.410 1.045 -8.670 1.00 83.31 347 TRP A N 1
ATOM 2856 C CA . TRP A 1 347 ? 2.852 0.887 -8.805 1.00 83.31 347 TRP A CA 1
ATOM 2857 C C . TRP A 1 347 ? 3.218 -0.510 -9.300 1.00 83.31 347 TRP A C 1
ATOM 2859 O O . TRP A 1 347 ? 3.978 -0.641 -10.256 1.00 83.31 347 TRP A O 1
ATOM 2869 N N . ASN A 1 348 ? 2.643 -1.556 -8.708 1.00 78.44 348 AS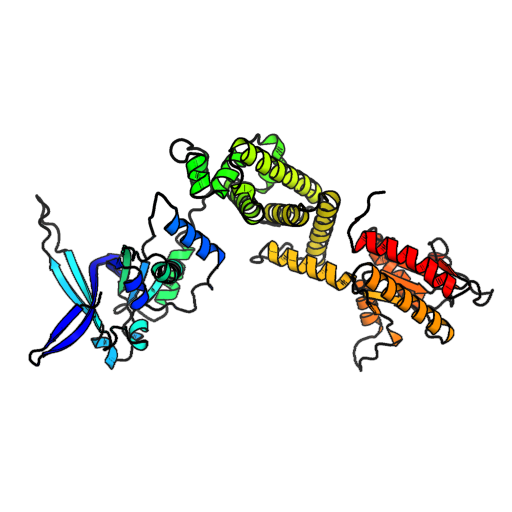N A N 1
ATOM 2870 C CA . ASN A 1 348 ? 2.907 -2.939 -9.089 1.00 78.44 348 ASN A CA 1
ATOM 2871 C C . ASN A 1 348 ? 2.478 -3.224 -10.528 1.00 78.44 348 ASN A C 1
ATOM 2873 O O . ASN A 1 348 ? 3.222 -3.873 -11.257 1.00 78.44 348 ASN A O 1
ATOM 2877 N N . ILE A 1 349 ? 1.336 -2.694 -10.972 1.00 76.06 349 ILE A N 1
ATOM 2878 C CA . ILE A 1 349 ? 0.897 -2.781 -12.371 1.00 76.06 349 ILE A CA 1
ATOM 2879 C C . ILE A 1 349 ? 1.911 -2.092 -13.284 1.00 76.06 349 ILE A C 1
ATOM 2881 O O . ILE A 1 349 ? 2.365 -2.690 -14.260 1.00 76.06 349 ILE A O 1
ATOM 2885 N N . PHE A 1 350 ? 2.300 -0.855 -12.968 1.00 78.06 350 PHE A N 1
ATOM 2886 C CA . PHE A 1 350 ? 3.314 -0.132 -13.732 1.00 78.06 350 PHE A CA 1
ATOM 2887 C C . PHE A 1 350 ? 4.625 -0.921 -13.807 1.00 78.06 350 PHE A C 1
ATOM 2889 O O . PHE A 1 350 ? 5.166 -1.102 -14.900 1.00 78.06 350 PHE A O 1
ATOM 2896 N N . HIS A 1 351 ? 5.102 -1.420 -12.670 1.00 72.44 351 HIS A N 1
ATOM 2897 C CA . HIS A 1 351 ? 6.354 -2.145 -12.546 1.00 72.44 351 HIS A CA 1
ATOM 2898 C C . HIS A 1 351 ? 6.296 -3.473 -13.311 1.00 72.44 351 HIS A C 1
ATOM 2900 O O . HIS A 1 351 ? 7.186 -3.754 -14.106 1.00 72.44 351 HIS A O 1
ATOM 2906 N N . GLN A 1 352 ? 5.207 -4.240 -13.199 1.00 65.81 352 GLN A N 1
ATOM 2907 C CA . GLN A 1 352 ? 4.986 -5.459 -13.983 1.00 65.81 352 GLN A CA 1
ATOM 2908 C C . GLN A 1 352 ? 4.918 -5.172 -15.482 1.00 65.81 352 GLN A C 1
ATOM 2910 O O . GLN A 1 352 ? 5.527 -5.893 -16.268 1.00 65.81 352 GLN A O 1
ATOM 2915 N N . ILE A 1 353 ? 4.220 -4.117 -15.911 1.00 61.78 353 ILE A N 1
ATOM 2916 C CA . ILE A 1 353 ? 4.144 -3.710 -17.320 1.00 61.78 353 ILE A CA 1
ATOM 2917 C C . ILE A 1 353 ? 5.530 -3.318 -17.841 1.00 61.78 353 ILE A C 1
ATOM 2919 O O . ILE A 1 353 ? 5.916 -3.744 -18.928 1.00 61.78 353 ILE A O 1
ATOM 2923 N N . HIS A 1 354 ? 6.292 -2.539 -17.077 1.00 60.06 354 HIS A N 1
ATOM 2924 C CA . HIS A 1 354 ? 7.613 -2.064 -17.482 1.00 60.06 354 HIS A CA 1
ATOM 2925 C C . HIS A 1 354 ? 8.712 -3.110 -17.328 1.00 60.06 354 HIS A C 1
ATOM 2927 O O . HIS A 1 354 ? 9.723 -2.989 -18.009 1.00 60.06 354 HIS A O 1
ATOM 2933 N N . GLN A 1 355 ? 8.518 -4.155 -16.523 1.00 56.81 355 GLN A N 1
ATOM 2934 C CA . GLN A 1 355 ? 9.375 -5.339 -16.518 1.00 56.81 355 GLN A CA 1
ATOM 2935 C C . GLN A 1 355 ? 9.009 -6.304 -17.661 1.00 56.81 355 GLN A C 1
ATOM 2937 O O . GLN A 1 355 ? 9.901 -6.764 -18.377 1.00 56.81 355 GLN A O 1
ATOM 2942 N N . SER A 1 356 ? 7.714 -6.552 -17.906 1.00 49.62 356 SER A N 1
ATOM 2943 C CA . SER A 1 356 ? 7.215 -7.529 -18.895 1.00 49.62 356 SER A CA 1
ATOM 2944 C C . SER A 1 356 ? 7.274 -7.059 -20.354 1.00 49.62 356 SER A C 1
ATOM 2946 O O . SER A 1 356 ? 7.684 -7.833 -21.218 1.00 49.62 356 SER A O 1
ATOM 2948 N N . LYS A 1 357 ? 6.950 -5.792 -20.659 1.00 51.12 357 LYS A N 1
ATOM 2949 C CA . LYS A 1 357 ? 7.114 -5.212 -22.015 1.00 51.12 357 LYS A CA 1
ATOM 2950 C C . LYS A 1 357 ? 8.586 -5.153 -22.439 1.00 51.12 357 LYS A C 1
ATOM 2952 O O . LYS A 1 357 ? 8.941 -5.212 -23.607 1.00 51.12 357 LYS A O 1
ATOM 2957 N N . SER A 1 358 ? 9.471 -5.125 -21.456 1.00 57.47 358 SER A N 1
ATOM 2958 C CA . SER A 1 358 ? 10.896 -4.890 -21.620 1.00 57.47 358 SER A CA 1
ATOM 2959 C C . SER A 1 358 ? 11.662 -6.074 -22.233 1.00 57.47 358 SER A C 1
ATOM 2961 O O . SER A 1 358 ? 12.743 -5.876 -22.788 1.00 57.47 358 SER A O 1
ATOM 2963 N N . ASN A 1 359 ? 11.115 -7.285 -22.175 1.00 71.38 359 ASN A N 1
ATOM 2964 C CA . ASN A 1 359 ? 11.835 -8.486 -22.585 1.00 71.38 359 ASN A CA 1
ATOM 2965 C C . ASN A 1 359 ? 11.762 -8.772 -24.090 1.00 71.38 359 ASN A C 1
ATOM 2967 O O . ASN A 1 359 ? 12.557 -9.546 -24.606 1.00 71.38 359 ASN A O 1
ATOM 2971 N N . LYS A 1 360 ? 10.851 -8.136 -24.826 1.00 84.94 360 LYS A N 1
ATOM 2972 C CA . LYS A 1 360 ? 10.725 -8.363 -26.269 1.00 84.94 360 LYS A CA 1
ATOM 2973 C C . LYS A 1 360 ? 11.760 -7.548 -27.040 1.00 84.94 360 LYS A C 1
ATOM 2975 O O . LYS A 1 360 ? 11.828 -6.327 -26.887 1.00 84.94 360 LYS A O 1
ATOM 2980 N N . VAL A 1 361 ? 12.528 -8.227 -27.887 1.00 90.12 361 VAL A N 1
ATOM 2981 C CA . VAL A 1 361 ? 13.492 -7.634 -28.818 1.00 90.12 361 VAL A CA 1
ATOM 2982 C C . VAL A 1 361 ? 12.906 -7.721 -30.221 1.00 90.12 361 VAL A C 1
ATOM 2984 O O . VAL A 1 361 ? 12.790 -8.808 -30.783 1.00 90.12 361 VAL A O 1
ATOM 2987 N N . PHE A 1 362 ? 12.508 -6.589 -30.794 1.00 91.75 362 PHE A N 1
ATOM 2988 C CA . PHE A 1 362 ? 11.974 -6.557 -32.151 1.00 91.75 362 PHE A CA 1
ATOM 2989 C C . PHE A 1 362 ? 13.119 -6.666 -33.161 1.00 91.75 362 PHE A C 1
ATOM 2991 O O . PHE A 1 362 ? 14.022 -5.829 -33.172 1.00 91.75 362 PHE A O 1
ATOM 2998 N N . VAL A 1 363 ? 13.095 -7.700 -34.001 1.00 93.44 363 VAL A N 1
ATOM 2999 C CA . VAL A 1 363 ? 14.147 -7.970 -34.983 1.00 93.44 363 VAL A CA 1
ATOM 3000 C C . VAL A 1 363 ? 13.615 -7.692 -36.385 1.00 93.44 363 VAL A C 1
ATOM 3002 O O . VAL A 1 363 ? 12.825 -8.459 -36.937 1.00 93.44 363 VAL A O 1
ATOM 3005 N N . SER A 1 364 ? 14.067 -6.576 -36.951 1.00 92.75 364 SER A N 1
ATOM 3006 C CA . SER A 1 364 ? 13.664 -6.070 -38.259 1.00 92.75 364 SER A CA 1
ATOM 3007 C C . SER A 1 364 ? 14.703 -6.443 -39.317 1.00 92.75 364 SER A C 1
ATOM 3009 O O . SER A 1 364 ? 15.825 -5.933 -39.312 1.00 92.75 364 SER A O 1
ATOM 3011 N N . LEU A 1 365 ? 14.343 -7.358 -40.220 1.00 91.44 365 LEU A N 1
ATOM 3012 C CA . LEU A 1 365 ? 15.216 -7.883 -41.274 1.00 91.44 365 LEU A CA 1
ATOM 3013 C C . LEU A 1 365 ? 14.479 -7.904 -42.617 1.00 91.44 365 LEU A C 1
ATOM 3015 O O . LEU A 1 365 ? 13.260 -8.062 -42.678 1.00 91.44 365 LEU A O 1
ATOM 3019 N N . ALA A 1 366 ? 15.227 -7.822 -43.719 1.00 87.56 366 ALA A N 1
ATOM 3020 C CA . ALA A 1 366 ? 14.676 -8.156 -45.030 1.00 87.56 366 ALA A CA 1
ATOM 3021 C C . ALA A 1 366 ? 14.294 -9.648 -45.072 1.00 87.56 366 ALA A C 1
ATOM 3023 O O . ALA A 1 366 ? 15.033 -10.479 -44.566 1.00 87.56 366 ALA A O 1
ATOM 3024 N N . VAL A 1 367 ? 13.180 -10.018 -45.711 1.00 81.81 367 VAL A N 1
ATOM 3025 C CA . VAL A 1 367 ? 12.789 -11.435 -45.850 1.00 81.81 367 VAL A CA 1
ATOM 3026 C C . VAL A 1 367 ? 13.606 -12.088 -46.971 1.00 81.81 367 VAL A C 1
ATOM 3028 O O . VAL A 1 367 ? 13.176 -12.123 -48.125 1.00 81.81 367 VAL A O 1
ATOM 3031 N N . LYS A 1 368 ? 14.821 -12.546 -46.651 1.00 79.94 368 LYS A N 1
ATOM 3032 C CA . LYS A 1 368 ? 15.751 -13.202 -47.584 1.00 79.94 368 LYS A CA 1
ATOM 3033 C C . LYS A 1 368 ? 16.455 -14.398 -46.930 1.00 79.94 368 LYS A C 1
ATOM 3035 O O . LYS A 1 368 ? 16.501 -14.510 -45.708 1.00 79.94 368 LYS A O 1
ATOM 3040 N N . LYS A 1 369 ? 17.033 -15.293 -47.736 1.00 80.00 369 LYS A N 1
ATOM 3041 C CA . LYS A 1 369 ? 17.765 -16.466 -47.219 1.00 80.00 369 LYS A CA 1
ATOM 3042 C C . LYS A 1 369 ? 19.058 -16.042 -46.517 1.00 80.00 369 LYS A C 1
ATOM 3044 O O . LYS A 1 369 ? 19.433 -16.595 -45.492 1.00 80.00 369 LYS A O 1
ATOM 3049 N N . GLU A 1 370 ? 19.714 -15.020 -47.050 1.00 77.75 370 GLU A N 1
ATOM 3050 C CA . GLU A 1 370 ? 20.975 -14.468 -46.557 1.00 77.75 370 GLU A CA 1
ATOM 3051 C C . GLU A 1 370 ? 20.828 -13.797 -45.179 1.00 77.75 370 GLU A C 1
ATOM 3053 O O . GLU A 1 370 ? 21.797 -13.688 -44.434 1.00 77.75 370 GLU A O 1
ATOM 3058 N N . THR A 1 371 ? 19.618 -13.363 -44.818 1.00 83.56 371 THR A N 1
ATOM 3059 C CA . THR A 1 371 ? 19.303 -12.774 -43.505 1.00 83.56 371 THR A CA 1
ATOM 3060 C C . THR A 1 371 ? 18.913 -13.813 -42.452 1.00 83.56 371 THR A C 1
ATOM 3062 O O . THR A 1 371 ? 18.812 -13.477 -41.273 1.00 83.56 371 THR A O 1
ATOM 3065 N N . ASP A 1 372 ? 18.708 -15.080 -42.827 1.00 86.94 372 ASP A N 1
ATOM 3066 C CA . ASP A 1 372 ? 18.381 -16.127 -41.853 1.00 86.94 372 ASP A CA 1
ATOM 3067 C C . ASP A 1 372 ? 19.573 -16.462 -40.956 1.00 86.94 372 ASP A C 1
ATOM 3069 O O . ASP A 1 372 ? 19.392 -16.708 -39.764 1.00 86.94 372 ASP A O 1
ATOM 3073 N N . ASP A 1 373 ? 20.791 -16.423 -41.497 1.00 88.75 373 ASP A N 1
ATOM 3074 C CA . ASP A 1 373 ? 22.002 -16.625 -40.700 1.00 88.75 373 ASP A CA 1
ATOM 3075 C C . ASP A 1 373 ? 22.256 -15.437 -39.761 1.00 88.75 373 ASP A C 1
ATOM 3077 O O . ASP A 1 373 ? 22.575 -15.642 -38.592 1.00 88.75 373 ASP A O 1
ATOM 3081 N N . VAL A 1 374 ? 21.957 -14.209 -40.207 1.00 91.19 374 VAL A N 1
ATOM 3082 C CA . VAL A 1 374 ? 21.950 -13.011 -39.345 1.00 91.19 374 VAL A CA 1
ATOM 3083 C C . VAL A 1 374 ? 20.963 -13.184 -38.184 1.00 91.19 374 VAL A C 1
ATOM 3085 O O . VAL A 1 374 ? 21.313 -12.942 -37.030 1.00 91.19 374 VAL A O 1
ATOM 3088 N N . TYR A 1 375 ? 19.745 -13.664 -38.457 1.00 92.88 375 TYR A N 1
ATOM 3089 C CA . TYR A 1 375 ? 18.748 -13.916 -37.414 1.00 92.88 375 TYR A CA 1
ATOM 3090 C C . TYR A 1 375 ? 19.189 -14.994 -36.414 1.00 92.88 375 TYR A C 1
ATOM 3092 O O . TYR A 1 375 ? 18.992 -14.836 -35.207 1.00 92.88 375 TYR A O 1
ATOM 3100 N N . LYS A 1 376 ? 19.812 -16.083 -36.889 1.00 93.38 376 LYS A N 1
ATOM 3101 C CA . LYS A 1 376 ? 20.367 -17.130 -36.014 1.00 93.38 376 LYS A CA 1
ATOM 3102 C C . LYS A 1 376 ? 21.438 -16.569 -35.085 1.00 93.38 376 LYS A C 1
ATOM 3104 O O . LYS A 1 376 ? 21.391 -16.867 -33.895 1.00 93.38 376 LYS A O 1
ATOM 3109 N N . SER A 1 377 ? 22.339 -15.736 -35.601 1.00 95.12 377 SER A N 1
ATOM 3110 C CA . SER A 1 377 ? 23.360 -15.070 -34.792 1.00 95.12 377 SER A CA 1
ATOM 3111 C C . SER A 1 377 ? 22.747 -14.147 -33.740 1.00 95.12 377 SER A C 1
ATOM 3113 O O . SER A 1 377 ? 23.106 -14.247 -32.570 1.00 95.12 377 SER A O 1
ATOM 3115 N N . ILE A 1 378 ? 21.747 -13.330 -34.100 1.00 95.94 378 ILE A N 1
ATOM 3116 C CA . ILE A 1 378 ? 21.012 -12.494 -33.130 1.00 95.94 378 ILE A CA 1
ATOM 3117 C C . ILE A 1 378 ? 20.407 -13.357 -32.014 1.00 95.94 378 ILE A C 1
ATOM 3119 O O . ILE A 1 378 ? 20.573 -13.055 -30.833 1.00 95.94 378 ILE A O 1
ATOM 3123 N N . ARG A 1 379 ? 19.735 -14.459 -32.371 1.00 95.25 379 ARG A N 1
ATOM 3124 C CA . ARG A 1 379 ? 19.127 -15.373 -31.395 1.00 95.25 379 ARG A CA 1
ATOM 3125 C C . ARG A 1 379 ? 20.173 -16.044 -30.502 1.00 95.25 379 ARG A C 1
ATOM 3127 O O . ARG A 1 379 ? 19.929 -16.186 -29.308 1.00 95.25 379 ARG A O 1
ATOM 3134 N N . SER A 1 380 ? 21.309 -16.447 -31.069 1.00 95.94 380 SER A N 1
ATOM 3135 C CA . SER A 1 380 ? 22.423 -17.049 -30.328 1.00 95.94 380 SER A CA 1
ATOM 3136 C C . SER A 1 380 ? 22.924 -16.103 -29.237 1.00 95.94 380 SER A C 1
ATOM 3138 O O . SER A 1 380 ? 22.942 -16.472 -28.064 1.00 95.94 380 SER A O 1
ATOM 3140 N N . VAL A 1 381 ? 23.199 -14.847 -29.602 1.00 97.00 381 VAL A N 1
ATOM 3141 C CA . VAL A 1 381 ? 23.653 -13.819 -28.657 1.00 97.00 381 VAL A CA 1
ATOM 3142 C C . VAL A 1 381 ? 22.601 -13.534 -27.586 1.00 97.00 381 VAL A C 1
ATOM 3144 O O . VAL A 1 381 ? 22.935 -13.440 -26.409 1.00 97.00 381 VAL A O 1
ATOM 3147 N N . ILE A 1 382 ? 21.320 -13.421 -27.955 1.00 94.94 382 ILE A N 1
ATOM 3148 C CA . ILE A 1 382 ? 20.248 -13.189 -26.975 1.00 94.94 382 ILE A CA 1
ATOM 3149 C C . ILE A 1 382 ? 20.146 -14.351 -25.978 1.00 94.94 382 ILE A C 1
ATOM 3151 O O . ILE A 1 382 ? 20.006 -14.110 -24.781 1.00 94.94 382 ILE A O 1
ATOM 3155 N N . ASN A 1 383 ? 20.264 -15.601 -26.435 1.00 94.25 383 ASN A N 1
ATOM 3156 C CA . ASN A 1 383 ? 20.264 -16.766 -25.547 1.00 94.25 383 ASN A CA 1
ATOM 3157 C C . ASN A 1 383 ? 21.466 -16.762 -24.592 1.00 94.25 383 ASN A C 1
ATOM 3159 O O . ASN A 1 383 ? 21.321 -17.112 -23.419 1.00 94.25 383 ASN A O 1
ATOM 3163 N N . GLU A 1 384 ? 22.640 -16.362 -25.083 1.00 94.31 384 GLU A N 1
ATOM 3164 C CA . GLU A 1 384 ? 23.845 -16.226 -24.266 1.00 94.31 384 GLU A CA 1
ATOM 3165 C C . GLU A 1 384 ? 23.660 -15.152 -23.184 1.00 94.31 384 GLU A C 1
ATOM 3167 O O . GLU A 1 384 ? 23.889 -15.421 -22.007 1.00 94.31 384 GLU A O 1
ATOM 3172 N N . ILE A 1 385 ? 23.145 -13.975 -23.554 1.00 88.62 385 ILE A N 1
ATOM 3173 C CA . ILE A 1 385 ? 22.819 -12.877 -22.632 1.00 88.62 385 ILE A CA 1
ATOM 3174 C C . ILE A 1 385 ? 21.781 -13.309 -21.588 1.00 88.62 385 ILE A C 1
ATOM 3176 O O . ILE A 1 385 ? 21.969 -13.053 -20.399 1.00 88.62 385 ILE A O 1
ATOM 3180 N N . ASN A 1 386 ? 20.713 -13.992 -22.006 1.00 87.12 386 ASN A N 1
ATOM 3181 C CA . ASN A 1 386 ? 19.698 -14.522 -21.095 1.00 87.12 386 ASN A CA 1
ATOM 3182 C C . ASN A 1 386 ? 20.297 -15.479 -20.070 1.00 87.12 386 ASN A C 1
ATOM 3184 O O . ASN A 1 386 ? 20.000 -15.367 -18.886 1.00 87.12 386 ASN A O 1
ATOM 3188 N N . SER A 1 387 ? 21.177 -16.375 -20.518 1.00 84.31 387 SER A N 1
ATOM 3189 C CA . SER A 1 387 ? 21.844 -17.341 -19.643 1.00 84.31 387 SER A CA 1
ATOM 3190 C C . SER A 1 387 ? 22.829 -16.661 -18.690 1.00 84.31 387 SER A C 1
ATOM 3192 O O . SER A 1 387 ? 22.914 -17.033 -17.525 1.00 84.31 387 SER A O 1
ATOM 3194 N N . HIS A 1 388 ? 23.570 -15.657 -19.170 1.00 82.31 388 HIS A N 1
ATOM 3195 C CA . HIS A 1 388 ? 24.564 -14.936 -18.373 1.00 82.31 388 HIS A CA 1
ATOM 3196 C C . HIS A 1 388 ? 23.914 -14.094 -17.268 1.00 82.31 388 HIS A C 1
ATOM 3198 O O . HIS A 1 388 ? 24.434 -14.024 -16.156 1.00 82.31 388 HIS A O 1
ATOM 3204 N N . PHE A 1 389 ? 22.797 -13.433 -17.575 1.00 70.44 389 PHE A N 1
ATOM 3205 C CA . PHE A 1 389 ? 22.177 -12.441 -16.696 1.00 70.44 389 PHE A CA 1
ATOM 3206 C C . PHE A 1 389 ? 20.871 -12.898 -16.036 1.00 70.44 389 PHE A C 1
ATOM 3208 O O . PHE A 1 389 ? 20.241 -12.084 -15.364 1.00 70.44 389 PHE A O 1
ATOM 3215 N N . ASP A 1 390 ? 20.479 -14.162 -16.218 1.00 71.69 390 ASP A N 1
ATOM 3216 C CA . ASP A 1 390 ? 19.201 -14.724 -15.758 1.00 71.69 390 ASP A CA 1
ATOM 3217 C C . ASP A 1 390 ? 17.995 -13.879 -16.214 1.00 71.69 390 ASP A C 1
ATOM 3219 O O . ASP A 1 390 ? 17.196 -13.365 -15.431 1.00 71.69 390 ASP A O 1
ATOM 3223 N N . LEU A 1 391 ? 17.916 -13.663 -17.530 1.00 77.06 391 LEU A N 1
ATOM 3224 C CA . LEU A 1 391 ? 16.872 -12.872 -18.184 1.00 77.06 391 LEU A CA 1
ATOM 3225 C C . LEU A 1 391 ? 16.043 -13.733 -19.136 1.00 77.06 391 LEU A C 1
ATOM 3227 O O . LEU A 1 391 ? 16.431 -14.830 -19.527 1.00 77.06 391 LEU A O 1
ATOM 3231 N N . ASN A 1 392 ? 14.904 -13.190 -19.566 1.00 83.81 392 ASN A N 1
ATOM 3232 C CA . ASN A 1 392 ? 14.022 -13.832 -20.535 1.00 83.81 392 ASN A CA 1
ATOM 3233 C C . ASN A 1 392 ? 13.763 -12.933 -21.751 1.00 83.81 392 ASN A C 1
ATOM 3235 O O . ASN A 1 392 ? 12.615 -12.660 -22.089 1.00 83.81 392 ASN A O 1
ATOM 3239 N N . LEU A 1 393 ? 14.824 -12.411 -22.374 1.00 87.50 393 LEU A N 1
ATOM 3240 C CA . LEU A 1 393 ? 14.710 -11.644 -23.611 1.00 87.50 393 LEU A CA 1
ATOM 3241 C C . LEU A 1 393 ? 14.224 -12.540 -24.762 1.00 87.50 393 LEU A C 1
ATOM 3243 O O . LEU A 1 393 ? 14.817 -13.581 -25.041 1.00 87.50 393 LEU A O 1
ATOM 3247 N N . GLU A 1 394 ? 13.180 -12.114 -25.464 1.00 88.06 394 GLU A N 1
ATOM 3248 C CA . GLU A 1 394 ? 12.538 -12.859 -26.546 1.00 88.06 394 GLU A CA 1
ATOM 3249 C C . GLU A 1 394 ? 12.702 -12.104 -27.879 1.00 88.06 394 GLU A C 1
ATOM 3251 O O . GLU A 1 394 ? 12.119 -11.026 -28.039 1.00 88.06 394 GLU A O 1
ATOM 3256 N N . PRO A 1 395 ? 13.469 -12.630 -28.856 1.00 90.25 395 PRO A N 1
ATOM 3257 C CA . PRO A 1 395 ? 13.525 -12.045 -30.189 1.00 90.25 395 PRO A CA 1
ATOM 3258 C C . PRO A 1 395 ? 12.236 -12.326 -30.966 1.00 90.25 395 PRO A C 1
ATOM 3260 O O . PRO A 1 395 ? 11.824 -13.477 -31.109 1.00 90.25 395 PRO A O 1
ATOM 3263 N N . ILE A 1 396 ? 11.633 -11.276 -31.521 1.00 86.81 396 ILE A N 1
ATOM 3264 C CA . ILE A 1 396 ? 10.418 -11.352 -32.335 1.00 86.81 396 ILE A CA 1
ATOM 3265 C C . ILE A 1 396 ? 10.749 -10.972 -33.775 1.00 86.81 396 ILE A C 1
ATOM 3267 O O . ILE A 1 396 ? 11.207 -9.861 -34.038 1.00 86.81 396 ILE A O 1
ATOM 3271 N N . ARG A 1 397 ? 10.448 -11.882 -34.708 1.00 84.62 397 ARG A N 1
ATOM 3272 C CA . ARG A 1 397 ? 10.515 -11.666 -36.159 1.00 84.62 397 ARG A CA 1
ATOM 3273 C C . ARG A 1 397 ? 9.112 -11.854 -36.745 1.00 84.62 397 ARG A C 1
ATOM 3275 O O . ARG A 1 397 ? 8.553 -12.950 -36.691 1.00 84.62 397 ARG A O 1
ATOM 3282 N N . ILE A 1 398 ? 8.511 -10.774 -37.243 1.00 69.38 398 ILE A N 1
ATOM 3283 C CA . ILE A 1 398 ? 7.074 -10.736 -37.579 1.00 69.38 398 ILE A CA 1
A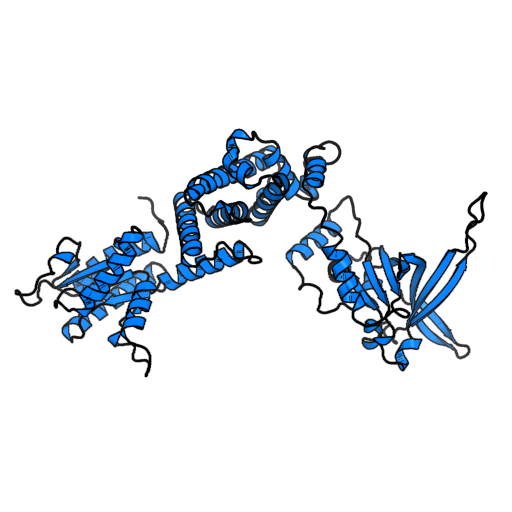TOM 3284 C C . ILE A 1 398 ? 6.697 -11.655 -38.754 1.00 69.38 398 ILE A C 1
ATOM 3286 O O . ILE A 1 398 ? 5.605 -12.213 -38.779 1.00 69.38 398 ILE A O 1
ATOM 3290 N N . ASP A 1 399 ? 7.607 -11.892 -39.703 1.00 66.81 399 ASP A N 1
ATOM 3291 C CA . ASP A 1 399 ? 7.377 -12.782 -40.850 1.00 66.81 399 ASP A CA 1
ATOM 3292 C C . ASP A 1 399 ? 7.214 -14.263 -40.449 1.00 66.81 399 ASP A C 1
ATOM 3294 O O . ASP A 1 399 ? 6.675 -15.057 -41.226 1.00 66.81 399 ASP A O 1
ATOM 3298 N N . GLN A 1 400 ? 7.614 -14.626 -39.223 1.00 65.81 400 GLN A N 1
ATOM 3299 C CA . GLN A 1 400 ? 7.410 -15.949 -38.623 1.00 65.81 400 GLN A CA 1
ATOM 3300 C C . GLN A 1 400 ? 6.101 -16.050 -37.813 1.00 65.81 400 GLN A C 1
ATOM 3302 O O . GLN A 1 400 ? 5.646 -17.157 -37.521 1.00 65.81 400 GLN A O 1
ATOM 3307 N N . TYR A 1 401 ? 5.446 -14.925 -37.504 1.00 56.97 401 TYR A N 1
ATOM 3308 C CA . TYR A 1 401 ? 4.159 -14.865 -36.806 1.00 56.97 401 TYR A CA 1
ATOM 3309 C C . TYR A 1 401 ? 2.999 -14.838 -37.815 1.00 56.97 401 TYR A C 1
ATOM 3311 O O . TYR A 1 401 ? 2.428 -13.802 -38.134 1.00 56.97 401 TYR A O 1
ATOM 3319 N N . ARG A 1 402 ? 2.607 -16.007 -38.335 1.00 49.53 402 ARG A N 1
ATOM 3320 C CA . ARG A 1 402 ? 1.344 -16.152 -39.082 1.00 49.53 402 ARG A CA 1
ATOM 3321 C C . ARG A 1 402 ? 0.220 -16.563 -38.131 1.00 49.53 402 ARG A C 1
ATOM 3323 O O . ARG A 1 402 ? -0.060 -17.753 -38.002 1.00 49.53 402 ARG A O 1
ATOM 3330 N N . LYS A 1 403 ? -0.451 -15.605 -37.483 1.00 44.62 403 LYS A N 1
ATOM 3331 C CA . LYS A 1 403 ? -1.802 -15.849 -36.945 1.00 44.62 403 LYS A CA 1
ATOM 3332 C C . LYS A 1 403 ? -2.834 -15.441 -37.989 1.00 44.62 403 LYS A C 1
ATOM 3334 O O . LYS A 1 403 ? -2.744 -14.387 -38.607 1.00 44.62 403 LYS A O 1
ATOM 3339 N N . GLY A 1 404 ? -3.751 -16.363 -38.261 1.00 42.94 404 GLY A N 1
ATOM 3340 C CA . GLY A 1 404 ? -4.719 -16.248 -39.337 1.00 42.94 404 GLY A CA 1
ATOM 3341 C C . GLY A 1 404 ? -5.659 -15.058 -39.162 1.00 42.94 404 GLY A C 1
ATOM 3342 O O . GLY A 1 404 ? -6.250 -14.889 -38.107 1.00 42.94 404 GLY A O 1
ATOM 3343 N N . VAL A 1 405 ? -5.817 -14.335 -40.271 1.00 47.09 405 VAL A N 1
ATOM 3344 C CA . VAL A 1 405 ? -6.990 -13.566 -40.710 1.00 47.09 405 VAL A CA 1
ATOM 3345 C C . VAL A 1 405 ? -7.479 -12.430 -39.785 1.00 47.09 405 VAL A C 1
ATOM 3347 O O . VAL A 1 405 ? -7.976 -12.646 -38.685 1.00 47.09 405 VAL A O 1
ATOM 3350 N N . THR A 1 406 ? -7.535 -11.225 -40.372 1.00 41.00 406 THR A N 1
ATOM 3351 C CA . THR A 1 406 ? -8.424 -10.079 -40.040 1.00 41.00 406 THR A CA 1
ATOM 3352 C C . THR A 1 406 ? -7.930 -8.939 -39.130 1.00 41.00 406 THR A C 1
ATOM 3354 O O . THR A 1 406 ? -8.752 -8.144 -38.689 1.00 41.00 406 THR A O 1
ATOM 3357 N N . TYR A 1 407 ? -6.621 -8.752 -38.932 1.00 42.75 407 TYR A N 1
ATOM 3358 C CA . TYR A 1 407 ? -6.061 -7.466 -38.470 1.00 42.75 407 TYR A CA 1
ATOM 3359 C C . TYR A 1 407 ? -4.925 -7.025 -39.401 1.00 42.75 407 TYR A C 1
ATOM 3361 O O . TYR A 1 407 ? -4.206 -7.863 -39.946 1.00 42.75 407 TYR A O 1
ATOM 3369 N N . GLY A 1 408 ? -4.806 -5.719 -39.662 1.00 59.06 408 GLY A N 1
ATOM 3370 C CA . GLY A 1 408 ? -3.772 -5.188 -40.547 1.00 59.06 408 GLY A CA 1
ATOM 3371 C C . GLY A 1 408 ? -2.392 -5.511 -39.982 1.00 59.06 408 GLY A C 1
ATOM 3372 O O . GLY A 1 408 ? -2.043 -5.020 -38.915 1.00 59.06 408 GLY A O 1
ATOM 3373 N N . ILE A 1 409 ? -1.606 -6.316 -40.703 1.00 60.91 409 ILE A N 1
ATOM 3374 C CA . ILE A 1 409 ? -0.242 -6.737 -40.322 1.00 60.91 409 ILE A CA 1
ATOM 3375 C C . ILE A 1 409 ? 0.612 -5.531 -39.876 1.00 60.91 409 ILE A C 1
ATOM 3377 O O . ILE A 1 409 ? 1.428 -5.636 -38.966 1.00 60.91 409 ILE A O 1
ATOM 3381 N N . SER A 1 410 ? 0.375 -4.357 -40.469 1.00 64.56 410 SER A N 1
ATOM 3382 C CA . SER A 1 410 ? 1.026 -3.094 -40.115 1.00 64.56 410 SER A CA 1
ATOM 3383 C C . SER A 1 410 ? 0.757 -2.623 -38.678 1.00 64.56 410 SER A C 1
ATOM 3385 O O . SER A 1 410 ? 1.695 -2.186 -38.017 1.00 64.56 410 SER A O 1
ATOM 3387 N N . ASP A 1 411 ? -0.469 -2.735 -38.159 1.00 69.44 411 ASP A N 1
ATOM 3388 C CA . ASP A 1 411 ? -0.790 -2.303 -36.788 1.00 69.44 411 ASP A CA 1
ATOM 3389 C C . ASP A 1 411 ? -0.161 -3.237 -35.749 1.00 69.44 411 ASP A C 1
ATOM 3391 O O . ASP A 1 411 ? 0.303 -2.790 -34.700 1.00 69.44 411 ASP A O 1
ATOM 3395 N N . GLU A 1 412 ? -0.095 -4.533 -36.059 1.00 69.81 412 GLU A N 1
ATOM 3396 C CA . GLU A 1 412 ? 0.554 -5.539 -35.217 1.00 69.81 412 GLU A CA 1
ATOM 3397 C C . GLU A 1 412 ? 2.076 -5.323 -35.164 1.00 69.81 412 GLU A C 1
ATOM 3399 O O . GLU A 1 412 ? 2.658 -5.352 -34.080 1.00 69.81 412 GLU A O 1
ATOM 3404 N N . ILE A 1 413 ? 2.709 -4.989 -36.296 1.00 78.69 413 ILE A N 1
ATOM 3405 C CA . ILE A 1 413 ? 4.126 -4.588 -36.358 1.00 78.69 413 ILE A CA 1
ATOM 3406 C C . ILE A 1 413 ? 4.387 -3.358 -35.485 1.00 78.69 413 ILE A C 1
ATOM 3408 O O . ILE A 1 413 ? 5.258 -3.391 -34.615 1.00 78.69 413 ILE A O 1
ATOM 3412 N N . LEU A 1 414 ? 3.616 -2.282 -35.670 1.00 81.88 414 LEU A N 1
ATOM 3413 C CA . LEU A 1 414 ? 3.798 -1.049 -34.897 1.00 81.88 414 LEU A CA 1
ATOM 3414 C C . LEU A 1 414 ? 3.541 -1.273 -33.404 1.00 81.88 414 LEU A C 1
ATOM 3416 O O . LEU A 1 414 ? 4.243 -0.704 -32.566 1.00 81.88 414 LEU A O 1
ATOM 3420 N N . LYS A 1 415 ? 2.571 -2.126 -33.060 1.00 77.38 415 LYS A N 1
ATOM 3421 C CA . LYS A 1 415 ? 2.318 -2.545 -31.682 1.00 77.38 415 LYS A CA 1
ATOM 3422 C C . LYS A 1 415 ? 3.518 -3.294 -31.105 1.00 77.38 415 LYS A C 1
ATOM 3424 O O . LYS A 1 415 ? 3.972 -2.926 -30.029 1.00 77.38 415 LYS A O 1
ATOM 3429 N N . HIS A 1 416 ? 4.071 -4.278 -31.813 1.00 77.69 416 HIS A N 1
ATOM 3430 C CA . HIS A 1 416 ? 5.245 -5.023 -31.352 1.00 77.69 416 HIS A CA 1
ATOM 3431 C C . HIS A 1 416 ? 6.494 -4.153 -31.203 1.00 77.69 416 HIS A C 1
ATOM 3433 O O . HIS A 1 416 ? 7.250 -4.366 -30.261 1.00 77.69 416 HIS A O 1
ATOM 3439 N N . ILE A 1 417 ? 6.692 -3.158 -32.071 1.00 81.69 417 ILE A N 1
ATOM 3440 C CA . ILE A 1 417 ? 7.791 -2.190 -31.935 1.00 81.69 417 ILE A CA 1
ATOM 3441 C C . ILE A 1 417 ? 7.570 -1.295 -30.715 1.00 81.69 417 ILE A C 1
ATOM 3443 O O . ILE A 1 417 ? 8.479 -1.118 -29.914 1.00 81.69 417 ILE A O 1
ATOM 3447 N N . ARG A 1 418 ? 6.354 -0.765 -30.532 1.00 76.56 418 ARG A N 1
ATOM 3448 C CA . ARG A 1 418 ? 6.015 0.105 -29.394 1.00 76.56 418 ARG A CA 1
ATOM 3449 C C . ARG A 1 418 ? 6.084 -0.624 -28.052 1.00 76.56 418 ARG A C 1
ATOM 3451 O O . ARG A 1 418 ? 6.428 -0.018 -27.041 1.00 76.56 418 ARG A O 1
ATOM 3458 N N . GLU A 1 419 ? 5.675 -1.889 -28.035 1.00 69.06 419 GLU A N 1
ATOM 3459 C CA . GLU A 1 419 ? 5.696 -2.748 -26.852 1.00 69.06 419 GLU A CA 1
ATOM 3460 C C . GLU A 1 419 ? 7.067 -3.381 -26.610 1.00 69.06 419 GLU A C 1
ATOM 3462 O O . GLU A 1 419 ? 7.331 -3.777 -25.481 1.00 69.06 419 GLU A O 1
ATOM 3467 N N . GLY A 1 420 ? 7.918 -3.483 -27.633 1.00 68.75 420 GLY A N 1
ATOM 3468 C CA . GLY A 1 420 ? 9.280 -3.996 -27.536 1.00 68.75 420 GLY A CA 1
ATOM 3469 C C . GLY A 1 420 ? 10.209 -3.023 -26.812 1.00 68.75 420 GLY A C 1
ATOM 3470 O O . GLY A 1 420 ? 10.141 -1.811 -26.996 1.00 68.75 420 GLY A O 1
ATOM 3471 N N . GLY A 1 421 ? 11.099 -3.554 -25.972 1.00 73.81 421 GLY A N 1
ATOM 3472 C CA . GLY A 1 421 ? 12.061 -2.744 -25.216 1.00 73.81 421 GLY A CA 1
ATOM 3473 C C . GLY A 1 421 ? 13.334 -2.395 -25.994 1.00 73.81 421 GLY A C 1
ATOM 3474 O O . GLY A 1 421 ? 14.131 -1.583 -25.516 1.00 73.81 421 GLY A O 1
ATOM 3475 N N . LEU A 1 422 ? 13.558 -3.049 -27.134 1.00 89.06 422 LEU A N 1
ATOM 3476 C CA . LEU A 1 422 ? 14.750 -2.942 -27.971 1.00 89.06 422 LEU A CA 1
ATOM 3477 C C . LEU A 1 422 ? 14.391 -3.291 -29.421 1.00 89.06 422 LEU A C 1
ATOM 3479 O O . LEU A 1 422 ? 13.694 -4.280 -29.651 1.00 89.06 422 LEU A O 1
ATOM 3483 N N . LEU A 1 423 ? 14.918 -2.533 -30.385 1.00 93.75 423 LEU A N 1
ATOM 3484 C CA . LEU A 1 423 ? 14.865 -2.852 -31.812 1.00 93.75 423 LEU A CA 1
ATOM 3485 C C . LEU A 1 423 ? 16.269 -3.159 -32.347 1.00 93.75 423 LEU A C 1
ATOM 3487 O O . LEU A 1 423 ? 17.199 -2.375 -32.161 1.00 93.75 423 LEU A O 1
ATOM 3491 N N . ILE A 1 424 ? 16.405 -4.275 -33.066 1.00 95.31 424 ILE A N 1
ATOM 3492 C CA . ILE A 1 424 ? 17.585 -4.616 -33.868 1.00 95.31 424 ILE A CA 1
ATOM 3493 C C . ILE A 1 424 ? 17.173 -4.576 -35.343 1.00 95.31 424 ILE A C 1
ATOM 3495 O O . ILE A 1 424 ? 16.351 -5.387 -35.767 1.00 95.31 424 ILE A O 1
ATOM 3499 N N . GLY A 1 425 ? 17.716 -3.634 -36.117 1.00 94.56 425 GLY A N 1
ATOM 3500 C CA . GLY A 1 425 ? 17.356 -3.421 -37.524 1.00 94.56 425 GLY A CA 1
ATOM 3501 C C . GLY A 1 425 ? 18.524 -3.636 -38.482 1.00 94.56 425 GLY A C 1
ATOM 3502 O O . GLY A 1 425 ? 19.563 -2.995 -38.335 1.00 94.56 425 GLY A O 1
ATOM 3503 N N . ASP A 1 426 ? 18.355 -4.499 -39.486 1.00 94.00 426 ASP A N 1
ATOM 3504 C CA . ASP A 1 426 ? 19.376 -4.771 -40.507 1.00 94.00 426 ASP A CA 1
ATOM 3505 C C . ASP A 1 426 ? 19.161 -3.960 -41.793 1.00 94.00 426 ASP A C 1
ATOM 3507 O O . ASP A 1 426 ? 18.272 -4.229 -42.605 1.00 94.00 426 ASP A O 1
ATOM 3511 N N . LEU A 1 427 ? 20.036 -2.975 -42.006 1.00 93.25 427 LEU A N 1
ATOM 3512 C CA . LEU A 1 427 ? 19.964 -2.034 -43.124 1.00 93.25 427 LEU A CA 1
ATOM 3513 C C . LEU A 1 427 ? 20.630 -2.557 -44.409 1.00 93.25 427 LEU A C 1
ATOM 3515 O O . LEU A 1 427 ? 20.574 -1.876 -45.436 1.00 93.25 427 LEU A O 1
ATOM 3519 N N . THR A 1 428 ? 21.230 -3.751 -44.372 1.00 90.38 428 THR A N 1
ATOM 3520 C CA . THR A 1 428 ? 22.090 -4.333 -45.421 1.00 90.38 428 THR A CA 1
ATOM 3521 C C . THR A 1 428 ? 21.470 -4.373 -46.816 1.00 90.38 428 THR A C 1
ATOM 3523 O O . THR A 1 428 ? 22.195 -4.307 -47.797 1.00 90.38 428 THR A O 1
ATOM 3526 N N . TYR A 1 429 ? 20.147 -4.502 -46.937 1.00 89.12 429 TYR A N 1
ATOM 3527 C CA . TYR A 1 429 ? 19.469 -4.691 -48.229 1.00 89.12 429 TYR A CA 1
ATOM 3528 C C . TYR A 1 429 ? 18.538 -3.545 -48.625 1.00 89.12 429 TYR A C 1
ATOM 3530 O O . TYR A 1 429 ? 17.673 -3.745 -49.476 1.00 89.12 429 TYR A O 1
ATOM 3538 N N . GLU A 1 430 ? 18.674 -2.376 -47.995 1.00 88.44 430 GLU A N 1
ATOM 3539 C CA . GLU A 1 430 ? 17.846 -1.193 -48.284 1.00 88.44 430 GLU A CA 1
ATOM 3540 C C . GLU A 1 430 ? 16.329 -1.472 -48.227 1.00 88.44 430 GLU A C 1
ATOM 3542 O O . GLU A 1 430 ? 15.539 -0.895 -48.974 1.00 88.44 430 GLU A O 1
ATOM 3547 N N . ASN A 1 431 ? 15.905 -2.396 -47.360 1.00 89.56 431 ASN A N 1
ATOM 3548 C CA . ASN A 1 431 ? 14.516 -2.833 -47.309 1.00 89.56 431 ASN A CA 1
ATOM 3549 C C . ASN A 1 431 ? 13.615 -1.727 -46.738 1.00 89.56 431 ASN A C 1
ATOM 3551 O O . ASN A 1 431 ? 13.782 -1.322 -45.591 1.00 89.56 431 ASN A O 1
ATOM 3555 N N . ALA A 1 432 ? 12.630 -1.276 -47.518 1.00 89.88 432 ALA A N 1
ATOM 3556 C CA . ALA A 1 432 ? 11.747 -0.174 -47.135 1.00 89.88 432 ALA A CA 1
ATOM 3557 C C . ALA A 1 432 ? 11.004 -0.408 -45.805 1.00 89.88 432 ALA A C 1
ATOM 3559 O O . ALA A 1 432 ? 10.842 0.538 -45.035 1.00 89.88 432 ALA A O 1
ATOM 3560 N N . ASN A 1 433 ? 10.615 -1.652 -45.501 1.00 88.62 433 ASN A N 1
ATOM 3561 C CA . ASN A 1 433 ? 9.936 -1.977 -44.245 1.00 88.62 433 ASN A CA 1
ATOM 3562 C C . ASN A 1 433 ? 10.881 -1.803 -43.056 1.00 88.62 433 ASN A C 1
ATOM 3564 O O . ASN A 1 433 ? 10.502 -1.169 -42.080 1.00 88.62 433 ASN A O 1
ATOM 3568 N N . VAL A 1 434 ? 12.136 -2.253 -43.173 1.00 91.00 434 VAL A N 1
ATOM 3569 C CA . VAL A 1 434 ? 13.135 -2.065 -42.110 1.00 91.00 434 VAL A CA 1
ATOM 3570 C C . VAL A 1 434 ? 13.357 -0.579 -41.827 1.00 91.00 434 VAL A C 1
ATOM 3572 O O . VAL A 1 434 ? 13.363 -0.157 -40.674 1.00 91.00 434 VAL A O 1
ATOM 3575 N N . TYR A 1 435 ? 13.479 0.246 -42.870 1.00 92.62 435 TYR A N 1
ATOM 3576 C CA . TYR A 1 435 ? 13.637 1.694 -42.697 1.00 92.62 435 TYR A CA 1
ATOM 3577 C C . TYR A 1 435 ? 12.401 2.347 -42.060 1.00 92.62 435 TYR A C 1
ATOM 3579 O O . TYR A 1 435 ? 12.552 3.253 -41.242 1.00 92.62 435 TYR A O 1
ATOM 3587 N N . HIS A 1 436 ? 11.194 1.888 -42.399 1.00 91.69 436 HIS A N 1
ATOM 3588 C CA . HIS A 1 436 ? 9.954 2.359 -41.782 1.00 91.69 436 HIS A CA 1
ATOM 3589 C C . HIS A 1 436 ? 9.876 1.990 -40.292 1.00 91.69 436 HIS A C 1
ATOM 3591 O O . HIS A 1 436 ? 9.585 2.844 -39.458 1.00 91.69 436 HIS A O 1
ATOM 3597 N N . GLU A 1 437 ? 10.190 0.744 -39.944 1.00 92.12 437 GLU A N 1
ATOM 3598 C CA . GLU A 1 437 ? 10.165 0.231 -38.570 1.00 92.12 437 GLU A CA 1
ATOM 3599 C C . GLU A 1 437 ? 11.224 0.911 -37.688 1.00 92.12 437 GLU A C 1
ATOM 3601 O O . GLU A 1 437 ? 10.919 1.360 -36.580 1.00 92.12 437 GLU A O 1
ATOM 3606 N N . VAL A 1 438 ? 12.446 1.082 -38.210 1.00 93.12 438 VAL A N 1
ATOM 3607 C CA . VAL A 1 438 ? 13.507 1.866 -37.560 1.00 93.12 438 VAL A CA 1
ATOM 3608 C C . VAL A 1 438 ? 13.076 3.321 -37.390 1.00 93.12 438 VAL A C 1
ATOM 3610 O O . VAL A 1 438 ? 13.242 3.878 -36.308 1.00 93.12 438 VAL A O 1
ATOM 3613 N N . GLY A 1 439 ? 12.495 3.940 -38.422 1.00 91.81 439 GLY A N 1
ATOM 3614 C CA . GLY A 1 439 ? 12.009 5.320 -38.359 1.00 91.81 439 GLY A CA 1
ATOM 3615 C C . GLY A 1 439 ? 10.922 5.520 -37.300 1.00 91.81 439 GLY A C 1
ATOM 3616 O O . GLY A 1 439 ? 10.968 6.494 -36.550 1.00 91.81 439 GLY A O 1
ATOM 3617 N N . TYR A 1 440 ? 9.990 4.571 -37.183 1.00 91.00 440 TYR A N 1
ATOM 3618 C CA . TYR A 1 440 ? 8.958 4.586 -36.147 1.00 91.00 440 TYR A CA 1
ATOM 3619 C C . TYR A 1 440 ? 9.561 4.488 -34.740 1.00 91.00 440 TYR A C 1
ATOM 3621 O O . TYR A 1 440 ? 9.247 5.311 -33.879 1.00 91.00 440 TYR A O 1
ATOM 3629 N N . MET A 1 441 ? 10.482 3.541 -34.519 1.00 90.12 441 MET A N 1
ATOM 3630 C CA . MET A 1 441 ? 11.179 3.410 -33.236 1.00 90.12 441 MET A CA 1
ATOM 3631 C C . MET A 1 441 ? 12.009 4.655 -32.908 1.00 90.12 441 MET A C 1
ATOM 3633 O O . MET A 1 441 ? 12.010 5.109 -31.770 1.00 90.12 441 MET A O 1
ATOM 3637 N N . MET A 1 442 ? 12.671 5.259 -33.899 1.00 89.69 442 MET A N 1
ATOM 3638 C CA . MET A 1 442 ? 13.414 6.507 -33.711 1.00 89.69 442 MET A CA 1
ATOM 3639 C C . MET A 1 442 ? 12.521 7.646 -33.224 1.00 89.69 442 MET A C 1
ATOM 3641 O O . MET A 1 442 ? 12.944 8.385 -32.339 1.00 89.69 442 MET A O 1
ATOM 3645 N N . GLY A 1 443 ? 11.305 7.775 -33.763 1.00 85.62 443 GLY A N 1
ATOM 3646 C CA . GLY A 1 443 ? 10.327 8.751 -33.277 1.00 85.62 443 GLY A CA 1
ATOM 3647 C C . GLY A 1 443 ? 9.995 8.535 -31.799 1.00 85.62 443 GLY A C 1
ATOM 3648 O O . GLY A 1 443 ? 10.099 9.466 -31.006 1.00 85.62 443 GLY A O 1
ATOM 3649 N N . LEU A 1 444 ? 9.706 7.286 -31.414 1.00 81.19 444 LEU A N 1
ATOM 3650 C CA . LEU A 1 444 ? 9.417 6.921 -30.021 1.00 81.19 444 LEU A CA 1
ATOM 3651 C C . LEU A 1 444 ? 10.611 7.156 -29.080 1.00 81.19 444 LEU A C 1
ATOM 3653 O O . LEU A 1 444 ? 10.428 7.599 -27.948 1.00 81.19 444 LEU A O 1
ATOM 3657 N N . CYS A 1 445 ? 11.831 6.845 -29.525 1.00 81.56 445 CYS A N 1
ATOM 3658 C CA . CYS A 1 445 ? 13.038 7.002 -28.717 1.00 81.56 445 CYS A CA 1
ATOM 3659 C C . CYS A 1 445 ? 13.447 8.463 -28.541 1.00 81.56 445 CYS A C 1
ATOM 3661 O O . CYS A 1 445 ? 13.972 8.802 -27.482 1.00 81.56 445 CYS A O 1
ATOM 3663 N N . HIS A 1 446 ? 13.219 9.309 -29.551 1.00 79.50 446 HIS A N 1
ATOM 3664 C CA . HIS A 1 446 ? 13.608 10.718 -29.521 1.00 79.50 446 HIS A CA 1
ATOM 3665 C C . HIS A 1 446 ? 12.851 11.499 -28.445 1.00 79.50 446 HIS A C 1
ATOM 3667 O O . HIS A 1 446 ? 13.464 12.243 -27.688 1.00 79.50 446 HIS A O 1
ATOM 3673 N N . GLU A 1 447 ? 11.541 11.270 -28.319 1.00 66.81 447 GLU A N 1
ATOM 3674 C CA . GLU A 1 447 ? 10.723 11.884 -27.264 1.00 66.81 447 GLU A CA 1
ATOM 3675 C C . GLU A 1 447 ? 11.149 11.435 -25.855 1.00 66.81 447 GLU A C 1
ATOM 3677 O O . GLU A 1 447 ? 10.961 12.165 -24.889 1.00 66.81 447 GLU A O 1
ATOM 3682 N N . ARG A 1 448 ? 11.752 10.244 -25.735 1.00 65.81 448 ARG A N 1
ATOM 3683 C CA . ARG A 1 448 ? 12.093 9.596 -24.456 1.00 65.81 448 ARG A CA 1
ATOM 3684 C C . ARG A 1 448 ? 13.575 9.684 -24.073 1.00 65.81 448 ARG A C 1
ATOM 3686 O O . ARG A 1 448 ? 13.943 9.189 -23.012 1.00 65.81 448 ARG A O 1
ATOM 3693 N N . GLY A 1 449 ? 14.442 10.207 -24.944 1.00 71.69 449 GLY A N 1
ATOM 3694 C CA . GLY A 1 449 ? 15.903 10.173 -24.757 1.00 71.69 449 GLY A CA 1
ATOM 3695 C C . GLY A 1 449 ? 16.463 8.750 -24.601 1.00 71.69 449 GLY A C 1
ATOM 3696 O O . GLY A 1 449 ? 17.261 8.476 -23.702 1.00 71.69 449 GLY A O 1
ATOM 3697 N N . THR A 1 450 ? 15.968 7.807 -25.409 1.00 76.88 450 THR A N 1
ATOM 3698 C CA . THR A 1 450 ? 16.295 6.367 -25.319 1.00 76.88 450 THR A CA 1
ATOM 3699 C C . THR A 1 450 ? 16.854 5.808 -26.624 1.00 76.88 450 THR A C 1
ATOM 3701 O O . THR A 1 450 ? 16.570 4.676 -27.009 1.00 76.88 450 THR A O 1
ATOM 3704 N N . GLU A 1 451 ? 17.669 6.586 -27.334 1.00 81.31 451 GLU A N 1
ATOM 3705 C CA . GLU A 1 451 ? 18.218 6.199 -28.635 1.00 81.31 451 GLU A CA 1
ATOM 3706 C C . GLU A 1 451 ? 19.050 4.908 -28.596 1.00 81.31 451 GLU A C 1
ATOM 3708 O O . GLU A 1 451 ? 19.173 4.236 -29.619 1.00 81.31 451 GLU A O 1
ATOM 3713 N N . GLU A 1 452 ? 19.580 4.511 -27.434 1.00 80.44 452 GLU A N 1
ATOM 3714 C CA . GLU A 1 452 ? 20.315 3.248 -27.283 1.00 80.44 452 GLU A CA 1
ATOM 3715 C C . GLU A 1 452 ? 19.416 1.998 -27.299 1.00 80.44 452 GLU A C 1
ATOM 3717 O O . GLU A 1 452 ? 19.918 0.879 -27.225 1.00 80.44 452 GLU A O 1
ATOM 3722 N N . GLN A 1 453 ? 18.094 2.160 -27.425 1.00 86.81 453 GLN A N 1
ATOM 3723 C CA . GLN A 1 453 ? 17.152 1.065 -27.690 1.00 86.81 453 GLN A CA 1
ATOM 3724 C C . GLN A 1 453 ? 17.094 0.671 -29.176 1.00 86.81 453 GLN A C 1
ATOM 3726 O O . GLN A 1 453 ? 16.261 -0.152 -29.560 1.00 86.81 453 GLN A O 1
ATOM 3731 N N . ILE A 1 454 ? 17.955 1.247 -30.019 1.00 92.38 454 ILE A N 1
ATOM 3732 C CA . ILE A 1 454 ? 18.028 0.959 -31.451 1.00 92.38 454 ILE A CA 1
ATOM 3733 C C . ILE A 1 454 ? 19.441 0.494 -31.792 1.00 92.38 454 ILE A C 1
ATOM 3735 O O . ILE A 1 454 ? 20.395 1.269 -31.748 1.00 92.38 454 ILE A O 1
ATOM 3739 N N . ILE A 1 455 ? 19.568 -0.771 -32.187 1.00 94.75 455 ILE A N 1
ATOM 3740 C CA . ILE A 1 455 ? 20.815 -1.346 -32.692 1.00 94.75 455 ILE A CA 1
ATOM 3741 C C . ILE A 1 455 ? 20.669 -1.536 -34.200 1.00 94.75 455 ILE A C 1
ATOM 3743 O O . ILE A 1 455 ? 19.818 -2.289 -34.669 1.00 94.75 455 ILE A O 1
ATOM 3747 N N . LEU A 1 456 ? 21.507 -0.847 -34.971 1.00 96.06 456 LEU A N 1
ATOM 3748 C CA . LEU A 1 456 ? 21.504 -0.930 -36.430 1.00 96.06 456 LEU A CA 1
ATOM 3749 C C . LEU A 1 456 ? 22.630 -1.842 -36.906 1.00 96.06 456 LEU A C 1
ATOM 3751 O O . LEU A 1 456 ? 23.766 -1.701 -36.456 1.00 96.06 456 LEU A O 1
ATOM 3755 N N . LEU A 1 457 ? 22.328 -2.744 -37.835 1.00 95.50 457 LEU A N 1
ATOM 3756 C CA . LEU A 1 457 ? 23.274 -3.691 -38.421 1.00 95.50 457 LEU A CA 1
ATOM 3757 C C . LEU A 1 457 ? 23.519 -3.367 -39.900 1.00 95.50 457 LEU A C 1
ATOM 3759 O O . LEU A 1 457 ? 22.629 -2.867 -40.594 1.00 95.50 457 LEU A O 1
ATOM 3763 N N . PHE A 1 458 ? 24.728 -3.656 -40.385 1.00 93.62 458 PHE A N 1
ATOM 3764 C CA . PHE A 1 458 ? 25.070 -3.544 -41.803 1.00 93.62 458 PHE A CA 1
ATOM 3765 C C . PHE A 1 458 ? 26.190 -4.520 -42.198 1.00 93.62 458 PHE A C 1
ATOM 3767 O O . PHE A 1 458 ? 27.307 -4.433 -41.683 1.00 93.62 458 PHE A O 1
ATOM 3774 N N . ASN A 1 459 ? 25.923 -5.423 -43.140 1.00 91.56 459 ASN A N 1
ATOM 3775 C CA . ASN A 1 459 ? 26.919 -6.347 -43.673 1.00 91.56 459 ASN A CA 1
ATOM 3776 C C . ASN A 1 459 ? 27.754 -5.673 -44.775 1.00 91.56 459 ASN A C 1
ATOM 3778 O O . ASN A 1 459 ? 27.229 -5.295 -45.820 1.00 91.56 459 ASN A O 1
ATOM 3782 N N . LYS A 1 460 ? 29.067 -5.559 -44.557 1.00 88.44 460 LYS A N 1
ATOM 3783 C CA . LYS A 1 460 ? 30.041 -4.960 -45.487 1.00 88.44 460 LYS A CA 1
ATOM 3784 C C . LYS A 1 460 ? 30.251 -5.788 -46.756 1.00 88.44 460 LYS A C 1
ATOM 3786 O O . LYS A 1 460 ? 30.654 -5.228 -47.769 1.00 88.44 460 LYS A O 1
ATOM 3791 N N . GLU A 1 461 ? 30.003 -7.095 -46.689 1.00 84.19 461 GLU A N 1
ATOM 3792 C CA . GLU A 1 461 ? 30.166 -8.014 -47.822 1.00 84.19 461 GLU A CA 1
ATOM 3793 C C . GLU A 1 461 ? 28.908 -8.104 -48.691 1.00 84.19 461 GLU A C 1
ATOM 3795 O O . GLU A 1 461 ? 28.926 -8.733 -49.752 1.00 84.19 461 GLU A O 1
ATOM 3800 N N . ALA A 1 462 ? 27.803 -7.482 -48.267 1.00 76.38 462 ALA A N 1
ATOM 3801 C CA . ALA A 1 462 ? 26.665 -7.307 -49.153 1.00 76.38 462 ALA A CA 1
ATOM 3802 C C . ALA A 1 462 ? 27.054 -6.407 -50.333 1.00 76.38 462 ALA A C 1
ATOM 3804 O O . ALA A 1 462 ? 28.004 -5.631 -50.249 1.00 76.38 462 ALA A O 1
ATOM 3805 N N . ASN A 1 463 ? 26.340 -6.558 -51.452 1.00 73.00 463 ASN A N 1
ATOM 3806 C CA . ASN A 1 463 ? 26.647 -5.919 -52.734 1.00 73.00 463 ASN A CA 1
ATOM 3807 C C . ASN A 1 463 ? 27.195 -4.482 -52.573 1.00 73.00 463 ASN A C 1
ATOM 3809 O O . ASN A 1 463 ? 26.566 -3.656 -51.918 1.00 73.00 463 ASN A O 1
ATOM 3813 N N . LYS A 1 464 ? 28.347 -4.190 -53.198 1.00 69.75 464 LYS A N 1
ATOM 3814 C CA . LYS A 1 464 ? 29.106 -2.933 -53.050 1.00 69.75 464 LYS A CA 1
ATOM 3815 C C . LYS A 1 464 ? 28.320 -1.671 -53.417 1.00 69.75 464 LYS A C 1
ATOM 3817 O O . LYS A 1 464 ? 28.695 -0.589 -52.977 1.00 69.75 464 LYS A O 1
ATOM 3822 N N . ASP A 1 465 ? 27.247 -1.813 -54.191 1.00 73.56 465 ASP A N 1
ATOM 3823 C CA . ASP A 1 465 ? 26.351 -0.712 -54.560 1.00 73.56 465 ASP A CA 1
ATOM 3824 C C . ASP A 1 465 ? 25.335 -0.360 -53.458 1.00 73.56 465 ASP A C 1
ATOM 3826 O O . ASP A 1 465 ? 24.617 0.635 -53.561 1.00 73.56 465 ASP A O 1
ATOM 3830 N N . ILE A 1 466 ? 25.257 -1.165 -52.394 1.00 77.56 466 ILE A N 1
ATOM 3831 C CA . ILE A 1 466 ? 24.345 -0.943 -51.277 1.00 77.56 466 ILE A CA 1
ATOM 3832 C C . ILE A 1 466 ? 25.008 -0.037 -50.240 1.00 77.56 466 ILE A C 1
ATOM 3834 O O . ILE A 1 466 ? 26.128 -0.273 -49.787 1.00 77.56 466 ILE A O 1
ATOM 3838 N N . SER A 1 467 ? 24.282 0.996 -49.817 1.00 81.69 467 SER A N 1
ATOM 3839 C CA . SER A 1 467 ? 24.719 1.898 -48.756 1.00 81.69 467 SER A CA 1
ATOM 3840 C C . SER A 1 467 ? 23.577 2.213 -47.796 1.00 81.69 467 SER A C 1
ATOM 3842 O O . SER A 1 467 ? 22.397 2.100 -48.121 1.00 81.69 467 SER A O 1
ATOM 3844 N N . VAL A 1 468 ? 23.919 2.615 -46.574 1.00 85.31 468 VAL A N 1
ATOM 3845 C CA . VAL A 1 468 ? 22.916 3.110 -45.626 1.00 85.31 468 VAL A CA 1
ATOM 3846 C C . VAL A 1 468 ? 22.364 4.440 -46.148 1.00 85.31 468 VAL A C 1
ATOM 3848 O O . VAL A 1 468 ? 23.137 5.358 -46.430 1.00 85.31 468 VAL A O 1
ATOM 3851 N N . LYS A 1 469 ? 21.035 4.569 -46.273 1.00 86.62 469 LYS A N 1
ATOM 3852 C CA . LYS A 1 469 ? 20.412 5.802 -46.786 1.00 86.62 469 LYS A CA 1
ATOM 3853 C C . LYS A 1 469 ? 20.697 6.994 -45.863 1.00 86.62 469 LYS A C 1
ATOM 3855 O O . LYS A 1 469 ? 20.814 6.840 -44.647 1.00 86.62 469 LYS A O 1
ATOM 3860 N N . PHE A 1 470 ? 20.744 8.190 -46.455 1.00 85.75 470 PHE A N 1
ATOM 3861 C CA . PHE A 1 470 ? 21.186 9.450 -45.838 1.00 85.75 470 PHE A CA 1
ATOM 3862 C C . PHE A 1 470 ? 20.701 9.673 -44.393 1.00 85.75 470 PHE A C 1
ATOM 3864 O O . PHE A 1 470 ? 21.514 9.955 -43.517 1.00 85.75 470 PHE A O 1
ATOM 3871 N N . ASN A 1 471 ? 19.409 9.466 -44.119 1.00 79.69 471 ASN A N 1
ATOM 3872 C CA . ASN A 1 471 ? 18.810 9.716 -42.800 1.00 79.69 471 ASN A CA 1
ATOM 3873 C C . ASN A 1 471 ? 19.390 8.841 -41.672 1.00 79.69 471 ASN A C 1
ATOM 3875 O O . ASN A 1 471 ? 19.374 9.254 -40.515 1.00 79.69 471 ASN A O 1
ATOM 3879 N N . LEU A 1 472 ? 19.896 7.646 -41.995 1.00 85.69 472 LEU A N 1
ATOM 3880 C CA . LEU A 1 472 ? 20.503 6.719 -41.033 1.00 85.69 472 LEU A CA 1
ATOM 3881 C C . LEU A 1 472 ? 22.030 6.644 -41.164 1.00 85.69 472 LEU A C 1
ATOM 3883 O O . LEU A 1 472 ? 22.682 6.049 -40.312 1.00 85.69 472 LEU A O 1
ATOM 3887 N N . ALA A 1 473 ? 22.622 7.271 -42.186 1.00 80.19 473 ALA A N 1
ATOM 3888 C CA . ALA A 1 473 ? 24.060 7.203 -42.451 1.00 80.19 473 ALA A CA 1
ATOM 3889 C C . ALA A 1 473 ? 24.912 7.824 -41.327 1.00 80.19 473 ALA A C 1
ATOM 3891 O O . ALA A 1 473 ? 26.032 7.383 -41.090 1.00 80.19 473 ALA A O 1
ATOM 3892 N N . GLY A 1 474 ? 24.375 8.831 -40.627 1.00 78.75 474 GLY A N 1
ATOM 3893 C CA . GLY A 1 474 ? 25.021 9.467 -39.473 1.00 78.75 474 GLY A CA 1
ATOM 3894 C C . GLY A 1 474 ? 24.777 8.766 -38.130 1.00 78.75 474 GLY A C 1
ATOM 3895 O O . GLY A 1 474 ? 25.305 9.209 -37.113 1.00 78.75 474 GLY A O 1
ATOM 3896 N N . LYS A 1 475 ? 23.963 7.701 -38.091 1.00 84.06 475 LYS A N 1
ATOM 3897 C CA . LYS A 1 475 ? 23.698 6.924 -36.873 1.00 84.06 475 LYS A CA 1
ATOM 3898 C C . LYS A 1 475 ? 24.716 5.790 -36.743 1.00 84.06 475 LYS A C 1
ATOM 3900 O O . LYS A 1 475 ? 25.195 5.241 -37.733 1.00 84.06 475 LYS A O 1
ATOM 3905 N N . ARG A 1 476 ? 25.044 5.419 -35.503 1.00 85.38 476 ARG A N 1
ATOM 3906 C CA . ARG A 1 476 ? 25.957 4.305 -35.230 1.00 85.38 476 ARG A CA 1
ATOM 3907 C C . ARG A 1 476 ? 25.331 2.997 -35.720 1.00 85.38 476 ARG A C 1
ATOM 3909 O O . ARG A 1 476 ? 24.201 2.679 -35.370 1.00 85.38 476 ARG A O 1
ATOM 3916 N N . HIS A 1 477 ? 26.094 2.244 -36.502 1.00 89.38 477 HIS A N 1
ATOM 3917 C CA . HIS A 1 477 ? 25.710 0.937 -37.027 1.00 89.38 477 HIS A CA 1
ATOM 3918 C C . HIS A 1 477 ? 26.839 -0.078 -36.781 1.00 89.38 477 HIS A C 1
ATOM 3920 O O . HIS A 1 477 ? 28.018 0.222 -37.004 1.00 89.38 477 HIS A O 1
ATOM 3926 N N . LEU A 1 478 ? 26.491 -1.285 -36.342 1.00 93.00 478 LEU A N 1
ATOM 3927 C CA . LEU A 1 478 ? 27.405 -2.418 -36.250 1.00 93.00 478 LEU A CA 1
ATOM 3928 C C . LEU A 1 478 ? 27.682 -2.940 -37.660 1.00 93.00 478 LEU A C 1
ATOM 3930 O O . LEU A 1 478 ? 26.813 -3.530 -38.304 1.00 93.00 478 LEU A O 1
ATOM 3934 N N . ARG A 1 479 ? 28.897 -2.684 -38.154 1.00 91.88 479 ARG A N 1
ATOM 3935 C CA . ARG A 1 479 ? 29.337 -3.155 -39.470 1.00 91.88 479 ARG A CA 1
ATOM 3936 C C . ARG A 1 479 ? 30.093 -4.462 -39.340 1.00 91.88 479 ARG A C 1
ATOM 3938 O O . ARG A 1 479 ? 31.167 -4.467 -38.753 1.00 91.88 479 ARG A O 1
ATOM 3945 N N . PHE A 1 480 ? 29.597 -5.518 -39.970 1.00 93.56 480 PHE A N 1
ATOM 3946 C CA . PHE A 1 480 ? 30.192 -6.854 -39.906 1.00 93.56 480 PHE A CA 1
ATOM 3947 C C . PHE A 1 480 ? 30.457 -7.407 -41.310 1.00 93.56 480 PHE A C 1
ATOM 3949 O O . PHE A 1 480 ? 29.822 -6.979 -42.266 1.00 93.56 480 PHE A O 1
ATOM 3956 N N . SER A 1 481 ? 31.419 -8.314 -41.448 1.00 91.38 481 SER A N 1
ATOM 3957 C CA . SER A 1 481 ? 31.668 -9.097 -42.670 1.00 91.38 481 SER A CA 1
ATOM 3958 C C . SER A 1 481 ? 31.343 -10.581 -42.470 1.00 91.38 481 SER A C 1
ATOM 3960 O O . SER A 1 481 ? 31.125 -11.309 -43.433 1.00 91.38 481 SER A O 1
ATOM 3962 N N . THR A 1 482 ? 31.303 -11.051 -41.217 1.00 91.50 482 THR A N 1
ATOM 3963 C CA . THR A 1 482 ? 31.008 -12.450 -40.870 1.00 91.50 482 THR A CA 1
ATOM 3964 C C . THR A 1 482 ? 30.017 -12.542 -39.710 1.00 91.50 482 THR A C 1
ATOM 3966 O O . THR A 1 482 ? 29.907 -11.615 -38.907 1.00 91.50 482 THR A O 1
ATOM 3969 N N . CYS A 1 483 ? 29.321 -13.677 -39.590 1.00 90.00 483 CYS A N 1
ATOM 3970 C CA . CYS A 1 483 ? 28.397 -13.928 -38.477 1.00 90.00 483 CYS A CA 1
ATOM 3971 C C . CYS A 1 483 ? 29.117 -13.922 -37.118 1.00 90.00 483 CYS A C 1
ATOM 3973 O O . CYS A 1 483 ? 28.600 -13.374 -36.157 1.00 90.00 483 CYS A O 1
ATOM 3975 N N . THR A 1 484 ? 30.353 -14.424 -37.044 1.00 92.50 484 THR A N 1
ATOM 3976 C CA . THR A 1 484 ? 31.155 -14.394 -35.810 1.00 92.50 484 THR A CA 1
ATOM 3977 C C . THR A 1 484 ? 31.516 -12.969 -35.375 1.00 92.50 484 THR A C 1
ATOM 3979 O O . THR A 1 484 ? 31.525 -12.664 -34.185 1.00 92.50 484 THR A O 1
ATOM 3982 N N . GLU A 1 485 ? 31.804 -12.072 -36.326 1.00 94.56 485 GLU A N 1
ATOM 3983 C CA . GLU A 1 485 ? 32.028 -10.648 -36.033 1.00 94.56 485 GLU A CA 1
ATOM 3984 C C . GLU A 1 485 ? 30.742 -9.990 -35.519 1.00 94.56 485 GLU A C 1
ATOM 3986 O O . GLU A 1 485 ? 30.782 -9.286 -34.510 1.00 94.56 485 GLU A O 1
ATOM 3991 N N . LEU A 1 486 ? 29.605 -10.283 -36.165 1.00 95.56 486 LEU A N 1
ATOM 3992 C CA . LEU A 1 486 ? 28.290 -9.828 -35.717 1.00 95.56 486 LEU A CA 1
ATOM 3993 C C . LEU A 1 486 ? 27.999 -10.289 -34.287 1.00 95.56 486 LEU A C 1
ATOM 3995 O O . LEU A 1 486 ? 27.643 -9.459 -33.462 1.00 95.56 486 LEU A O 1
ATOM 3999 N N . GLU A 1 487 ? 28.166 -11.577 -33.984 1.00 96.62 487 GLU A N 1
ATOM 4000 C CA . GLU A 1 487 ? 27.877 -12.138 -32.659 1.00 96.62 487 GLU A CA 1
ATOM 4001 C C . GLU A 1 487 ? 28.686 -11.441 -31.565 1.00 96.62 487 GLU A C 1
ATOM 4003 O O . GLU A 1 487 ? 28.121 -10.953 -30.586 1.00 96.62 487 GLU A O 1
ATOM 4008 N N . ARG A 1 488 ? 30.000 -11.304 -31.772 1.00 95.94 488 ARG A N 1
ATOM 4009 C CA . ARG A 1 488 ? 30.903 -10.650 -30.819 1.00 95.94 488 ARG A CA 1
ATOM 4010 C C . ARG A 1 488 ? 30.517 -9.195 -30.551 1.00 95.94 488 ARG A C 1
ATOM 4012 O O . ARG A 1 488 ? 30.552 -8.748 -29.405 1.00 95.94 488 ARG A O 1
ATOM 4019 N N . ASP A 1 489 ? 30.231 -8.432 -31.601 1.00 95.19 489 ASP A N 1
ATOM 4020 C CA . ASP A 1 489 ? 30.011 -6.991 -31.469 1.00 95.19 489 ASP A CA 1
ATOM 4021 C C . ASP A 1 489 ? 28.572 -6.676 -31.033 1.00 95.19 489 ASP A C 1
ATOM 4023 O O . ASP A 1 489 ? 28.361 -5.755 -30.243 1.00 95.19 489 ASP A O 1
ATOM 4027 N N . LEU A 1 490 ? 27.598 -7.496 -31.441 1.00 96.44 490 LEU A N 1
ATOM 4028 C CA . LEU A 1 490 ? 26.224 -7.433 -30.948 1.00 96.44 490 LEU A CA 1
ATOM 4029 C C . LEU A 1 490 ? 26.137 -7.803 -29.465 1.00 96.44 490 LEU A C 1
ATOM 4031 O O . LEU A 1 490 ? 25.403 -7.139 -28.736 1.00 96.44 490 LEU A O 1
ATOM 4035 N N . TYR A 1 491 ? 26.904 -8.800 -29.003 1.00 95.75 491 TYR A N 1
ATOM 4036 C CA . TYR A 1 491 ? 26.952 -9.165 -27.583 1.00 95.75 491 TYR A CA 1
ATOM 4037 C C . TYR A 1 491 ? 27.321 -7.959 -26.716 1.00 95.75 491 TYR A C 1
ATOM 4039 O O . TYR A 1 491 ? 26.646 -7.684 -25.730 1.00 95.75 491 TYR A O 1
ATOM 4047 N N . LYS A 1 492 ? 28.336 -7.181 -27.114 1.00 93.56 492 LYS A N 1
ATOM 4048 C CA . LYS A 1 492 ? 28.772 -5.989 -26.367 1.00 93.56 492 LYS A CA 1
ATOM 4049 C C . LYS A 1 492 ? 27.683 -4.921 -26.271 1.00 93.56 492 LYS A C 1
ATOM 4051 O O . LYS A 1 492 ? 27.486 -4.345 -25.203 1.00 93.56 492 LYS A O 1
ATOM 4056 N N . GLU A 1 493 ? 26.980 -4.645 -27.369 1.00 92.44 493 GLU A N 1
ATOM 4057 C CA . GLU A 1 493 ? 25.892 -3.657 -27.365 1.00 92.44 493 GLU A CA 1
ATOM 4058 C C . GLU A 1 493 ? 24.688 -4.148 -26.549 1.00 92.44 493 GLU A C 1
ATOM 4060 O O . GLU A 1 493 ? 24.125 -3.385 -25.762 1.00 92.44 493 GLU A O 1
ATOM 4065 N N . LEU A 1 494 ? 24.323 -5.430 -26.673 1.00 91.44 494 LEU A N 1
ATOM 4066 C CA . LEU A 1 494 ? 23.242 -6.032 -25.890 1.00 91.44 494 LEU A CA 1
ATOM 4067 C C . LEU A 1 494 ? 23.570 -6.093 -24.401 1.00 91.44 494 LEU A C 1
ATOM 4069 O O . LEU A 1 494 ? 22.709 -5.790 -23.579 1.00 91.44 494 LEU A O 1
ATOM 4073 N N . GLU A 1 495 ? 24.807 -6.422 -24.039 1.00 87.38 495 GLU A N 1
ATOM 4074 C CA . GLU A 1 495 ? 25.278 -6.384 -22.659 1.00 87.38 495 GLU A CA 1
ATOM 4075 C C . GLU A 1 495 ? 25.180 -4.963 -22.087 1.00 87.38 495 GLU A C 1
ATOM 4077 O O . GLU A 1 495 ? 24.647 -4.770 -20.991 1.00 87.38 495 GLU A O 1
ATOM 4082 N N . ALA A 1 496 ? 25.639 -3.950 -22.830 1.00 83.19 496 ALA A N 1
ATOM 4083 C CA . ALA A 1 496 ? 25.534 -2.556 -22.408 1.00 83.19 496 ALA A CA 1
ATOM 4084 C C . ALA A 1 496 ? 24.068 -2.129 -22.212 1.00 83.19 496 ALA A C 1
ATOM 4086 O O . ALA A 1 496 ? 23.729 -1.520 -21.191 1.00 83.19 496 ALA A O 1
ATOM 4087 N N . TYR A 1 497 ? 23.187 -2.504 -23.146 1.00 84.69 497 TYR A N 1
ATOM 4088 C CA . TYR A 1 497 ? 21.746 -2.283 -23.041 1.00 84.69 497 TYR A CA 1
ATOM 4089 C C . TYR A 1 497 ? 21.163 -2.960 -21.792 1.00 84.69 497 TYR A C 1
ATOM 4091 O O . TYR A 1 497 ? 20.509 -2.310 -20.976 1.00 84.69 497 TYR A O 1
ATOM 4099 N N . VAL A 1 498 ? 21.437 -4.248 -21.590 1.00 79.88 498 VAL A N 1
ATOM 4100 C CA . VAL A 1 498 ? 20.926 -5.032 -20.460 1.00 79.88 498 VAL A CA 1
ATOM 4101 C C . VAL A 1 498 ? 21.386 -4.451 -19.124 1.00 79.88 498 VAL A C 1
ATOM 4103 O O . VAL A 1 498 ? 20.573 -4.239 -18.219 1.00 79.88 498 VAL A O 1
ATOM 4106 N N . ARG A 1 499 ? 22.666 -4.098 -18.999 1.00 69.81 499 ARG A N 1
ATOM 4107 C CA . ARG A 1 499 ? 23.208 -3.480 -17.780 1.00 69.81 499 ARG A CA 1
ATOM 4108 C C . ARG A 1 499 ? 22.566 -2.123 -17.481 1.00 69.81 499 ARG A C 1
ATOM 4110 O O . ARG A 1 499 ? 22.342 -1.797 -16.312 1.00 69.81 499 ARG A O 1
ATOM 4117 N N . LYS A 1 500 ? 22.246 -1.341 -18.517 1.00 70.69 500 LYS A N 1
ATOM 4118 C CA . LYS A 1 500 ? 21.623 -0.013 -18.392 1.00 70.69 500 LYS A CA 1
ATOM 4119 C C . LYS A 1 500 ? 20.117 -0.081 -18.111 1.00 70.69 500 LYS A C 1
ATOM 4121 O O . LYS A 1 500 ? 19.628 0.725 -17.324 1.00 70.69 500 LYS A O 1
ATOM 4126 N N . TYR A 1 501 ? 19.393 -1.011 -18.736 1.00 70.94 501 TYR A N 1
ATOM 4127 C CA . TYR A 1 501 ? 17.923 -1.001 -18.781 1.00 70.94 501 TYR A CA 1
ATOM 4128 C C . TYR A 1 501 ? 17.231 -2.190 -18.106 1.00 70.94 501 TYR A C 1
ATOM 4130 O O . TYR A 1 501 ? 16.026 -2.110 -17.892 1.00 70.94 501 TYR A O 1
ATOM 4138 N N . LYS A 1 502 ? 17.937 -3.283 -17.791 1.00 66.38 502 LYS A N 1
ATOM 4139 C CA . LYS A 1 502 ? 17.342 -4.491 -17.178 1.00 66.38 502 LYS A CA 1
ATOM 4140 C C . LYS A 1 502 ? 17.858 -4.779 -15.782 1.00 66.38 502 LYS A C 1
ATOM 4142 O O . LYS A 1 502 ? 17.089 -5.155 -14.912 1.00 66.38 502 LYS A O 1
ATOM 4147 N N . ILE A 1 503 ? 19.156 -4.592 -15.572 1.00 57.31 503 ILE A N 1
ATOM 4148 C CA . ILE A 1 503 ? 19.815 -4.958 -14.310 1.00 57.31 503 ILE A CA 1
ATOM 4149 C C . ILE A 1 503 ? 19.953 -3.741 -13.386 1.00 57.31 503 ILE A C 1
ATOM 4151 O O . ILE A 1 503 ? 20.116 -3.895 -12.177 1.00 57.31 503 ILE A O 1
ATOM 4155 N N . GLY A 1 504 ? 19.870 -2.526 -13.945 1.00 48.59 504 GLY A N 1
ATOM 4156 C CA . GLY A 1 504 ? 20.073 -1.282 -13.209 1.00 48.59 504 GLY A CA 1
ATOM 4157 C C . GLY A 1 504 ? 21.458 -1.268 -12.565 1.00 48.59 504 GLY A C 1
ATOM 4158 O O . GLY A 1 504 ? 21.590 -1.549 -11.382 1.00 48.59 504 GLY A O 1
ATOM 4159 N N . LYS A 1 505 ? 22.513 -1.017 -13.350 1.00 36.91 505 LYS A N 1
ATOM 4160 C CA . LYS A 1 505 ? 23.879 -0.706 -12.876 1.00 36.91 505 LYS A CA 1
ATOM 4161 C C . LYS A 1 505 ? 24.304 -1.438 -11.580 1.00 36.91 505 LYS A C 1
ATOM 4163 O O . LYS A 1 505 ? 24.432 -0.837 -10.517 1.00 36.91 505 LYS A O 1
ATOM 4168 N N . TYR A 1 506 ? 24.584 -2.735 -11.685 1.00 31.81 506 TYR A N 1
ATOM 4169 C CA . TYR A 1 506 ? 25.578 -3.358 -10.812 1.00 31.81 506 TYR A CA 1
ATOM 4170 C C . TYR A 1 506 ? 26.920 -3.384 -11.541 1.00 31.81 506 TYR A C 1
ATOM 4172 O O . TYR A 1 506 ? 26.976 -3.640 -12.746 1.00 31.81 506 TYR A O 1
ATOM 4180 N N . ILE A 1 507 ? 27.969 -3.164 -10.748 1.00 29.00 507 ILE A N 1
ATOM 4181 C CA . ILE A 1 507 ? 29.397 -3.078 -11.074 1.00 29.00 507 ILE A CA 1
ATOM 4182 C C . ILE A 1 507 ? 29.861 -1.635 -11.308 1.00 29.00 507 ILE A C 1
ATOM 4184 O O . ILE A 1 507 ? 29.901 -1.106 -12.418 1.00 29.00 507 ILE A O 1
ATOM 4188 N N . ALA A 1 508 ? 30.231 -1.018 -10.184 1.00 27.39 508 ALA A N 1
ATOM 4189 C CA . ALA A 1 508 ? 31.390 -0.149 -10.137 1.00 27.39 508 ALA A CA 1
ATOM 4190 C C . ALA A 1 508 ? 32.603 -0.919 -10.675 1.00 27.39 508 ALA A C 1
ATOM 4192 O O . ALA A 1 508 ? 32.892 -2.015 -10.199 1.00 27.39 508 ALA A O 1
ATOM 4193 N N . ASN A 1 509 ? 33.265 -0.330 -11.661 1.00 28.58 509 ASN A N 1
ATOM 4194 C CA . ASN A 1 509 ? 34.716 -0.276 -11.755 1.00 28.58 509 ASN A CA 1
ATOM 4195 C C . ASN A 1 509 ? 35.069 1.124 -12.245 1.00 28.58 509 ASN A C 1
ATOM 4197 O O . ASN A 1 509 ? 34.461 1.545 -13.258 1.00 28.58 509 ASN A O 1
#

Sequence (509 aa):
MPTYSFDERGQGSRYIRLEGLENRALNYHVIRGFAHISTLEKISNSDKYQREIDEDHALDIKKYLKGGVNRFLPEIILSLNLNKVPEEYKSKIELKRKKTLMNSGSHPDNNTTVTEIRIHVDDEGDVPSDLKNAIMRVDGNHRLRFASDYISEVSDDYIVSFCLIDLQEDIGTSNEEFIFYLINNKAKPLMDEENLKFIIDNPVAFSDAFLKKEDFPLLLTRYIAKENTAIFDSIYKNFGDKKLSNIYSVANVTNNLTSLSIYEKDEDIRTNILKIFFKVNALYENLCTHDKVHHLEYIVQLITYVYLDFCNKNKDKETQKWLEMFIDWLELNNLFGLKSVSYQEIWNIFHQIHQSKSNKVFVSLAVKKETDDVYKSIRSVINEINSHFDLNLEPIRIDQYRKGVTYGISDEILKHIREGGLLIGDLTYENANVYHEVGYMMGLCHERGTEEQIILLFNKEANKDISVKFNLAGKRHLRFSTCTELERDLYKELEAYVRKYKIGKYIAN

Organism: Methanosarcina mazei (NCBI:txid2209)

Secondary structure (DSSP, 8-state):
-EEEEE-TTS-EEEEEEEEEEEEEETTEEEEEEEEEHHHHHHH-EE-TTSPP--HHHHHHHHHHHHH-SS--PPPEEEEE-GGGS-HHHHTTEEEEEEEE----TT-----EEEEEEEEE--TTSPPPHHHHTTEEEEE-HHHHHHHHHHHHHH----EEEEEEEE-SSS--TTHHHHHHHHHHHHS--S--HHHHHHHHH-TTTS-HHHHHHH-HHHHHHHHHHTS-GGGGHHHHHHHTT-HHHHHHHHHHHHHHHS-GGG-SSHHHHHHHHHHHHHHHHHHHHHHTTSGGGGG-TTHHHHHHHHHHHHHTT--HHHHHHHHHHHHHHHHHTTGGG--S--HHHHHHHHHHHHHHGGGEEEEE--SSSHHHHHHHHHHHHHHHHHHHHT---EEE-GGG----SSS-HHHHHHHHHHH-SEEEEE-TT--HHHHHHHHHHHHHHHHHT-GGGEEEEEETTS-TT----HHHHTS-EEEESSHHHHHHHHHHHHHHHHHHHTS------